Protein AF-A0A382INV7-F1 (afdb_monomer_lite)

Radius of gyration: 23.72 Å; chains: 1; bounding box: 64×45×72 Å

pLDDT: mean 85.89, std 12.65, range [42.34, 98.62]

InterPro domains:
  IPR022028 Protein of unknown function DUF3604 [PF12228] (72-440)

Secondary structure (DSSP, 8-state):
--HHHH-TT---TT-GGGTTTTSGGG-STTHHHHHHHHHHHHHHGGG-B-HHHHHHHHHH--GGGGBTT--HHHHHHHHHHHHHHHHHT-BTTTB----EEEE--EESSTTS--BTTBTT-SS----EE--EEEEE-TT---SS---TTT-S-HHHHHHHHHHHHTTT--EEEEE--GGGSTT-TT-SB-TTSPBP-HHHHHHHHHH--EEEEEETTEE-S--TTT-TT-TTTTTT---EETTEEEEPPSTTT-HHHHHHHHHHHHHTTS--TT-PEEEE-----SSS----GGG---SSSTTTSSTTTTTSSPPPHHHHHHHHHHHTSTT-TTEEEEEETTEEEEEETTTT--S--EEEE--SSSSHHHHHHHHHHT-EEEESSS--EEEEEEESS-TT--TT-TTHHHHHHHHEEETTS-----SSPPEEEEEEE---

Structure (mmCIF, N/CA/C/O backbone):
data_AF-A0A382INV7-F1
#
_entry.id   AF-A0A382INV7-F1
#
loop_
_atom_site.group_PDB
_atom_site.id
_atom_site.type_symbol
_atom_site.label_atom_id
_atom_site.label_alt_id
_atom_site.label_comp_id
_atom_site.label_asym_id
_atom_site.label_entity_id
_atom_site.label_seq_id
_atom_site.pdbx_PDB_ins_code
_atom_site.Cartn_x
_atom_site.Cartn_y
_atom_site.Cartn_z
_atom_site.occupancy
_atom_site.B_iso_or_equiv
_atom_site.auth_seq_id
_atom_site.auth_comp_id
_atom_site.auth_asym_id
_atom_site.auth_atom_id
_atom_site.pdbx_PDB_model_num
ATOM 1 N N . ASN A 1 1 ? -5.237 -15.940 -21.657 1.00 47.25 1 ASN A N 1
ATOM 2 C CA . ASN A 1 1 ? -4.579 -15.601 -22.958 1.00 47.25 1 ASN A CA 1
ATOM 3 C C . ASN A 1 1 ? -3.414 -14.600 -22.867 1.00 47.25 1 ASN A C 1
ATOM 5 O O . ASN A 1 1 ? -3.008 -14.066 -23.893 1.00 47.25 1 ASN A O 1
ATOM 9 N N . LEU A 1 2 ? -2.833 -14.360 -21.683 1.00 42.34 2 LEU A N 1
ATOM 10 C CA . LEU A 1 2 ? -1.559 -13.630 -21.535 1.00 42.34 2 LEU A CA 1
ATOM 11 C C . LEU A 1 2 ? -0.352 -14.463 -21.996 1.00 42.34 2 LEU A C 1
ATOM 13 O O . LEU A 1 2 ? 0.619 -13.905 -22.493 1.00 42.34 2 LEU A O 1
ATOM 17 N N . GLU A 1 3 ? -0.461 -15.794 -21.915 1.00 46.16 3 GLU A N 1
ATOM 18 C CA . GLU A 1 3 ? 0.565 -16.739 -22.376 1.00 46.16 3 GLU A CA 1
ATOM 19 C C . GLU A 1 3 ? 0.953 -16.532 -23.844 1.00 46.16 3 GLU A C 1
ATOM 21 O O . GLU A 1 3 ? 2.100 -16.754 -24.199 1.00 46.16 3 GLU A O 1
ATOM 26 N N . TRP A 1 4 ? 0.043 -16.025 -24.683 1.00 55.50 4 TRP A N 1
ATOM 27 C CA . TRP A 1 4 ? 0.298 -15.834 -26.111 1.00 55.50 4 TRP A CA 1
ATOM 28 C C . TRP A 1 4 ? 1.396 -14.806 -26.396 1.00 55.50 4 TRP A C 1
ATOM 30 O O . TRP A 1 4 ? 2.221 -15.035 -27.264 1.00 55.50 4 TRP A O 1
ATOM 40 N N . TRP A 1 5 ? 1.470 -13.696 -25.657 1.00 50.22 5 TRP A N 1
ATOM 41 C CA . TRP A 1 5 ? 2.481 -12.653 -25.914 1.00 50.22 5 TRP A CA 1
ATOM 42 C C . TRP A 1 5 ? 3.884 -13.060 -25.456 1.00 50.22 5 TRP A C 1
ATOM 44 O O . TRP A 1 5 ? 4.869 -12.512 -25.936 1.00 50.22 5 TRP A O 1
ATOM 54 N N . ALA A 1 6 ? 3.960 -14.014 -24.529 1.00 50.41 6 ALA A N 1
ATOM 55 C CA . ALA A 1 6 ? 5.202 -14.556 -23.995 1.00 50.41 6 ALA A CA 1
ATOM 56 C C . ALA A 1 6 ? 5.575 -15.915 -24.614 1.00 50.41 6 ALA A C 1
ATOM 58 O O . ALA A 1 6 ? 6.626 -16.459 -24.264 1.00 50.41 6 ALA A O 1
ATOM 59 N N . ASP A 1 7 ? 4.730 -16.463 -25.497 1.00 61.25 7 ASP A N 1
ATOM 60 C CA . ASP A 1 7 ? 4.974 -17.729 -26.180 1.00 61.25 7 ASP A CA 1
ATOM 61 C C . ASP A 1 7 ? 6.098 -17.538 -27.214 1.00 61.25 7 ASP A C 1
ATOM 63 O O . ASP A 1 7 ? 5.947 -16.745 -28.151 1.00 61.25 7 ASP A O 1
ATOM 67 N N . PRO A 1 8 ? 7.229 -18.256 -27.076 1.00 59.34 8 PRO A N 1
ATOM 68 C CA . PRO A 1 8 ? 8.333 -18.196 -28.034 1.00 59.34 8 PRO A CA 1
ATOM 69 C C . PRO A 1 8 ? 7.933 -18.608 -29.462 1.00 59.34 8 PRO A C 1
ATOM 71 O O . PRO A 1 8 ? 8.652 -18.299 -30.408 1.00 59.34 8 PRO A O 1
ATOM 74 N N . ASN A 1 9 ? 6.783 -19.268 -29.634 1.00 64.06 9 ASN A N 1
ATOM 75 C CA . ASN A 1 9 ? 6.249 -19.705 -30.924 1.00 64.06 9 ASN A CA 1
ATOM 76 C C . ASN A 1 9 ? 5.061 -18.859 -31.414 1.00 64.06 9 ASN A C 1
ATOM 78 O O . ASN A 1 9 ? 4.376 -19.256 -32.363 1.00 64.06 9 ASN A O 1
ATOM 82 N N . ASN A 1 10 ? 4.781 -17.714 -30.785 1.00 67.31 10 ASN A N 1
ATOM 83 C CA . ASN A 1 10 ? 3.667 -16.869 -31.193 1.00 67.31 10 ASN A CA 1
ATOM 84 C C . ASN A 1 10 ? 3.894 -16.282 -32.597 1.00 67.31 10 ASN A C 1
ATOM 86 O O . ASN A 1 10 ? 4.877 -15.597 -32.860 1.00 67.31 10 ASN A O 1
ATOM 90 N N . THR A 1 11 ? 2.942 -16.531 -33.496 1.00 67.88 11 THR A N 1
ATOM 91 C CA . THR A 1 11 ? 2.944 -16.050 -34.890 1.00 67.88 11 THR A CA 1
ATOM 92 C C . THR A 1 11 ? 1.858 -15.001 -35.155 1.00 67.88 11 THR A C 1
ATOM 94 O O . THR A 1 11 ? 1.553 -14.685 -36.305 1.00 67.88 11 THR A O 1
ATOM 97 N N . THR A 1 12 ? 1.241 -14.461 -34.099 1.00 66.75 12 THR A N 1
ATOM 98 C CA . THR A 1 12 ? 0.157 -13.480 -34.214 1.00 66.75 12 THR A CA 1
ATOM 99 C C . THR A 1 12 ? 0.694 -12.138 -34.731 1.00 66.75 12 THR A C 1
ATOM 101 O O . THR A 1 12 ? 1.618 -11.586 -34.125 1.00 66.75 12 THR A O 1
ATOM 104 N N . PRO A 1 13 ? 0.095 -11.559 -35.791 1.00 65.19 13 PRO A N 1
ATOM 105 C CA . PRO A 1 13 ? 0.503 -10.255 -36.301 1.00 65.19 13 PRO A CA 1
ATOM 106 C C . PRO A 1 13 ? 0.469 -9.156 -35.229 1.00 65.19 13 PRO A C 1
ATOM 108 O O . PRO A 1 13 ? -0.526 -9.017 -34.514 1.00 65.19 13 PRO A O 1
ATOM 111 N N . GLY A 1 14 ? 1.538 -8.365 -35.128 1.00 65.94 14 GLY A N 1
ATOM 112 C CA . GLY A 1 14 ? 1.707 -7.285 -34.146 1.00 65.94 14 GLY A CA 1
ATOM 113 C C . GLY A 1 14 ? 2.344 -7.708 -32.816 1.00 65.94 14 GLY A C 1
ATOM 114 O O . GLY A 1 14 ? 2.572 -6.856 -31.957 1.00 65.94 14 GLY A O 1
ATOM 115 N N . THR A 1 15 ? 2.636 -8.998 -32.633 1.00 68.62 15 THR A N 1
ATOM 116 C CA . THR A 1 15 ? 3.324 -9.528 -31.438 1.00 68.62 15 THR A CA 1
ATOM 117 C C . THR A 1 15 ? 4.765 -9.961 -31.702 1.00 68.62 15 THR A C 1
ATOM 119 O O . THR A 1 15 ? 5.477 -10.314 -30.764 1.00 68.62 15 THR A O 1
ATOM 122 N N . GLU A 1 16 ? 5.222 -9.866 -32.954 1.00 72.88 16 GLU A N 1
ATOM 123 C CA . GLU A 1 16 ? 6.564 -10.252 -33.401 1.00 72.88 16 GLU A CA 1
ATOM 124 C C . GLU A 1 16 ? 7.676 -9.663 -32.522 1.00 72.88 16 GLU A C 1
ATOM 126 O O . GLU A 1 16 ? 8.589 -10.411 -32.166 1.00 72.88 16 GLU A O 1
ATOM 131 N N . PRO A 1 17 ? 7.601 -8.386 -32.092 1.00 72.00 17 PRO A N 1
ATOM 132 C CA . PRO A 1 17 ? 8.642 -7.799 -31.256 1.00 72.00 17 PRO A CA 1
ATOM 133 C C . PRO A 1 17 ? 8.803 -8.447 -29.867 1.00 72.00 17 PRO A C 1
ATOM 135 O O . PRO A 1 17 ? 9.859 -8.309 -29.259 1.00 72.00 17 PRO A O 1
ATOM 138 N N . PHE A 1 18 ? 7.785 -9.157 -29.363 1.00 72.94 18 PHE A N 1
ATOM 139 C CA . PHE A 1 18 ? 7.798 -9.826 -28.051 1.00 72.94 18 PHE A CA 1
ATOM 140 C C . PHE A 1 18 ? 8.227 -11.303 -28.125 1.00 72.94 18 PHE A C 1
ATOM 142 O O . PHE A 1 18 ? 8.387 -11.960 -27.093 1.00 72.94 18 PHE A O 1
ATOM 149 N N . THR A 1 19 ? 8.444 -11.832 -29.331 1.00 73.69 19 THR A N 1
ATOM 150 C CA . THR A 1 19 ? 8.846 -13.229 -29.551 1.00 73.69 19 THR A CA 1
ATOM 151 C C . THR A 1 19 ? 10.177 -13.526 -28.862 1.00 73.69 19 THR A C 1
ATOM 153 O O . THR A 1 19 ? 11.118 -12.739 -28.944 1.00 73.69 19 THR A O 1
ATOM 156 N N . ASN A 1 20 ? 10.278 -14.678 -28.192 1.00 74.19 20 ASN A N 1
ATOM 157 C CA . ASN A 1 20 ? 11.487 -15.132 -27.488 1.00 74.19 20 ASN A CA 1
ATOM 158 C C . ASN A 1 20 ? 12.012 -14.178 -26.407 1.00 74.19 20 ASN A C 1
ATOM 160 O O . ASN A 1 20 ? 13.134 -14.370 -25.933 1.00 74.19 20 ASN A O 1
ATOM 164 N N . LEU A 1 21 ? 11.222 -13.199 -25.949 1.00 75.31 21 LEU A N 1
ATOM 165 C CA . LEU A 1 21 ? 11.670 -12.260 -24.920 1.00 75.31 21 LEU A CA 1
ATOM 166 C C . LEU A 1 21 ? 12.176 -13.003 -23.678 1.00 75.31 21 LEU A C 1
ATOM 168 O O . LEU A 1 21 ? 13.158 -12.586 -23.085 1.00 75.31 21 LEU A O 1
ATOM 172 N N . ASN A 1 22 ? 11.568 -14.141 -23.333 1.00 76.19 22 ASN A N 1
ATOM 173 C CA . ASN A 1 22 ? 11.935 -14.968 -22.183 1.00 76.19 22 ASN A CA 1
ATOM 174 C C . ASN A 1 22 ? 12.918 -16.115 -22.488 1.00 76.19 22 ASN A C 1
ATOM 176 O O . ASN A 1 22 ? 13.146 -16.933 -21.593 1.00 76.19 22 ASN A O 1
ATOM 180 N N . ALA A 1 23 ? 13.496 -16.213 -23.687 1.00 79.50 23 ALA A N 1
ATOM 181 C CA . ALA A 1 23 ? 14.497 -17.239 -23.997 1.00 79.50 23 ALA A CA 1
ATOM 182 C C . ALA A 1 23 ? 15.780 -17.040 -23.152 1.00 79.50 23 ALA A C 1
ATOM 184 O O . ALA A 1 23 ? 16.090 -15.893 -22.819 1.00 79.50 23 ALA A O 1
ATOM 185 N N . PRO A 1 24 ? 16.506 -18.104 -22.743 1.00 80.50 24 PRO A N 1
ATOM 186 C CA . PRO A 1 24 ? 17.684 -17.991 -21.872 1.00 80.50 24 PRO A CA 1
ATOM 187 C C . PRO A 1 24 ? 18.748 -16.999 -22.363 1.00 80.50 24 PRO A C 1
ATOM 189 O O . PRO A 1 24 ? 19.274 -16.224 -21.569 1.00 80.50 24 PRO A O 1
ATOM 192 N N . GLU A 1 25 ? 19.000 -16.962 -23.668 1.00 82.25 25 GLU A N 1
ATOM 193 C CA . GLU A 1 25 ? 19.920 -16.040 -24.340 1.00 82.25 25 GLU A CA 1
ATOM 194 C C . GLU A 1 25 ? 19.502 -14.565 -24.235 1.00 82.25 25 GLU A C 1
ATOM 196 O O . GLU A 1 25 ? 20.344 -13.680 -24.341 1.00 82.25 25 GLU A O 1
ATOM 201 N N . ASN A 1 26 ? 18.219 -14.300 -23.969 1.00 78.19 26 ASN A N 1
ATOM 202 C CA . ASN A 1 26 ? 17.658 -12.961 -23.805 1.00 78.19 26 ASN A CA 1
ATOM 203 C C . ASN A 1 26 ? 17.492 -12.561 -22.331 1.00 78.19 26 ASN A C 1
ATOM 205 O O . ASN A 1 26 ? 16.848 -11.558 -22.040 1.00 78.19 26 ASN A O 1
ATOM 209 N N . ARG A 1 27 ? 18.021 -13.338 -21.374 1.00 78.69 27 ARG A N 1
ATOM 210 C CA . ARG A 1 27 ? 17.967 -13.035 -19.930 1.00 78.69 27 ARG A CA 1
ATOM 211 C C . ARG A 1 27 ? 19.310 -12.523 -19.405 1.00 78.69 27 ARG A C 1
ATOM 213 O O . ARG A 1 27 ? 19.785 -12.983 -18.371 1.00 78.69 27 ARG A O 1
ATOM 220 N N . THR A 1 28 ? 19.900 -11.560 -20.107 1.00 79.00 28 THR A N 1
ATOM 221 C CA . THR A 1 28 ? 21.201 -10.970 -19.757 1.00 79.00 28 THR A CA 1
ATOM 222 C C . THR A 1 28 ? 21.113 -9.454 -19.577 1.00 79.00 28 THR A C 1
ATOM 224 O O . THR A 1 28 ? 20.119 -8.829 -19.963 1.00 79.00 28 THR A O 1
ATOM 227 N N . VAL A 1 29 ? 22.151 -8.853 -18.990 1.00 75.25 29 VAL A N 1
ATOM 228 C CA . VAL A 1 29 ? 22.216 -7.408 -18.720 1.00 75.25 29 VAL A CA 1
ATOM 229 C C . VAL A 1 29 ? 22.181 -6.596 -20.026 1.00 75.25 29 VAL A C 1
ATOM 231 O O . VAL A 1 29 ? 21.481 -5.590 -20.115 1.00 75.25 29 VAL A O 1
ATOM 234 N N . GLU A 1 30 ? 22.819 -7.085 -21.088 1.00 77.00 30 GLU A N 1
ATOM 235 C CA . GLU A 1 30 ? 22.872 -6.448 -22.412 1.00 77.00 30 GLU A CA 1
ATOM 236 C C . GLU A 1 30 ? 21.490 -6.310 -23.060 1.00 77.00 30 GLU A C 1
ATOM 238 O O . GLU A 1 30 ? 21.217 -5.353 -23.782 1.00 77.00 30 GLU A O 1
ATOM 243 N N . THR A 1 31 ? 20.586 -7.253 -22.789 1.00 78.75 31 THR A N 1
ATOM 244 C CA . THR A 1 31 ? 19.241 -7.254 -23.387 1.00 78.75 31 THR A CA 1
ATOM 245 C C . THR A 1 31 ? 18.269 -6.281 -22.719 1.00 78.75 31 THR A C 1
ATOM 247 O O . THR A 1 31 ? 17.186 -6.034 -23.258 1.00 78.75 31 THR A O 1
ATOM 250 N N . ILE A 1 32 ? 18.631 -5.708 -21.563 1.00 77.19 32 ILE A N 1
ATOM 251 C CA . ILE A 1 32 ? 17.759 -4.808 -20.793 1.00 77.19 32 ILE A CA 1
ATOM 252 C C . ILE A 1 32 ? 17.365 -3.590 -21.624 1.00 77.19 32 ILE A C 1
ATOM 254 O O . ILE A 1 32 ? 16.180 -3.266 -21.683 1.00 77.19 32 ILE A O 1
ATOM 258 N N . ALA A 1 33 ? 18.324 -2.933 -22.284 1.00 74.00 33 ALA A N 1
ATOM 259 C CA . ALA A 1 33 ? 18.032 -1.729 -23.058 1.00 74.00 33 ALA A CA 1
ATOM 260 C C . ALA A 1 33 ? 17.048 -2.017 -24.198 1.00 74.00 33 ALA A C 1
ATOM 262 O O . ALA A 1 33 ? 16.051 -1.314 -24.340 1.00 74.00 33 ALA A O 1
ATOM 263 N N . THR A 1 34 ? 17.268 -3.096 -24.956 1.00 73.94 34 THR A N 1
ATOM 264 C CA . THR A 1 34 ? 16.373 -3.517 -26.045 1.00 73.94 34 THR A CA 1
ATOM 265 C C . THR A 1 34 ? 14.967 -3.832 -25.533 1.00 73.94 34 THR A C 1
ATOM 267 O O . THR A 1 34 ? 13.980 -3.405 -26.132 1.00 73.94 34 THR A O 1
ATOM 270 N N . ARG A 1 35 ? 14.855 -4.529 -24.394 1.00 78.25 35 ARG A N 1
ATOM 271 C CA . ARG A 1 35 ? 13.568 -4.824 -23.743 1.00 78.25 35 ARG A CA 1
ATOM 272 C C . ARG A 1 35 ? 12.863 -3.550 -23.270 1.00 78.25 35 ARG A C 1
ATOM 274 O O . ARG A 1 35 ? 11.668 -3.390 -23.511 1.00 78.25 35 ARG A O 1
ATOM 281 N N . GLY A 1 36 ? 13.594 -2.634 -22.639 1.00 73.25 36 GLY A N 1
ATOM 282 C CA . GLY A 1 36 ? 13.076 -1.338 -22.200 1.00 73.25 36 GLY A CA 1
ATOM 283 C C . GLY A 1 36 ? 12.580 -0.487 -23.372 1.00 73.25 36 GLY A C 1
ATOM 284 O O . GLY A 1 36 ? 11.466 0.034 -23.327 1.00 73.25 36 GLY A O 1
ATOM 285 N N . ALA A 1 37 ? 13.357 -0.413 -24.456 1.00 71.50 37 ALA A N 1
ATOM 286 C CA . ALA A 1 37 ? 12.995 0.284 -25.692 1.00 71.50 37 ALA A CA 1
ATOM 287 C C . AL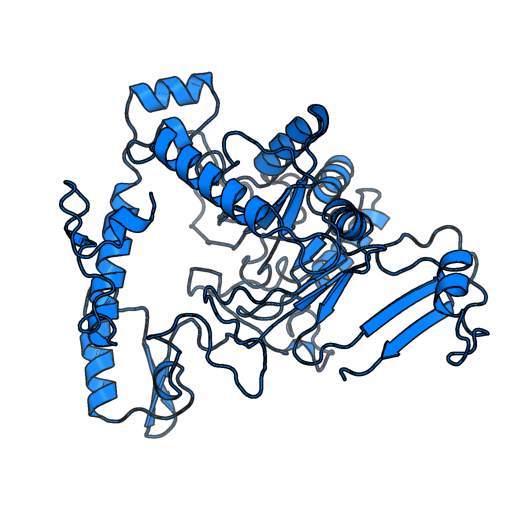A A 1 37 ? 11.718 -0.280 -26.322 1.00 71.50 37 ALA A C 1
ATOM 289 O O . ALA A 1 37 ? 10.836 0.465 -26.763 1.00 71.50 37 ALA A O 1
ATOM 290 N N . LEU A 1 38 ? 11.610 -1.610 -26.346 1.00 73.75 38 LEU A N 1
ATOM 291 C CA . LEU A 1 38 ? 10.455 -2.304 -26.887 1.00 73.75 38 LEU A CA 1
ATOM 292 C C . LEU A 1 38 ? 9.176 -1.932 -26.128 1.00 73.75 38 LEU A C 1
ATOM 294 O O . LEU A 1 38 ? 8.191 -1.515 -26.736 1.00 73.75 38 LEU A O 1
ATOM 298 N N . PHE A 1 39 ? 9.200 -2.027 -24.798 1.00 68.62 39 PHE A N 1
ATOM 299 C CA . PHE A 1 39 ? 8.047 -1.660 -23.978 1.00 68.62 39 PHE A CA 1
ATOM 300 C C . PHE A 1 39 ? 7.709 -0.168 -24.095 1.00 68.62 39 PHE A C 1
ATOM 302 O O . PHE A 1 39 ? 6.542 0.181 -24.269 1.00 68.62 39 PHE A O 1
ATOM 309 N N . ALA A 1 40 ? 8.711 0.715 -24.067 1.00 65.62 40 ALA A N 1
ATOM 310 C CA . ALA A 1 40 ? 8.502 2.158 -24.186 1.00 65.62 40 ALA A CA 1
ATOM 311 C C . ALA A 1 40 ? 7.866 2.560 -25.531 1.00 65.62 40 ALA A C 1
ATOM 313 O O . ALA A 1 40 ? 6.968 3.403 -25.565 1.00 65.62 40 ALA A O 1
ATOM 314 N N . SER A 1 41 ? 8.296 1.939 -26.634 1.00 65.12 41 SER A N 1
ATOM 315 C CA . SER A 1 41 ? 7.746 2.197 -27.974 1.00 65.12 41 SER A CA 1
ATOM 316 C C . SER A 1 41 ? 6.335 1.633 -28.171 1.00 65.12 41 SER A C 1
ATOM 318 O O . SER A 1 41 ? 5.517 2.250 -28.850 1.00 65.12 41 SER A O 1
ATOM 320 N N . PHE A 1 42 ? 6.003 0.508 -27.535 1.00 63.12 42 PHE A N 1
ATOM 321 C CA . PHE A 1 42 ? 4.638 -0.018 -27.545 1.00 63.12 42 PHE A CA 1
ATOM 322 C C . PHE A 1 42 ? 3.676 0.852 -26.716 1.00 63.12 42 PHE A C 1
ATOM 324 O O . PHE A 1 42 ? 2.546 1.105 -27.132 1.00 63.12 42 PHE A O 1
ATOM 331 N N . LEU A 1 43 ? 4.124 1.351 -25.558 1.00 57.03 43 LEU A N 1
ATOM 332 C CA . LEU A 1 43 ? 3.328 2.232 -24.697 1.00 57.03 43 LEU A CA 1
ATOM 333 C C . LEU A 1 43 ? 3.049 3.595 -25.348 1.00 57.03 43 LEU A C 1
ATOM 335 O O . LEU A 1 43 ? 1.948 4.126 -25.209 1.00 57.03 43 LEU A O 1
ATOM 339 N N . SER A 1 44 ? 4.001 4.160 -26.095 1.00 52.66 44 SER A N 1
ATOM 340 C CA . SER A 1 44 ? 3.807 5.449 -26.773 1.00 52.66 44 SER A CA 1
ATOM 341 C C . SER A 1 44 ? 2.774 5.390 -27.909 1.00 52.66 44 SER A C 1
ATOM 343 O O . SER A 1 44 ? 2.116 6.396 -28.183 1.00 52.66 44 SER A O 1
ATOM 345 N N . ALA A 1 45 ? 2.541 4.210 -28.492 1.00 52.62 45 ALA A N 1
ATOM 346 C CA . ALA A 1 45 ? 1.492 3.967 -29.483 1.00 52.62 45 ALA A CA 1
ATOM 347 C C . ALA A 1 45 ? 0.060 3.923 -28.892 1.00 52.62 45 ALA A C 1
ATOM 349 O O . ALA A 1 45 ? -0.909 3.835 -29.645 1.00 52.62 45 ALA A O 1
ATOM 350 N N . GLN A 1 46 ? -0.112 3.994 -27.562 1.00 51.75 46 GLN A N 1
ATOM 351 C CA . GLN A 1 46 ? -1.425 3.880 -26.903 1.00 51.75 46 GLN A CA 1
ATOM 352 C C . GLN A 1 46 ? -2.300 5.144 -26.933 1.00 51.7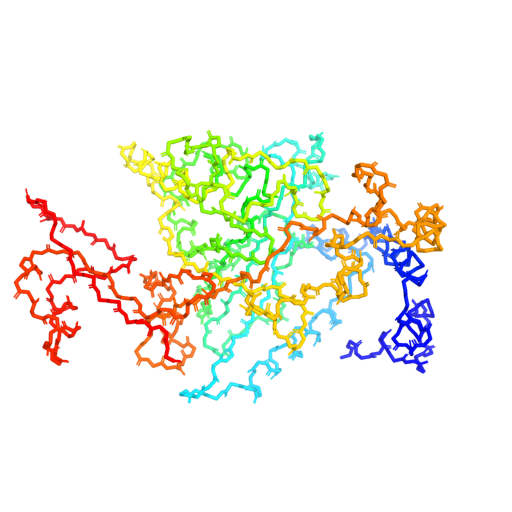5 46 GLN A C 1
ATOM 354 O O . GLN A 1 46 ? -3.468 5.062 -26.566 1.00 51.75 46 GLN A O 1
ATOM 359 N N . ASN A 1 47 ? -1.796 6.291 -27.397 1.00 55.28 47 ASN A N 1
ATOM 360 C CA . ASN A 1 47 ? -2.550 7.558 -27.408 1.00 55.28 47 ASN A CA 1
ATOM 361 C C . ASN A 1 47 ? -3.398 7.782 -28.680 1.00 55.28 47 ASN A C 1
ATOM 363 O O . ASN A 1 47 ? -3.834 8.902 -28.950 1.00 55.28 47 ASN A O 1
ATOM 367 N N . ASP A 1 48 ? -3.633 6.731 -29.467 1.00 62.47 48 ASP A N 1
ATOM 368 C CA . ASP A 1 48 ? -4.411 6.797 -30.704 1.00 62.47 48 ASP A CA 1
ATOM 369 C C . ASP A 1 48 ? -5.920 6.735 -30.401 1.00 62.47 48 ASP A C 1
ATOM 371 O O . ASP A 1 48 ? -6.493 5.671 -30.142 1.00 62.47 48 ASP A O 1
ATOM 375 N N . PHE A 1 49 ? -6.584 7.891 -30.438 1.00 60.53 49 PHE A N 1
ATOM 376 C CA . PHE A 1 49 ? -8.040 7.993 -30.324 1.00 60.53 49 PHE A CA 1
ATOM 377 C C . PHE A 1 49 ? -8.722 7.772 -31.679 1.00 60.53 49 PHE A C 1
ATOM 379 O O . PHE A 1 49 ? -8.221 8.196 -32.720 1.00 60.53 49 PHE A O 1
ATOM 386 N N . TYR A 1 50 ? -9.907 7.152 -31.685 1.00 65.75 50 TYR A N 1
ATOM 387 C CA . TYR A 1 50 ? -10.692 6.955 -32.911 1.00 65.75 50 TYR A CA 1
ATOM 388 C C . TYR A 1 50 ? -12.133 7.454 -32.764 1.00 65.75 50 TYR A C 1
ATOM 390 O O . TYR A 1 50 ? -12.736 7.376 -31.694 1.00 65.75 50 TYR A O 1
ATOM 398 N N . LEU A 1 51 ? -12.711 7.951 -33.864 1.00 67.44 51 LEU A N 1
ATOM 399 C CA . LEU A 1 51 ? -13.997 8.664 -33.879 1.00 67.44 51 LEU A CA 1
ATOM 400 C C . LEU A 1 51 ? -15.145 7.883 -33.217 1.00 67.44 51 LEU A C 1
ATOM 402 O O . LEU A 1 51 ? -15.876 8.425 -32.392 1.00 67.44 51 LEU A O 1
ATOM 406 N N . MET A 1 52 ? -15.287 6.595 -33.540 1.00 67.50 52 MET A N 1
ATOM 407 C CA . MET A 1 52 ? -16.330 5.750 -32.941 1.00 67.50 52 MET A CA 1
ATOM 408 C C . MET A 1 52 ? -16.099 5.488 -31.448 1.00 67.50 52 MET A C 1
ATOM 410 O O . MET A 1 52 ? -17.058 5.275 -30.710 1.00 67.50 52 MET A O 1
ATOM 414 N N . GLY A 1 53 ? -14.849 5.522 -30.991 1.00 67.94 53 GLY A N 1
ATOM 415 C CA . GLY A 1 53 ? -14.509 5.418 -29.580 1.00 67.94 53 GLY A CA 1
ATOM 416 C C . GLY A 1 53 ? -14.867 6.687 -28.805 1.00 67.94 53 GLY A C 1
ATOM 417 O O . GLY A 1 53 ? -15.444 6.601 -27.724 1.00 67.94 53 GLY A O 1
ATOM 418 N N . ILE A 1 54 ? -14.618 7.861 -29.392 1.00 68.62 54 ILE A N 1
ATOM 419 C CA . ILE A 1 54 ? -15.014 9.160 -28.822 1.00 68.62 54 ILE A CA 1
ATOM 420 C C . ILE A 1 54 ? -16.540 9.240 -28.669 1.00 68.62 54 ILE A C 1
ATOM 422 O O . ILE A 1 54 ? -17.034 9.634 -27.616 1.00 68.62 54 ILE A O 1
ATOM 426 N N . LEU A 1 55 ? -17.303 8.805 -29.679 1.00 70.62 55 LEU A N 1
ATOM 427 C CA . LEU A 1 55 ? -18.769 8.760 -29.598 1.00 70.62 55 LEU A CA 1
ATOM 428 C C . LEU A 1 55 ? -19.269 7.828 -28.484 1.00 70.62 55 LEU A C 1
ATOM 430 O O . LEU A 1 55 ? -20.233 8.159 -27.797 1.00 70.62 55 LEU A O 1
ATOM 434 N N . LYS A 1 56 ? -18.611 6.679 -28.275 1.00 69.56 56 LYS A N 1
ATOM 435 C CA . LYS A 1 56 ? -18.928 5.776 -27.158 1.00 69.56 56 LYS A CA 1
ATOM 436 C C . LYS A 1 56 ? -18.636 6.430 -25.813 1.00 69.56 56 LYS A C 1
ATOM 438 O O . LYS A 1 56 ? -19.503 6.389 -24.952 1.00 69.56 56 LYS A O 1
ATOM 443 N N . TYR A 1 57 ? -17.477 7.069 -25.662 1.00 73.00 57 TYR A N 1
ATOM 444 C CA . TYR A 1 57 ? -17.131 7.819 -24.453 1.00 73.00 57 TYR A CA 1
ATOM 445 C C . TYR A 1 57 ? -18.184 8.885 -24.117 1.00 73.00 57 TYR A C 1
ATOM 447 O O . TYR A 1 57 ? -18.643 8.934 -22.981 1.00 73.00 57 TYR A O 1
ATOM 455 N N . LEU A 1 58 ? -18.635 9.680 -25.094 1.00 75.00 58 LEU A N 1
ATOM 456 C CA . LEU A 1 58 ? -19.664 10.706 -24.866 1.00 75.00 58 LEU A CA 1
ATOM 457 C C . LEU A 1 58 ? -20.990 10.133 -24.342 1.00 75.00 58 LEU A C 1
ATOM 459 O O . LEU A 1 58 ? -21.737 10.838 -23.670 1.00 75.00 58 LEU A O 1
ATOM 463 N N . TRP A 1 59 ? -21.285 8.866 -24.639 1.00 71.75 59 TRP A N 1
ATOM 464 C CA . TRP A 1 59 ? -22.482 8.190 -24.145 1.00 71.75 59 TRP A CA 1
ATOM 465 C C . TRP A 1 59 ? -22.243 7.478 -22.804 1.00 71.75 59 TRP A C 1
ATOM 467 O O . TRP A 1 59 ? -23.119 7.468 -21.944 1.00 71.75 59 TRP A O 1
ATOM 477 N N . THR A 1 60 ? -21.075 6.869 -22.598 1.00 75.38 60 THR A N 1
ATOM 478 C CA . THR A 1 60 ? -20.824 6.003 -21.433 1.00 75.38 60 THR A CA 1
ATOM 479 C C . THR A 1 60 ? -20.034 6.665 -20.307 1.00 75.38 60 THR A C 1
ATOM 481 O O . THR A 1 60 ? -19.972 6.099 -19.221 1.00 75.38 60 THR A O 1
ATOM 484 N N . GLY A 1 61 ? -19.376 7.798 -20.563 1.00 73.19 61 GLY A N 1
ATOM 485 C CA . GLY A 1 61 ? -18.376 8.399 -19.670 1.00 73.19 61 GLY A CA 1
ATOM 486 C C . GLY A 1 61 ? -17.073 7.593 -19.548 1.00 73.19 61 GLY A C 1
ATOM 487 O O . GLY A 1 61 ? -16.173 7.991 -18.821 1.00 73.19 61 GLY A O 1
ATOM 488 N N . ASP A 1 62 ? -16.943 6.472 -20.265 1.00 78.69 62 ASP A N 1
ATOM 489 C CA . ASP A 1 62 ? -15.816 5.538 -20.160 1.00 78.69 62 ASP A CA 1
ATOM 490 C C . ASP A 1 62 ? -14.725 5.887 -21.185 1.00 78.69 62 ASP A C 1
ATOM 492 O O . ASP A 1 62 ? -14.839 5.547 -22.369 1.00 78.69 62 ASP A O 1
ATOM 496 N N . GLN A 1 63 ? -13.673 6.579 -20.730 1.00 74.25 63 GLN A N 1
ATOM 497 C CA . GLN A 1 63 ? -12.568 7.045 -21.579 1.00 74.25 63 GLN A CA 1
ATOM 498 C C . GLN A 1 63 ? -11.826 5.898 -22.276 1.00 74.25 63 GLN A C 1
ATOM 500 O O . GLN A 1 63 ? -11.360 6.063 -23.406 1.00 74.25 63 GLN A O 1
ATOM 505 N N . SER A 1 64 ? -11.798 4.706 -21.674 1.00 78.38 64 SER A N 1
ATOM 506 C CA . SER A 1 64 ? -11.082 3.554 -22.231 1.00 78.38 64 SER A CA 1
ATOM 507 C C . SER A 1 64 ? -11.628 3.153 -23.602 1.00 78.38 64 SER A C 1
ATOM 509 O O . SER A 1 64 ? -10.890 2.689 -24.467 1.00 78.38 64 SER A O 1
ATOM 511 N N . ARG A 1 65 ? -12.919 3.404 -23.857 1.00 82.00 65 ARG A N 1
ATOM 512 C CA . ARG A 1 65 ? -13.579 3.084 -25.134 1.00 82.00 65 ARG A CA 1
ATOM 513 C C . ARG A 1 65 ? -13.104 3.956 -26.288 1.00 82.00 65 ARG A C 1
ATOM 515 O O . ARG A 1 65 ? -13.301 3.566 -27.441 1.00 82.00 65 ARG A O 1
ATOM 522 N N . ALA A 1 66 ? -12.501 5.104 -25.985 1.00 74.56 66 ALA A N 1
ATOM 523 C CA . ALA A 1 66 ? -11.969 6.031 -26.971 1.00 74.56 66 ALA A CA 1
ATOM 524 C C . ALA A 1 66 ? -10.588 5.617 -27.503 1.00 74.56 66 ALA A C 1
ATOM 526 O O . ALA A 1 66 ? -10.219 6.033 -28.603 1.00 74.56 66 ALA A O 1
ATOM 527 N N . LEU A 1 67 ? -9.870 4.761 -26.770 1.00 72.94 67 LEU A N 1
ATOM 528 C CA . LEU A 1 67 ? -8.528 4.298 -27.112 1.00 72.94 67 LEU A CA 1
ATOM 529 C C . LEU A 1 67 ? -8.587 3.155 -28.125 1.00 72.94 67 LEU A C 1
ATOM 531 O O . LEU A 1 67 ? -9.272 2.152 -27.920 1.00 72.94 67 LEU A O 1
ATOM 535 N N . ARG A 1 68 ? -7.837 3.279 -29.221 1.00 70.44 68 ARG A N 1
ATOM 536 C CA . ARG A 1 68 ? -7.772 2.251 -30.270 1.00 70.44 68 ARG A CA 1
ATOM 537 C C . ARG A 1 68 ? -7.082 0.969 -29.800 1.00 70.44 68 ARG A C 1
ATOM 539 O O . ARG A 1 68 ? -7.394 -0.108 -30.297 1.00 70.44 68 ARG A O 1
ATOM 546 N N . THR A 1 69 ? -6.160 1.088 -28.852 1.00 71.19 69 THR A N 1
ATOM 547 C CA . THR A 1 69 ? -5.407 -0.027 -28.262 1.00 71.19 69 THR A CA 1
ATOM 548 C C . THR A 1 69 ? -6.186 -0.782 -27.185 1.00 71.19 69 THR A C 1
ATOM 550 O O . THR A 1 69 ? -5.773 -1.871 -26.788 1.00 71.19 69 THR A O 1
ATOM 553 N N . PHE A 1 70 ? -7.315 -0.244 -26.712 1.00 77.50 70 PHE A N 1
ATOM 554 C CA . PHE A 1 70 ? -8.104 -0.878 -25.665 1.00 77.50 70 PHE A CA 1
ATOM 555 C C . PHE A 1 70 ? -9.095 -1.897 -26.241 1.00 77.50 70 PHE A C 1
ATOM 557 O O . PHE A 1 70 ? -10.166 -1.553 -26.748 1.00 77.50 70 PHE A O 1
ATOM 564 N N . ASP A 1 71 ? -8.751 -3.179 -26.117 1.00 80.75 71 ASP A N 1
ATOM 565 C CA . ASP A 1 71 ? -9.646 -4.292 -26.434 1.00 80.75 71 ASP A CA 1
ATOM 566 C C . ASP A 1 71 ? -10.425 -4.734 -25.183 1.00 80.75 71 ASP A C 1
ATOM 568 O O . ASP A 1 71 ? -9.896 -5.350 -24.251 1.00 80.75 71 ASP A O 1
ATOM 572 N N . ALA A 1 72 ? -11.721 -4.423 -25.194 1.00 83.62 72 ALA A N 1
ATOM 573 C CA . ALA A 1 72 ? -12.671 -4.740 -24.136 1.00 83.62 72 ALA A CA 1
ATOM 574 C C . ALA A 1 72 ? -12.737 -6.233 -23.797 1.00 83.62 72 ALA A C 1
ATOM 576 O O . ALA A 1 72 ? -12.826 -6.609 -22.628 1.00 83.62 72 ALA A O 1
ATOM 577 N N . ASP A 1 73 ? -12.745 -7.082 -24.821 1.00 85.56 73 ASP A N 1
ATOM 578 C CA . ASP A 1 73 ? -12.971 -8.511 -24.657 1.00 85.56 73 ASP A CA 1
ATOM 579 C C . ASP A 1 73 ? -11.701 -9.181 -24.141 1.00 85.56 73 ASP A C 1
ATOM 581 O O . ASP A 1 73 ? -11.771 -10.058 -23.276 1.00 85.56 73 ASP A O 1
ATOM 585 N N . LYS A 1 74 ? -10.527 -8.703 -24.571 1.00 84.06 74 LYS A N 1
ATOM 586 C CA . LYS A 1 74 ? -9.243 -9.110 -23.984 1.00 84.06 74 LYS A CA 1
ATOM 587 C C . LYS A 1 74 ? -9.131 -8.686 -22.526 1.00 84.06 74 LYS A C 1
ATOM 589 O O . LYS A 1 74 ? -8.747 -9.512 -21.700 1.00 84.06 74 LYS A O 1
ATOM 594 N N . HIS A 1 75 ? -9.515 -7.455 -22.192 1.00 84.38 75 HIS A N 1
ATOM 595 C CA . HIS A 1 75 ? -9.467 -6.968 -20.814 1.00 84.38 75 HIS A CA 1
ATOM 596 C C . HIS A 1 75 ? -10.411 -7.761 -19.892 1.00 84.38 75 HIS A C 1
ATOM 598 O O . HIS A 1 75 ? -9.995 -8.245 -18.840 1.00 84.38 75 HIS A O 1
ATOM 604 N N . ARG A 1 76 ? -11.652 -8.009 -20.330 1.00 90.56 76 ARG A N 1
ATOM 605 C CA . ARG A 1 76 ? -12.616 -8.864 -19.611 1.00 90.56 76 ARG A CA 1
ATOM 606 C C . ARG A 1 76 ? -12.141 -10.307 -19.486 1.00 90.56 76 ARG A C 1
ATOM 608 O O . ARG A 1 76 ? -12.325 -10.921 -18.439 1.00 90.56 76 ARG A O 1
ATOM 615 N N . SER A 1 77 ? -11.525 -10.857 -20.532 1.00 91.19 77 SER A N 1
ATOM 616 C CA . SER A 1 77 ? -10.953 -12.206 -20.490 1.00 91.19 77 SER A CA 1
ATOM 617 C C . SER A 1 77 ? -9.821 -12.301 -19.470 1.00 91.19 77 SER A C 1
ATOM 619 O O . SER A 1 77 ? -9.787 -13.267 -18.715 1.00 91.19 77 SER A O 1
ATOM 621 N N . ALA A 1 78 ? -8.919 -11.316 -19.426 1.00 89.88 78 ALA A N 1
ATOM 622 C CA . ALA A 1 78 ? -7.837 -11.275 -18.447 1.00 89.88 78 ALA A CA 1
ATOM 623 C C . ALA A 1 78 ? -8.385 -11.151 -17.018 1.00 89.88 78 ALA A C 1
ATOM 625 O O . ALA A 1 78 ? -7.966 -11.888 -16.130 1.00 89.88 78 ALA A O 1
ATOM 626 N N . TRP A 1 79 ? -9.387 -10.295 -16.805 1.00 94.94 79 TRP A N 1
ATOM 627 C CA . TRP A 1 79 ? -10.042 -10.168 -15.504 1.00 94.94 79 TRP A CA 1
ATOM 628 C C . TRP A 1 79 ? -10.733 -11.462 -15.057 1.00 94.94 79 TRP A C 1
ATOM 630 O O . TRP A 1 79 ? -10.603 -11.882 -13.909 1.00 94.94 79 TRP A O 1
ATOM 640 N N . LYS A 1 80 ? -11.410 -12.154 -15.979 1.00 95.94 80 LYS A N 1
ATOM 641 C CA . LYS A 1 80 ? -12.000 -13.470 -15.710 1.00 95.94 80 LYS A CA 1
ATOM 642 C C . LYS A 1 80 ? -10.941 -14.513 -15.339 1.00 95.94 80 LYS A C 1
ATOM 644 O O . LYS A 1 80 ? -11.206 -15.339 -14.471 1.00 95.94 80 LYS A O 1
ATOM 649 N N . ASP A 1 81 ? -9.769 -14.478 -15.976 1.00 95.19 81 ASP A N 1
ATOM 650 C CA . ASP A 1 81 ? -8.643 -15.355 -15.636 1.00 95.19 81 ASP A CA 1
ATOM 651 C C . ASP A 1 81 ? -8.113 -15.059 -14.215 1.00 95.19 81 ASP A C 1
ATOM 653 O O . ASP A 1 81 ? -7.882 -16.001 -13.458 1.00 95.19 81 ASP A O 1
ATOM 657 N N . VAL A 1 82 ? -8.008 -13.783 -13.811 1.00 95.06 82 VAL A N 1
ATOM 658 C CA . VAL A 1 82 ? -7.643 -13.380 -12.434 1.00 95.06 82 VAL A CA 1
ATOM 659 C C . VAL A 1 82 ? -8.667 -13.884 -11.417 1.00 95.06 82 VAL A C 1
ATOM 661 O O . VAL A 1 82 ? -8.289 -14.518 -10.433 1.00 95.06 82 VAL A O 1
ATOM 664 N N . ILE A 1 83 ? -9.963 -13.666 -11.678 1.00 97.19 83 ILE A N 1
ATOM 665 C CA . ILE A 1 83 ? -11.042 -14.175 -10.820 1.00 97.19 83 ILE A CA 1
ATOM 666 C C . ILE A 1 83 ? -10.930 -15.692 -10.684 1.00 97.19 83 ILE A C 1
ATOM 668 O O . ILE A 1 83 ? -10.935 -16.203 -9.569 1.00 97.19 83 ILE A O 1
ATOM 672 N N . ARG A 1 84 ? -10.817 -16.414 -11.806 1.00 97.00 84 ARG A N 1
ATOM 673 C CA . ARG A 1 84 ? -10.715 -17.877 -11.802 1.00 97.00 84 ARG A CA 1
ATOM 674 C C . ARG A 1 84 ? -9.528 -18.341 -10.958 1.00 97.00 84 ARG A C 1
ATOM 676 O O . ARG A 1 84 ? -9.728 -19.171 -10.083 1.00 97.00 84 ARG A O 1
ATOM 683 N N . SER A 1 85 ? -8.345 -17.763 -11.172 1.00 95.81 85 SER A N 1
ATOM 684 C CA . SER A 1 85 ? -7.131 -18.119 -10.430 1.00 95.81 85 SER A CA 1
ATOM 685 C C . SER A 1 85 ? -7.300 -17.918 -8.921 1.00 95.81 85 SER A C 1
ATOM 687 O O . SER A 1 85 ? -7.026 -18.831 -8.143 1.00 95.81 85 SER A O 1
ATOM 689 N N . ALA A 1 86 ? -7.833 -16.767 -8.498 1.00 96.44 86 ALA A N 1
ATOM 690 C CA . ALA A 1 86 ? -8.109 -16.520 -7.087 1.00 96.44 86 ALA A CA 1
ATOM 691 C C . ALA A 1 86 ? -9.137 -17.519 -6.530 1.00 96.44 86 ALA A C 1
ATOM 693 O O . ALA A 1 86 ? -8.938 -18.042 -5.439 1.00 96.44 86 ALA A O 1
ATOM 694 N N . GLN A 1 87 ? -10.213 -17.822 -7.263 1.00 96.44 87 GLN A N 1
ATOM 695 C CA . GLN A 1 87 ? -11.220 -18.798 -6.827 1.00 96.44 87 GLN A CA 1
ATOM 696 C C . GLN A 1 87 ? -10.654 -20.214 -6.683 1.00 96.44 87 GLN A C 1
ATOM 698 O O . GLN A 1 87 ? -10.945 -20.873 -5.691 1.00 96.44 87 GLN A O 1
ATOM 703 N N . GLU A 1 88 ? -9.866 -20.677 -7.653 1.00 97.19 88 GLU A N 1
ATOM 704 C CA . GLU A 1 88 ? -9.295 -22.031 -7.678 1.00 97.19 88 GLU A CA 1
ATOM 705 C C . GLU A 1 88 ? -8.332 -22.287 -6.515 1.00 97.19 88 GLU A C 1
ATOM 707 O O . GLU A 1 88 ? -8.252 -23.411 -6.029 1.00 97.19 88 GLU A O 1
ATOM 712 N N . HIS A 1 89 ? -7.640 -21.246 -6.048 1.00 96.06 89 HIS A N 1
ATOM 713 C CA . HIS A 1 89 ? -6.642 -21.343 -4.983 1.00 96.06 89 HIS A CA 1
ATOM 714 C C . HIS A 1 89 ? -7.144 -20.827 -3.629 1.00 96.06 89 HIS A C 1
ATOM 716 O O . HIS A 1 89 ? -6.350 -20.684 -2.707 1.00 96.06 89 HIS A O 1
ATOM 722 N N . ASN A 1 90 ? -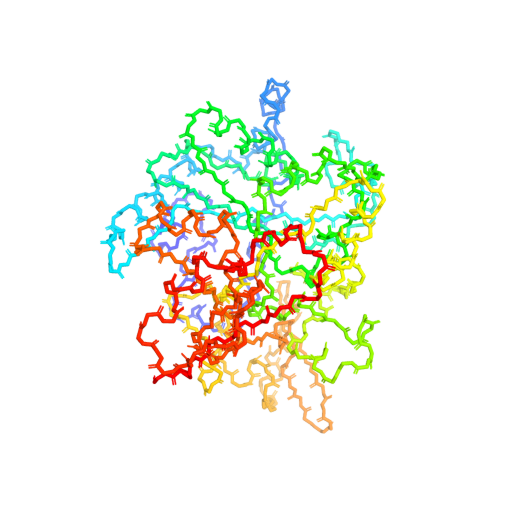8.435 -20.517 -3.488 1.00 97.12 90 ASN A N 1
ATOM 723 C CA . ASN A 1 90 ? -8.999 -20.120 -2.202 1.00 97.12 90 ASN A CA 1
ATOM 724 C C . ASN A 1 90 ? -9.346 -21.361 -1.368 1.00 97.12 90 ASN A C 1
ATOM 726 O O . ASN A 1 90 ? -10.311 -22.056 -1.685 1.00 97.12 90 ASN A O 1
ATOM 730 N N . ASP A 1 91 ? -8.612 -21.587 -0.281 1.00 97.19 91 ASP A N 1
ATOM 731 C CA . ASP A 1 91 ? -8.822 -22.667 0.689 1.00 97.19 91 ASP A CA 1
ATOM 732 C C . ASP A 1 91 ? -9.112 -22.081 2.090 1.00 97.19 91 ASP A C 1
ATOM 734 O O . ASP A 1 91 ? -8.198 -21.933 2.913 1.00 97.19 91 ASP A O 1
ATOM 738 N N . PRO A 1 92 ? -10.372 -21.676 2.365 1.00 96.00 92 PRO A N 1
ATOM 739 C CA . PRO A 1 92 ? -10.755 -21.054 3.630 1.00 96.00 92 PRO A CA 1
ATOM 740 C C . PRO A 1 92 ? -10.341 -21.893 4.846 1.00 96.00 92 PRO A C 1
ATOM 742 O O . PRO A 1 92 ? -10.631 -23.083 4.927 1.00 96.00 92 PRO A O 1
ATOM 745 N N . GLY A 1 93 ? -9.688 -21.252 5.813 1.00 96.00 93 GLY A N 1
ATOM 746 C CA . GLY A 1 93 ? -9.104 -21.883 6.997 1.00 96.00 93 GLY A CA 1
ATOM 747 C C . GLY A 1 93 ? -7.592 -22.094 6.887 1.00 96.00 93 GLY A C 1
ATOM 748 O O . GLY A 1 93 ? -6.894 -21.900 7.881 1.00 96.00 93 GLY A O 1
ATOM 749 N N . ASN A 1 94 ? -7.069 -22.385 5.689 1.00 96.19 94 ASN A N 1
ATOM 750 C CA . ASN A 1 94 ? -5.643 -22.664 5.472 1.00 96.19 94 ASN A CA 1
ATOM 751 C C . ASN A 1 94 ? -4.946 -21.568 4.654 1.00 96.19 94 ASN A C 1
ATOM 753 O O . ASN A 1 94 ? -3.904 -21.059 5.063 1.00 96.19 94 ASN A O 1
ATOM 757 N N . PHE A 1 95 ? -5.529 -21.168 3.522 1.00 96.31 95 PHE A N 1
ATOM 758 C CA . PHE A 1 95 ? -4.976 -20.163 2.618 1.00 96.31 95 PHE A CA 1
ATOM 759 C C . PHE A 1 95 ? -6.095 -19.390 1.912 1.00 96.31 95 PHE A C 1
ATOM 761 O O . PHE A 1 95 ? -6.802 -19.919 1.058 1.00 96.31 95 PHE A O 1
ATOM 768 N N . THR A 1 96 ? -6.240 -18.111 2.253 1.00 97.19 96 THR A N 1
ATOM 769 C CA . THR A 1 96 ? -7.252 -17.240 1.651 1.00 97.19 96 THR A CA 1
ATOM 770 C C . THR A 1 96 ? -6.636 -16.390 0.551 1.00 97.19 96 THR A C 1
ATOM 772 O O . THR A 1 96 ? -5.689 -15.642 0.785 1.00 97.19 96 THR A O 1
ATOM 775 N N . THR A 1 97 ? -7.223 -16.440 -0.640 1.00 96.75 97 THR A N 1
ATOM 776 C CA . THR A 1 97 ? -6.911 -15.499 -1.723 1.00 96.75 97 THR A CA 1
ATOM 777 C C . THR A 1 97 ? -7.931 -14.373 -1.736 1.00 96.75 97 THR A C 1
ATOM 779 O O . THR A 1 97 ? -9.046 -14.542 -1.256 1.00 96.75 97 THR A O 1
ATOM 782 N N . PHE A 1 98 ? -7.608 -13.244 -2.357 1.00 97.62 98 PHE A N 1
ATOM 783 C CA . PHE A 1 98 ? -8.596 -12.226 -2.704 1.00 97.62 98 PHE A CA 1
ATOM 784 C C . PHE A 1 98 ? -8.625 -12.023 -4.214 1.00 97.62 98 PHE A C 1
ATOM 786 O O . PHE A 1 98 ? -7.592 -12.075 -4.879 1.00 97.62 98 PHE A O 1
ATOM 793 N N . VAL A 1 99 ? -9.814 -11.755 -4.754 1.00 98.12 99 VAL A N 1
ATOM 794 C CA . VAL A 1 99 ? -9.921 -11.134 -6.076 1.00 98.12 99 VAL A CA 1
ATOM 795 C C . VAL A 1 99 ? -9.599 -9.657 -5.889 1.00 98.12 99 VAL A C 1
ATOM 797 O O . VAL A 1 99 ? -10.308 -8.955 -5.167 1.00 98.12 99 VAL A O 1
ATOM 800 N N . ALA A 1 100 ? -8.516 -9.199 -6.505 1.00 96.94 100 ALA A N 1
ATOM 801 C CA . ALA A 1 100 ? -8.018 -7.842 -6.350 1.00 96.94 100 ALA A CA 1
ATOM 802 C C . ALA A 1 100 ? -7.279 -7.373 -7.608 1.00 96.94 100 ALA A C 1
ATOM 804 O O . ALA A 1 100 ? -6.905 -8.185 -8.457 1.00 96.94 100 ALA A O 1
ATOM 805 N N . TYR A 1 101 ? -7.087 -6.062 -7.731 1.00 96.50 101 TYR A N 1
ATOM 806 C CA . TYR A 1 101 ? -6.265 -5.458 -8.778 1.00 96.50 101 TYR A CA 1
ATOM 807 C C . TYR A 1 101 ? -5.649 -4.136 -8.307 1.00 96.50 101 TYR A C 1
ATOM 809 O O . TYR A 1 101 ? -6.192 -3.480 -7.418 1.00 96.50 101 TYR A O 1
ATOM 817 N N . GLU A 1 102 ? -4.545 -3.729 -8.932 1.00 94.81 102 GLU A N 1
ATOM 818 C CA . GLU A 1 102 ? -3.954 -2.407 -8.713 1.00 94.81 102 GLU A CA 1
ATOM 819 C C . GLU A 1 102 ? -4.601 -1.369 -9.645 1.00 94.81 102 GLU A C 1
ATOM 821 O O . GLU A 1 102 ? -4.718 -1.561 -10.859 1.00 94.81 102 GLU A O 1
ATOM 826 N N . TYR A 1 103 ? -5.025 -0.251 -9.067 1.00 94.50 103 TYR A N 1
ATOM 827 C CA . TYR A 1 103 ? -5.405 0.968 -9.762 1.00 94.50 103 TYR A CA 1
ATOM 828 C C . TYR A 1 103 ? -4.194 1.916 -9.804 1.00 94.50 103 TYR A C 1
ATOM 830 O O . TYR A 1 103 ? -3.911 2.642 -8.852 1.00 94.50 103 TYR A O 1
ATOM 838 N N . THR A 1 104 ? -3.458 1.863 -10.915 1.00 86.50 104 THR A N 1
ATOM 839 C CA . THR A 1 104 ? -2.119 2.452 -11.110 1.00 86.50 104 THR A CA 1
ATOM 840 C C . THR A 1 104 ? -2.183 3.878 -11.682 1.00 86.50 104 THR A C 1
ATOM 842 O O . THR A 1 104 ? -1.971 4.083 -12.882 1.00 86.50 104 THR A O 1
ATOM 845 N N . THR A 1 105 ? -2.562 4.875 -10.872 1.00 84.06 105 THR A N 1
ATOM 846 C CA . THR A 1 105 ? -2.672 6.283 -11.322 1.00 84.06 105 THR A CA 1
ATOM 847 C C . THR A 1 105 ? -1.522 7.150 -10.807 1.00 84.06 105 THR A C 1
ATOM 849 O O . THR A 1 105 ? -0.995 6.934 -9.717 1.00 84.06 105 THR A O 1
ATOM 852 N N . SER A 1 106 ? -1.129 8.148 -11.595 1.00 78.75 106 SER A N 1
ATOM 853 C CA . SER A 1 106 ? -0.179 9.186 -11.195 1.00 78.75 106 SER A CA 1
ATOM 854 C C . SER A 1 106 ? -0.536 10.507 -11.869 1.00 78.75 106 SER A C 1
ATOM 856 O O . SER A 1 106 ? -1.045 10.519 -12.992 1.00 78.75 106 SER A O 1
ATOM 858 N N . MET A 1 107 ? -0.326 11.619 -11.165 1.00 68.56 107 MET A N 1
ATOM 859 C CA . MET A 1 107 ? -0.848 12.921 -11.583 1.00 68.56 107 MET A CA 1
ATOM 860 C C . MET A 1 107 ? 0.108 14.064 -11.223 1.00 68.56 107 MET A C 1
ATOM 862 O O . MET A 1 107 ? 1.130 13.910 -10.546 1.00 68.56 107 MET A O 1
ATOM 866 N N . ASN A 1 108 ? -0.232 15.234 -11.736 1.00 62.53 108 ASN A N 1
ATOM 867 C CA . ASN A 1 108 ? 0.131 16.540 -11.207 1.00 62.53 108 ASN A CA 1
ATOM 868 C C . ASN A 1 108 ? -0.637 16.778 -9.899 1.00 62.53 108 ASN A C 1
ATOM 870 O O . ASN A 1 108 ? -1.642 16.117 -9.643 1.00 62.53 108 ASN A O 1
ATOM 874 N N . ARG A 1 109 ? -0.202 17.756 -9.108 1.00 62.19 109 ARG A N 1
ATOM 875 C CA . ARG A 1 109 ? -0.971 18.260 -7.966 1.00 62.19 109 ARG A CA 1
ATOM 876 C C . ARG A 1 109 ? -2.424 18.584 -8.366 1.00 62.19 109 ARG A C 1
ATOM 878 O O . ARG A 1 109 ? -2.654 18.998 -9.508 1.00 62.19 109 ARG A O 1
ATOM 885 N N . SER A 1 110 ? -3.382 18.349 -7.467 1.00 58.72 110 SER A N 1
ATOM 886 C CA . SER A 1 110 ? -4.824 18.487 -7.730 1.00 58.72 110 SER A CA 1
ATOM 887 C C . SER A 1 110 ? -5.196 19.820 -8.408 1.00 58.72 110 SER A C 1
ATOM 889 O O . SER A 1 110 ? -4.610 20.875 -8.171 1.00 58.72 110 SER A O 1
ATOM 891 N N . GLY A 1 111 ? -6.164 19.759 -9.329 1.00 55.81 111 GLY A N 1
ATOM 892 C CA . GLY A 1 111 ? -6.842 20.937 -9.878 1.00 55.81 111 GLY A CA 1
ATOM 893 C C . GLY A 1 111 ? -6.206 21.714 -11.045 1.00 55.81 111 GLY A C 1
ATOM 894 O O . GLY A 1 111 ? -6.911 22.531 -11.640 1.00 55.81 111 GLY A O 1
ATOM 895 N N . GLU A 1 112 ? -4.954 21.500 -11.472 1.00 55.47 112 GLU A N 1
ATOM 896 C CA . GLU A 1 112 ? -4.415 22.324 -12.575 1.00 55.47 112 GLU A CA 1
ATOM 897 C C . GLU A 1 112 ? -4.991 21.937 -13.953 1.00 55.47 112 GLU A C 1
ATOM 899 O O . GLU A 1 112 ? -4.415 21.135 -14.677 1.00 55.47 112 GLU A O 1
ATOM 904 N N . ASN A 1 113 ? -6.101 22.566 -14.367 1.00 54.41 113 ASN A N 1
ATOM 905 C CA . ASN A 1 113 ? -6.665 22.562 -15.730 1.00 54.41 113 ASN A CA 1
ATOM 906 C C . ASN A 1 113 ? -6.956 21.169 -16.329 1.00 54.41 113 ASN A C 1
ATOM 908 O O . ASN A 1 113 ? -6.714 20.916 -17.518 1.00 54.41 113 ASN A O 1
ATOM 912 N N . VAL A 1 114 ? -7.494 20.258 -15.515 1.00 58.47 114 VAL A N 1
ATOM 913 C CA . VAL A 1 114 ? -8.037 18.985 -16.006 1.00 58.47 114 VAL A CA 1
ATOM 914 C C . VAL A 1 114 ? -9.269 19.280 -16.863 1.00 58.47 114 VAL A C 1
ATOM 916 O O . VAL A 1 114 ? -10.237 19.881 -16.403 1.00 58.47 114 VAL A O 1
ATOM 919 N N . THR A 1 115 ? -9.245 18.873 -18.130 1.00 56.47 115 THR A N 1
ATOM 920 C CA . THR A 1 115 ? -10.383 19.029 -19.050 1.00 56.47 115 THR A CA 1
ATOM 921 C C . THR A 1 115 ? -10.653 17.729 -19.794 1.00 56.47 115 THR A C 1
ATOM 923 O O . THR A 1 115 ? -9.812 16.832 -19.823 1.00 56.47 115 THR A O 1
ATOM 926 N N . THR A 1 116 ? -11.792 17.649 -20.487 1.00 53.12 116 THR A N 1
ATOM 927 C CA . THR A 1 116 ? -12.120 16.533 -21.392 1.00 53.12 116 THR A CA 1
ATOM 928 C C . THR A 1 116 ? -11.012 16.238 -22.412 1.00 53.12 116 THR A C 1
ATOM 930 O O . THR A 1 116 ? -10.832 15.090 -22.801 1.00 53.12 116 THR A O 1
ATOM 933 N N . PHE A 1 117 ? -10.254 17.257 -22.828 1.00 55.78 117 PHE A N 1
ATOM 934 C CA . PHE A 1 117 ? -9.171 17.133 -23.810 1.00 55.78 117 PHE A CA 1
ATOM 935 C C . PHE A 1 117 ? -7.773 17.146 -23.179 1.00 55.78 117 PHE A C 1
ATOM 937 O O . PHE A 1 117 ? -6.783 16.958 -23.882 1.00 55.78 117 PHE A O 1
ATOM 944 N N . ASN A 1 118 ? -7.687 17.354 -21.864 1.00 57.59 118 ASN A N 1
ATOM 945 C CA . ASN A 1 118 ? -6.453 17.272 -21.102 1.00 57.59 118 ASN A CA 1
ATOM 946 C C . ASN A 1 118 ? -6.718 16.631 -19.729 1.00 57.59 118 ASN A C 1
ATOM 948 O O . ASN A 1 118 ? -6.780 17.336 -18.718 1.00 57.59 118 ASN A O 1
ATOM 952 N N . PRO A 1 119 ? -6.893 15.300 -19.674 1.00 55.34 119 PRO A N 1
ATOM 953 C CA . PRO A 1 119 ? -7.236 14.609 -18.436 1.00 55.34 119 PRO A CA 1
ATOM 954 C C . PRO A 1 119 ? -6.085 14.599 -17.418 1.00 55.34 119 PRO A C 1
ATOM 956 O O . PRO A 1 119 ? -6.310 14.257 -16.267 1.00 55.34 119 PRO A O 1
ATOM 959 N N . ARG A 1 120 ? -4.865 14.978 -17.828 1.00 54.03 120 ARG A N 1
ATOM 960 C CA . ARG A 1 120 ? -3.661 15.049 -16.982 1.00 54.03 120 ARG A CA 1
ATOM 961 C C . ARG A 1 120 ? -3.466 16.403 -16.298 1.00 54.03 120 ARG A C 1
ATOM 963 O O . ARG A 1 120 ? -2.550 16.541 -15.498 1.00 54.03 120 ARG A O 1
ATOM 970 N N . GLY A 1 121 ? -4.306 17.387 -16.616 1.00 59.31 121 GLY A N 1
ATOM 971 C CA . GLY A 1 121 ? -4.096 18.769 -16.202 1.00 59.31 121 GLY A CA 1
ATOM 972 C C . GLY A 1 121 ? -3.070 19.506 -17.072 1.00 59.31 121 GLY A C 1
ATOM 973 O O . GLY A 1 121 ? -2.302 18.891 -17.811 1.00 59.31 121 GLY A O 1
ATOM 974 N N . THR A 1 122 ? -3.072 20.842 -17.070 1.00 54.47 122 THR A N 1
ATOM 975 C CA . THR A 1 122 ? -2.087 21.647 -17.829 1.00 54.47 122 THR A CA 1
ATOM 976 C C . THR A 1 122 ? -0.861 22.034 -17.008 1.00 54.47 122 THR A C 1
ATOM 978 O O . THR A 1 122 ? -0.005 22.747 -17.531 1.00 54.47 122 THR A O 1
ATOM 981 N N . GLY A 1 123 ? -0.791 21.634 -15.738 1.00 57.06 123 GLY A N 1
ATOM 982 C CA . GLY A 1 123 ? 0.422 21.790 -14.943 1.00 57.06 123 GLY A CA 1
ATOM 983 C C . GLY A 1 123 ? 1.590 20.976 -15.501 1.00 57.06 123 GLY A C 1
ATOM 984 O O . GLY A 1 123 ? 1.377 20.064 -16.312 1.00 57.06 123 GLY A O 1
ATOM 985 N N . PRO A 1 124 ? 2.839 21.265 -15.098 1.00 56.50 124 PRO A N 1
ATOM 986 C CA . PRO A 1 124 ? 3.939 20.354 -15.380 1.00 56.50 124 PRO A CA 1
ATOM 987 C C . PRO A 1 124 ? 3.614 18.981 -14.784 1.00 56.50 124 PRO A C 1
ATOM 989 O O . PRO A 1 124 ? 3.172 18.888 -13.640 1.00 56.50 124 PRO A O 1
ATOM 992 N N . TYR A 1 125 ? 3.831 17.911 -15.555 1.00 63.81 125 TYR A N 1
ATOM 993 C CA . TYR A 1 125 ? 3.575 16.570 -15.048 1.00 63.81 125 TYR A CA 1
ATOM 994 C C . TYR A 1 125 ? 4.496 16.229 -13.885 1.00 63.81 125 TYR A C 1
ATOM 996 O O . TYR A 1 125 ? 5.699 16.048 -14.075 1.00 63.81 125 TYR A O 1
ATOM 1004 N N . GLU A 1 126 ? 3.934 16.156 -12.679 1.00 72.00 126 GLU A N 1
ATOM 1005 C CA . GLU A 1 126 ? 4.712 15.847 -11.483 1.00 72.00 126 GLU A CA 1
ATOM 1006 C C . GLU A 1 126 ? 4.868 14.333 -11.301 1.00 72.00 126 GLU A C 1
ATOM 1008 O O . GLU A 1 126 ? 5.913 13.873 -10.849 1.00 72.00 126 GLU A O 1
ATOM 1013 N N . GLY A 1 127 ? 3.894 13.525 -11.720 1.00 75.56 127 GLY A N 1
ATOM 1014 C CA . GLY A 1 127 ? 3.975 12.070 -11.590 1.00 75.56 127 GLY A CA 1
ATOM 1015 C C . GLY A 1 127 ? 4.040 11.618 -10.133 1.00 75.56 127 GLY A C 1
ATOM 1016 O O . GLY A 1 127 ? 4.861 10.771 -9.787 1.00 75.56 127 GLY A O 1
ATOM 1017 N N . GLY A 1 128 ? 3.206 12.220 -9.284 1.00 84.56 128 GLY A N 1
ATOM 1018 C CA . GLY A 1 128 ? 2.986 11.754 -7.925 1.00 84.56 128 GLY A CA 1
ATOM 1019 C C . GLY A 1 128 ? 2.249 10.419 -7.936 1.00 84.56 128 GLY A C 1
ATOM 1020 O O . GLY A 1 128 ? 1.212 10.283 -8.584 1.00 84.56 128 GLY A O 1
ATOM 1021 N N . ASN A 1 129 ? 2.805 9.418 -7.256 1.00 90.69 129 ASN A N 1
ATOM 1022 C CA . ASN A 1 129 ? 2.171 8.122 -7.057 1.00 90.69 129 ASN A CA 1
ATOM 1023 C C . ASN A 1 129 ? 0.817 8.236 -6.340 1.00 90.69 129 ASN A C 1
ATOM 1025 O O . ASN A 1 129 ? 0.725 8.762 -5.232 1.00 90.69 129 ASN A O 1
ATOM 1029 N N . LEU A 1 130 ? -0.211 7.654 -6.947 1.00 92.56 130 LEU A N 1
ATOM 1030 C CA . LEU A 1 130 ? -1.566 7.570 -6.417 1.00 92.56 130 LEU A CA 1
ATOM 1031 C C . LEU A 1 130 ? -2.095 6.130 -6.596 1.00 92.56 130 LEU A C 1
ATOM 1033 O O . LEU A 1 130 ? -3.259 5.899 -6.923 1.00 92.56 130 LEU A O 1
ATOM 1037 N N . HIS A 1 131 ? -1.243 5.123 -6.417 1.00 94.62 131 HIS A N 1
ATOM 1038 C CA . HIS A 1 131 ? -1.660 3.734 -6.600 1.00 94.62 131 HIS A CA 1
ATOM 1039 C C . HIS A 1 131 ? -2.530 3.242 -5.442 1.00 94.62 131 HIS A C 1
ATOM 1041 O O . HIS A 1 131 ? -2.336 3.641 -4.290 1.00 94.62 131 HIS A O 1
ATOM 1047 N N . ARG A 1 132 ? -3.485 2.360 -5.760 1.00 96.56 132 ARG A N 1
ATOM 1048 C CA . ARG A 1 132 ? -4.347 1.679 -4.787 1.00 96.56 132 ARG A CA 1
ATOM 1049 C C . ARG A 1 132 ? -4.534 0.215 -5.149 1.00 96.56 132 ARG A C 1
ATOM 1051 O O . ARG A 1 132 ? -4.861 -0.090 -6.292 1.00 96.56 132 ARG A O 1
ATOM 1058 N N . ASN A 1 133 ? -4.485 -0.665 -4.157 1.00 97.62 133 ASN A N 1
ATOM 1059 C CA . ASN A 1 133 ? -4.960 -2.038 -4.311 1.00 97.62 133 ASN A CA 1
ATOM 1060 C C . ASN A 1 133 ? -6.457 -2.107 -4.014 1.00 97.62 133 ASN A C 1
ATOM 1062 O O . ASN A 1 133 ? -6.875 -1.835 -2.890 1.00 97.62 133 ASN A O 1
ATOM 1066 N N . VAL A 1 134 ? -7.266 -2.467 -5.010 1.00 98.50 134 VAL A N 1
ATOM 1067 C CA . VAL A 1 134 ? -8.714 -2.651 -4.869 1.00 98.50 134 VAL A CA 1
ATOM 1068 C C . VAL A 1 134 ? -9.001 -4.118 -4.580 1.00 98.50 134 VAL A C 1
ATOM 1070 O O . VAL A 1 134 ? -8.727 -4.981 -5.411 1.00 98.50 134 VAL A O 1
ATOM 1073 N N . ILE A 1 135 ? -9.572 -4.398 -3.411 1.00 98.44 135 ILE A N 1
ATOM 1074 C CA . ILE A 1 135 ? -9.838 -5.745 -2.897 1.00 98.44 135 ILE A CA 1
ATOM 1075 C C . ILE A 1 135 ? -11.349 -5.973 -2.834 1.00 98.44 135 ILE A C 1
ATOM 1077 O O . ILE A 1 135 ? -12.077 -5.158 -2.265 1.00 98.44 135 ILE A O 1
ATOM 1081 N N . PHE A 1 136 ? -11.821 -7.088 -3.396 1.00 98.25 136 PHE A N 1
ATOM 1082 C CA . PHE A 1 136 ? -13.230 -7.490 -3.358 1.00 98.25 136 PHE A CA 1
ATOM 1083 C C . PHE A 1 136 ? -13.538 -8.399 -2.173 1.00 98.25 136 PHE A C 1
ATOM 1085 O O . PHE A 1 136 ? -12.786 -9.328 -1.880 1.00 98.25 136 PHE A O 1
ATOM 1092 N N . ASN A 1 137 ? -14.695 -8.185 -1.551 1.00 96.62 137 ASN A N 1
ATOM 1093 C CA . ASN A 1 137 ? -15.233 -9.081 -0.538 1.00 96.62 137 ASN A CA 1
ATOM 1094 C C . ASN A 1 137 ? -16.010 -10.258 -1.159 1.00 96.62 137 ASN A C 1
ATOM 1096 O O . ASN A 1 137 ? -16.710 -10.108 -2.167 1.00 96.62 137 ASN A O 1
ATOM 1100 N N . GLY A 1 138 ? -15.951 -11.422 -0.512 1.00 91.88 138 GLY A N 1
ATOM 1101 C CA . GLY A 1 138 ? -16.756 -12.590 -0.857 1.00 91.88 138 GLY A CA 1
ATOM 1102 C C . GLY A 1 138 ? -16.488 -13.171 -2.253 1.00 91.88 138 GLY A C 1
ATOM 1103 O O . GLY A 1 138 ? -15.347 -13.435 -2.639 1.00 91.88 138 GLY A O 1
ATOM 1104 N N . ASN A 1 139 ? -17.575 -13.450 -2.986 1.00 92.88 139 ASN A N 1
ATOM 1105 C CA . ASN A 1 139 ? -17.577 -14.218 -4.243 1.00 92.88 139 ASN A CA 1
ATOM 1106 C C . ASN A 1 139 ? -18.365 -13.553 -5.390 1.00 92.88 139 ASN A C 1
ATOM 1108 O O . ASN A 1 139 ? -18.701 -14.206 -6.381 1.00 92.88 139 ASN A O 1
ATOM 1112 N N . ARG A 1 140 ? -18.715 -12.268 -5.256 1.00 94.44 140 ARG A N 1
ATOM 1113 C CA . ARG A 1 140 ? -19.409 -11.503 -6.302 1.00 94.44 140 ARG A CA 1
ATOM 1114 C C . ARG A 1 140 ? -18.453 -10.464 -6.869 1.00 94.44 140 ARG A C 1
ATOM 1116 O O . ARG A 1 140 ? -17.928 -9.644 -6.130 1.00 94.44 140 ARG A O 1
ATOM 1123 N N . PHE A 1 141 ? -18.265 -10.482 -8.183 1.00 94.62 141 PHE A N 1
ATOM 1124 C CA . PHE A 1 141 ? -17.264 -9.660 -8.860 1.00 94.62 141 PHE A CA 1
ATOM 1125 C C . PHE A 1 141 ? -17.873 -8.922 -10.049 1.00 94.62 141 PHE A C 1
ATOM 1127 O O . PHE A 1 141 ? -18.964 -9.254 -10.524 1.00 94.62 141 PHE A O 1
ATOM 1134 N N . THR A 1 142 ? -17.166 -7.913 -10.542 1.00 94.75 142 THR A N 1
ATOM 1135 C CA . THR A 1 142 ? -17.580 -7.160 -11.726 1.00 94.75 142 THR A CA 1
ATOM 1136 C C . THR A 1 142 ? -17.181 -7.868 -13.014 1.00 94.75 142 THR A C 1
ATOM 1138 O O . THR A 1 142 ? -16.250 -8.669 -13.043 1.00 94.75 142 THR A O 1
ATOM 1141 N N . LEU A 1 143 ? -17.867 -7.536 -14.112 1.00 92.94 143 LEU A N 1
ATOM 1142 C CA . LEU A 1 143 ? -17.477 -7.987 -15.453 1.00 92.94 143 LEU A CA 1
ATOM 1143 C C . LEU A 1 143 ? -16.123 -7.401 -15.886 1.00 92.94 143 LEU A C 1
ATOM 1145 O O . LEU A 1 143 ? -15.413 -7.999 -16.689 1.00 92.94 143 LEU A O 1
ATOM 1149 N N . GLU A 1 144 ? -15.791 -6.218 -15.380 1.00 91.94 144 GLU A N 1
ATOM 1150 C CA . GLU A 1 144 ? -14.594 -5.460 -15.721 1.00 91.94 144 GLU A CA 1
ATOM 1151 C C . GLU A 1 144 ? -14.173 -4.619 -14.505 1.00 91.94 144 GLU A C 1
ATOM 1153 O O . GLU A 1 144 ? -15.057 -4.090 -13.813 1.00 91.94 144 GLU A O 1
ATOM 1158 N N . PRO A 1 145 ? -12.868 -4.475 -14.224 1.00 93.38 145 PRO A N 1
ATOM 1159 C CA . PRO A 1 145 ? -12.397 -3.578 -13.178 1.00 93.38 145 PRO A CA 1
ATOM 1160 C C . PRO A 1 145 ? -12.571 -2.101 -13.580 1.00 93.38 145 PRO A C 1
ATOM 1162 O O . PRO A 1 145 ? -12.813 -1.754 -14.747 1.00 93.38 145 PRO A O 1
ATOM 1165 N N . PHE A 1 146 ? -12.463 -1.208 -12.597 1.00 93.50 146 PHE A N 1
ATOM 1166 C CA . PHE A 1 146 ? -12.326 0.224 -12.842 1.00 93.50 146 PHE A CA 1
ATOM 1167 C C . PHE A 1 146 ? -10.839 0.558 -12.968 1.00 93.50 146 PHE A C 1
ATOM 1169 O O . PHE A 1 146 ? -10.121 0.555 -11.972 1.00 93.50 146 PHE A O 1
ATOM 1176 N N . SER A 1 147 ? -10.369 0.776 -14.196 1.00 88.88 147 SER A N 1
ATOM 1177 C CA . SER A 1 147 ? -8.962 1.062 -14.488 1.00 88.88 147 SER A CA 1
ATOM 1178 C C . SER A 1 147 ? -8.714 2.556 -14.674 1.00 88.88 147 SER A C 1
ATOM 1180 O O . SER A 1 147 ? -9.638 3.327 -14.933 1.00 88.88 147 SER A O 1
ATOM 1182 N N . THR A 1 148 ? -7.443 2.951 -14.633 1.00 82.44 148 THR A N 1
ATOM 1183 C CA . THR A 1 148 ? -7.016 4.337 -14.877 1.00 82.44 148 THR A CA 1
ATOM 1184 C C . THR A 1 148 ? -7.303 4.838 -16.286 1.00 82.44 148 THR A C 1
ATOM 1186 O O . THR A 1 148 ? -7.381 6.040 -16.518 1.00 82.44 148 THR A O 1
ATOM 1189 N N . LEU A 1 149 ? -7.534 3.916 -17.226 1.00 79.94 149 LEU A N 1
ATOM 1190 C CA . LEU A 1 149 ? -8.004 4.240 -18.570 1.00 79.94 149 LEU A CA 1
ATOM 1191 C C . LEU A 1 149 ? -9.445 4.765 -18.576 1.00 79.94 149 LEU A C 1
ATOM 1193 O O . LEU A 1 149 ? -9.862 5.327 -19.582 1.00 79.94 149 LEU A O 1
ATOM 1197 N N . LYS A 1 150 ? -10.223 4.542 -17.506 1.00 84.69 150 LYS A N 1
ATOM 1198 C CA . LYS A 1 150 ? -11.581 5.088 -17.350 1.00 84.69 150 LYS A CA 1
ATOM 1199 C C . LYS A 1 150 ? -11.553 6.473 -16.718 1.00 84.69 150 LYS A C 1
ATOM 1201 O O . LYS A 1 150 ? -12.201 7.381 -17.227 1.00 84.69 150 LYS A O 1
ATOM 1206 N N . SER A 1 151 ? -10.815 6.600 -15.620 1.00 83.69 151 SER A N 1
ATOM 1207 C CA . SER A 1 151 ? -10.505 7.859 -14.951 1.00 83.69 151 SER A CA 1
ATOM 1208 C C . SER A 1 151 ? -9.228 7.687 -14.143 1.00 83.69 151 SER A C 1
ATOM 1210 O O . SER A 1 151 ? -8.998 6.607 -13.609 1.00 83.69 151 SER A O 1
ATOM 1212 N N . MET A 1 152 ? -8.422 8.744 -14.048 1.00 81.81 152 MET A N 1
ATOM 1213 C CA . MET A 1 152 ? -7.262 8.821 -13.152 1.00 81.81 152 MET A CA 1
ATOM 1214 C C . MET A 1 152 ? -7.636 9.336 -11.755 1.00 81.81 152 MET A C 1
ATOM 1216 O O . MET A 1 152 ? -6.826 9.198 -10.835 1.00 81.81 152 MET A O 1
ATOM 1220 N N . ASN A 1 153 ? -8.856 9.857 -11.581 1.00 87.00 153 ASN A N 1
ATOM 1221 C CA . ASN A 1 153 ? -9.370 10.394 -10.327 1.00 87.00 153 ASN A CA 1
ATOM 1222 C C . ASN A 1 153 ? -9.747 9.270 -9.338 1.00 87.00 153 ASN A C 1
ATOM 1224 O O . ASN A 1 153 ? -10.660 8.488 -9.623 1.00 87.00 153 ASN A O 1
ATOM 1228 N N . PRO A 1 154 ? -9.107 9.187 -8.159 1.00 92.38 154 PRO A N 1
ATOM 1229 C CA . PRO A 1 154 ? -9.496 8.247 -7.109 1.00 92.38 154 PRO A CA 1
ATOM 1230 C C . PRO A 1 154 ? -10.945 8.399 -6.636 1.00 92.38 154 PRO A C 1
ATOM 1232 O O . PRO A 1 154 ? -11.574 7.410 -6.272 1.00 92.38 154 PRO A O 1
ATOM 1235 N N . GLU A 1 155 ? -11.509 9.603 -6.684 1.00 93.69 155 GLU A N 1
ATOM 1236 C CA . GLU A 1 155 ? -12.900 9.848 -6.290 1.00 93.69 155 GLU A CA 1
ATOM 1237 C C . GLU A 1 155 ? -13.896 9.208 -7.266 1.00 93.69 155 GLU A C 1
ATOM 1239 O O . GLU A 1 155 ? -14.954 8.730 -6.852 1.00 93.69 155 GLU A O 1
ATOM 1244 N N . ASP A 1 156 ? -13.553 9.098 -8.553 1.00 93.62 156 ASP A N 1
ATOM 1245 C CA . ASP A 1 156 ? -14.377 8.362 -9.519 1.00 93.62 156 ASP A CA 1
ATOM 1246 C C . ASP A 1 156 ? -14.321 6.851 -9.245 1.00 93.62 156 ASP A C 1
ATOM 1248 O O . ASP A 1 156 ? -15.343 6.161 -9.333 1.00 93.62 156 ASP A O 1
ATOM 1252 N N . LEU A 1 157 ? -13.147 6.337 -8.849 1.00 96.25 157 LEU A N 1
ATOM 1253 C CA . LEU A 1 157 ? -12.998 4.957 -8.382 1.00 96.25 157 LEU A CA 1
ATOM 1254 C C . LEU A 1 157 ? -13.878 4.713 -7.146 1.00 96.25 157 LEU A C 1
ATOM 1256 O O . LEU A 1 157 ? -14.642 3.749 -7.121 1.00 96.25 157 LEU A O 1
ATOM 1260 N N . TRP A 1 158 ? -13.819 5.590 -6.145 1.00 98.19 158 TRP A N 1
ATOM 1261 C CA . TRP A 1 158 ? -14.622 5.485 -4.924 1.00 98.19 158 TRP A CA 1
ATOM 1262 C C . TRP A 1 158 ? -16.130 5.588 -5.204 1.00 98.19 158 TRP A C 1
ATOM 1264 O O . TRP A 1 158 ? -16.921 4.841 -4.624 1.00 98.19 158 TRP A O 1
ATOM 1274 N N . THR A 1 159 ? -16.539 6.446 -6.142 1.00 98.06 159 THR A N 1
ATOM 1275 C CA . THR A 1 159 ? -17.936 6.552 -6.601 1.00 98.06 159 THR A CA 1
ATOM 1276 C C . THR A 1 159 ? -18.398 5.246 -7.249 1.00 98.06 159 THR A C 1
ATOM 1278 O O . THR A 1 159 ? -19.493 4.747 -6.976 1.00 98.06 159 THR A O 1
ATOM 1281 N N . TRP A 1 160 ? -17.552 4.636 -8.082 1.00 97.62 160 TRP A N 1
ATOM 1282 C CA . TRP A 1 160 ? -17.837 3.326 -8.663 1.00 97.62 160 TRP A CA 1
ATOM 1283 C C . TRP A 1 160 ? -17.947 2.232 -7.591 1.00 97.62 160 TRP A C 1
ATOM 1285 O O . TRP A 1 160 ? -18.867 1.413 -7.656 1.00 97.62 160 TRP A O 1
ATOM 1295 N N . MET A 1 161 ? -17.072 2.244 -6.580 1.00 98.44 161 MET A N 1
ATOM 1296 C CA . MET A 1 161 ? -17.126 1.324 -5.436 1.00 98.44 161 MET A CA 1
ATOM 1297 C C . MET A 1 161 ? -18.416 1.492 -4.614 1.00 98.44 161 MET A C 1
ATOM 1299 O O . MET A 1 161 ? -19.024 0.493 -4.226 1.00 98.44 161 MET A O 1
ATOM 1303 N N . ASP A 1 162 ? -18.892 2.725 -4.401 1.00 98.06 162 ASP A N 1
ATOM 1304 C CA . ASP A 1 162 ? -20.202 2.988 -3.785 1.00 98.06 162 ASP A CA 1
ATOM 1305 C C . ASP A 1 162 ? -21.340 2.327 -4.583 1.00 98.06 162 ASP A C 1
ATOM 1307 O O . ASP A 1 162 ? -22.142 1.578 -4.017 1.00 98.06 162 ASP A O 1
ATOM 1311 N N . GLY A 1 163 ? -21.348 2.496 -5.908 1.00 97.81 163 GLY A N 1
ATOM 1312 C CA . GLY A 1 163 ? -22.343 1.871 -6.786 1.00 97.81 163 GLY A CA 1
ATOM 1313 C C . GLY A 1 163 ? -22.265 0.337 -6.850 1.00 97.81 163 GLY A C 1
ATOM 1314 O O . GLY A 1 163 ? -23.255 -0.324 -7.183 1.00 97.81 163 GLY A O 1
ATOM 1315 N N . LEU A 1 164 ? -21.110 -0.264 -6.542 1.00 97.75 164 LEU A N 1
ATOM 1316 C CA . LEU A 1 164 ? -20.989 -1.714 -6.355 1.00 97.75 164 LEU A CA 1
ATOM 1317 C C . LEU A 1 164 ? -21.635 -2.167 -5.047 1.00 97.75 164 LEU A C 1
ATOM 1319 O O . LEU A 1 164 ? -22.387 -3.150 -5.051 1.00 97.75 164 LEU A O 1
ATOM 1323 N N . ARG A 1 165 ? -21.407 -1.429 -3.956 1.00 97.06 165 ARG A N 1
ATOM 1324 C CA . ARG A 1 165 ? -21.999 -1.731 -2.646 1.00 97.06 165 ARG A CA 1
ATOM 1325 C C . ARG A 1 165 ? -23.519 -1.687 -2.682 1.00 97.06 165 ARG A C 1
ATOM 1327 O O . ARG A 1 165 ? -24.152 -2.594 -2.149 1.00 97.06 165 ARG A O 1
ATOM 1334 N N . GLU A 1 166 ? -24.107 -0.734 -3.403 1.00 96.81 166 GLU A N 1
ATOM 1335 C CA . GLU A 1 166 ? -25.560 -0.675 -3.646 1.00 96.81 166 GLU A CA 1
ATOM 1336 C C . GLU A 1 166 ? -26.111 -1.935 -4.338 1.00 96.81 166 GLU A C 1
ATOM 1338 O O . GLU A 1 166 ? -27.268 -2.309 -4.153 1.00 96.81 166 GLU A O 1
ATOM 1343 N N . LYS A 1 167 ? -25.274 -2.636 -5.111 1.00 96.00 167 LYS A N 1
ATOM 1344 C CA . LYS A 1 167 ? -25.613 -3.892 -5.802 1.00 96.00 167 LYS A CA 1
ATOM 1345 C C . LYS A 1 167 ? -25.230 -5.136 -4.990 1.00 96.00 167 LYS A C 1
ATOM 1347 O O . LYS A 1 167 ? -25.365 -6.264 -5.483 1.00 96.00 167 LYS A O 1
ATOM 1352 N N . GLY A 1 168 ? -24.765 -4.950 -3.754 1.00 95.25 168 GLY A N 1
ATOM 1353 C CA . GLY A 1 168 ? -24.328 -6.001 -2.838 1.00 95.25 168 GLY A CA 1
ATOM 1354 C C . GLY A 1 168 ? -22.966 -6.605 -3.187 1.00 95.25 168 GLY A C 1
ATOM 1355 O O . GLY A 1 168 ? -22.773 -7.803 -2.981 1.00 95.25 168 GLY A O 1
ATOM 1356 N N . VAL A 1 169 ? -22.063 -5.814 -3.773 1.00 96.94 169 VAL A N 1
ATOM 1357 C CA . VAL A 1 169 ? -20.649 -6.161 -3.978 1.00 96.94 169 VAL A CA 1
ATOM 1358 C C . VAL A 1 169 ? -19.811 -5.189 -3.162 1.00 96.94 169 VAL A C 1
ATOM 1360 O O . VAL A 1 169 ? -19.808 -4.000 -3.459 1.00 96.94 169 VAL A O 1
ATOM 1363 N N . ASP A 1 170 ? -19.127 -5.684 -2.134 1.00 97.25 170 ASP A N 1
ATOM 1364 C CA . ASP A 1 170 ? -18.313 -4.831 -1.272 1.00 97.25 170 ASP A CA 1
ATOM 1365 C C . ASP A 1 170 ? -16.835 -4.837 -1.681 1.00 97.25 170 ASP A C 1
ATOM 1367 O O . ASP A 1 170 ? -16.296 -5.870 -2.084 1.00 97.25 170 ASP A O 1
ATOM 1371 N N . THR A 1 171 ? -16.192 -3.674 -1.590 1.00 98.31 171 THR A N 1
ATOM 1372 C CA . THR A 1 171 ? -14.785 -3.458 -1.933 1.00 98.31 171 THR A CA 1
ATOM 1373 C C . THR A 1 171 ? -14.127 -2.447 -0.994 1.00 98.31 171 THR A C 1
ATOM 1375 O O . THR A 1 171 ? -14.781 -1.557 -0.438 1.00 98.31 171 THR A O 1
ATOM 1378 N N . ILE A 1 172 ? -12.811 -2.578 -0.837 1.00 98.62 172 ILE A N 1
ATOM 1379 C CA . ILE A 1 172 ? -11.937 -1.548 -0.260 1.00 98.62 172 ILE A CA 1
ATOM 1380 C C . ILE A 1 172 ? -10.811 -1.229 -1.237 1.00 98.62 172 ILE A C 1
ATOM 1382 O O . ILE A 1 172 ? -10.443 -2.068 -2.057 1.00 98.62 172 ILE A O 1
ATOM 1386 N N . ALA A 1 173 ? -10.260 -0.030 -1.128 1.00 98.62 173 ALA A N 1
ATOM 1387 C CA . ALA A 1 173 ? -9.030 0.388 -1.769 1.00 98.62 173 ALA A CA 1
ATOM 1388 C C . ALA A 1 173 ? -7.974 0.633 -0.682 1.00 98.62 173 ALA A C 1
ATOM 1390 O O . ALA A 1 173 ? -8.286 1.166 0.379 1.00 98.62 173 ALA A O 1
ATOM 1391 N N . ILE A 1 174 ? -6.734 0.223 -0.924 1.00 98.62 174 ILE A N 1
ATOM 1392 C CA . ILE A 1 174 ? -5.608 0.478 -0.021 1.00 98.62 174 ILE A CA 1
ATOM 1393 C C . ILE A 1 174 ? -4.604 1.348 -0.781 1.00 98.62 174 ILE A C 1
ATOM 1395 O O . ILE A 1 174 ? -3.908 0.806 -1.647 1.00 98.62 174 ILE A O 1
ATOM 1399 N N . PRO A 1 175 ? -4.551 2.674 -0.540 1.00 97.69 175 PRO A N 1
ATOM 1400 C CA . PRO A 1 175 ? -3.490 3.522 -1.069 1.00 97.69 175 PRO A CA 1
ATOM 1401 C C . PRO A 1 175 ? -2.123 3.049 -0.579 1.00 97.69 175 PRO A C 1
ATOM 1403 O O . PRO A 1 175 ? -1.979 2.648 0.579 1.00 97.69 175 PRO A O 1
ATOM 1406 N N . HIS A 1 176 ? -1.126 3.101 -1.459 1.00 96.00 176 HIS A N 1
ATOM 1407 C CA . HIS A 1 176 ? 0.203 2.581 -1.157 1.00 96.00 176 HIS A CA 1
ATOM 1408 C C . HIS A 1 176 ? 1.339 3.381 -1.786 1.00 96.00 176 HIS A C 1
ATOM 1410 O O . HIS A 1 176 ? 1.100 4.182 -2.688 1.00 96.00 176 HIS A O 1
ATOM 1416 N N . ASN A 1 177 ? 2.570 3.183 -1.291 1.00 94.06 177 ASN A N 1
ATOM 1417 C CA . ASN A 1 177 ? 3.749 3.993 -1.632 1.00 94.06 177 ASN A CA 1
ATOM 1418 C C . ASN A 1 177 ? 3.485 5.508 -1.614 1.00 94.06 177 ASN A C 1
ATOM 1420 O O . ASN A 1 177 ? 3.794 6.227 -2.575 1.00 94.06 177 ASN A O 1
ATOM 1424 N N . SER A 1 178 ? 2.871 6.009 -0.542 1.00 95.81 178 SER A N 1
ATOM 1425 C CA . SER A 1 178 ? 2.574 7.437 -0.430 1.00 95.81 178 SER A CA 1
ATOM 1426 C C . SER A 1 178 ? 3.847 8.284 -0.337 1.00 95.81 178 SER A C 1
ATOM 1428 O O . SER A 1 178 ? 3.841 9.419 -0.808 1.00 95.81 178 SER A O 1
ATOM 1430 N N . ASN A 1 179 ? 4.964 7.720 0.141 1.00 95.00 179 ASN A N 1
ATOM 1431 C CA . ASN A 1 179 ? 6.291 8.343 0.111 1.00 95.00 179 ASN A CA 1
ATOM 1432 C C . ASN A 1 179 ? 6.701 8.814 -1.296 1.00 95.00 179 ASN A C 1
ATOM 1434 O O . ASN A 1 179 ? 7.307 9.872 -1.438 1.00 95.00 179 ASN A O 1
ATOM 1438 N N . GLY A 1 180 ? 6.313 8.083 -2.346 1.00 93.19 180 GLY A N 1
ATOM 1439 C CA . GLY A 1 180 ? 6.555 8.448 -3.745 1.00 93.19 180 GLY A CA 1
ATOM 1440 C C . GLY A 1 180 ? 5.449 9.299 -4.384 1.00 93.19 180 GLY A C 1
ATOM 1441 O O . GLY A 1 180 ? 5.416 9.414 -5.612 1.00 93.19 180 GLY A O 1
ATOM 1442 N N . SER A 1 181 ? 4.517 9.850 -3.594 1.00 92.75 181 SER A N 1
ATOM 1443 C CA . SER A 1 181 ? 3.342 10.591 -4.087 1.00 92.75 181 SER A CA 1
ATOM 1444 C C . SER A 1 181 ? 3.599 12.053 -4.437 1.00 92.75 181 SER A C 1
ATOM 1446 O O . SER A 1 181 ? 2.720 12.709 -4.986 1.00 92.75 181 SER A O 1
ATOM 1448 N N . ASN A 1 182 ? 4.781 12.586 -4.124 1.00 92.00 182 ASN A N 1
ATOM 1449 C CA . ASN A 1 182 ? 5.085 14.012 -4.235 1.00 92.00 182 ASN A CA 1
ATOM 1450 C C . ASN A 1 182 ? 4.102 14.921 -3.466 1.00 92.00 182 ASN A C 1
ATOM 1452 O O . ASN A 1 182 ? 3.872 16.066 -3.851 1.00 92.00 182 ASN A O 1
ATOM 1456 N N . GLY A 1 183 ? 3.524 14.408 -2.382 1.00 91.12 183 GLY A N 1
ATOM 1457 C CA . GLY A 1 183 ? 2.595 15.124 -1.519 1.00 91.12 183 GLY A CA 1
ATOM 1458 C C . GLY A 1 183 ? 1.123 14.974 -1.885 1.00 91.12 183 GLY A C 1
ATOM 1459 O O . GLY A 1 183 ? 0.293 15.616 -1.254 1.00 91.12 183 GLY A O 1
ATOM 1460 N N . GLN A 1 184 ? 0.804 14.167 -2.901 1.00 88.75 184 GLN A N 1
ATOM 1461 C CA . GLN A 1 184 ? -0.544 14.082 -3.468 1.00 88.75 184 GLN A CA 1
ATOM 1462 C C . GLN A 1 184 ? -1.448 13.065 -2.754 1.00 88.75 184 GLN A C 1
ATOM 1464 O O . GLN A 1 184 ? -2.669 13.125 -2.877 1.00 88.75 184 GLN A O 1
ATOM 1469 N N . MET A 1 185 ? -0.888 12.092 -2.023 1.00 93.88 185 MET A N 1
ATOM 1470 C CA . MET A 1 185 ? -1.707 11.026 -1.427 1.00 93.88 185 MET A CA 1
ATOM 1471 C C . MET A 1 185 ? -2.596 11.536 -0.280 1.00 93.88 185 MET A C 1
ATOM 1473 O O . MET A 1 185 ? -3.708 11.025 -0.078 1.00 93.88 185 MET A O 1
ATOM 1477 N N . PHE A 1 186 ? -2.109 12.524 0.474 1.00 95.69 186 PHE A N 1
ATOM 1478 C CA . PHE A 1 186 ? -2.756 13.043 1.679 1.00 95.69 186 PHE A CA 1
ATOM 1479 C C . PHE A 1 186 ? -3.025 14.556 1.607 1.00 95.69 186 PHE A C 1
ATOM 1481 O O . PHE A 1 186 ? -2.880 15.268 2.595 1.00 95.69 186 PHE A O 1
ATOM 1488 N N . GLU A 1 187 ? -3.436 15.063 0.442 1.00 90.94 187 GLU A N 1
ATOM 1489 C CA . GLU A 1 187 ? -3.773 16.484 0.263 1.00 90.94 187 GLU A CA 1
ATOM 1490 C C . GLU A 1 187 ? -4.976 16.945 1.100 1.00 90.94 187 GLU A C 1
ATOM 1492 O O . GLU A 1 187 ? -5.907 16.196 1.377 1.00 90.94 187 GLU A O 1
ATOM 1497 N N . LEU A 1 188 ? -5.005 18.222 1.481 1.00 92.62 188 LEU A N 1
ATOM 1498 C CA . LEU A 1 188 ? -6.135 18.816 2.217 1.00 92.62 188 LEU A CA 1
ATOM 1499 C C . LEU A 1 188 ? -7.229 19.373 1.292 1.00 92.62 188 LEU A C 1
ATOM 1501 O O . LEU A 1 188 ? -8.113 20.119 1.729 1.00 92.62 188 LEU A O 1
ATOM 1505 N N . GLU A 1 189 ? -7.162 19.002 0.021 1.00 90.06 189 GLU A N 1
ATOM 1506 C CA . GLU A 1 189 ? -8.060 19.391 -1.055 1.00 90.06 189 GLU A CA 1
ATOM 1507 C C . GLU A 1 189 ? -8.531 18.154 -1.831 1.00 90.06 189 GLU A C 1
ATOM 1509 O O . GLU A 1 189 ? -7.879 17.108 -1.828 1.00 90.06 189 GLU A O 1
ATOM 1514 N N . ASP A 1 190 ? -9.725 18.249 -2.407 1.00 88.50 190 ASP A N 1
ATOM 1515 C CA . ASP A 1 190 ? -10.287 17.225 -3.277 1.00 88.50 190 ASP A CA 1
ATOM 1516 C C . ASP A 1 190 ? -9.653 17.287 -4.676 1.00 88.50 190 ASP A C 1
ATOM 1518 O O . ASP A 1 190 ? -8.834 18.154 -4.990 1.00 88.50 190 ASP A O 1
ATOM 1522 N N . TRP A 1 191 ? -10.045 16.370 -5.555 1.00 84.38 191 TRP A N 1
ATOM 1523 C CA . TRP A 1 191 ? -9.539 16.299 -6.924 1.00 84.38 191 TRP A CA 1
ATOM 1524 C C . TRP A 1 191 ? -9.729 17.602 -7.717 1.00 84.38 191 TRP A C 1
ATOM 1526 O O . TRP A 1 191 ? -8.942 17.907 -8.620 1.00 84.38 191 TRP A O 1
ATOM 1536 N N . ALA A 1 192 ? -10.767 18.378 -7.393 1.00 82.75 192 ALA A N 1
ATOM 1537 C CA . ALA A 1 192 ? -11.072 19.656 -8.023 1.00 82.75 192 ALA A CA 1
ATOM 1538 C C . ALA A 1 192 ? -10.334 20.848 -7.377 1.00 82.75 192 ALA A C 1
ATOM 1540 O O . ALA A 1 192 ? -10.477 21.974 -7.862 1.00 82.75 192 ALA A O 1
ATOM 1541 N N . GLY A 1 193 ? -9.521 20.612 -6.342 1.00 83.94 193 GLY A N 1
ATOM 1542 C CA . GLY A 1 193 ? -8.760 21.632 -5.618 1.00 83.94 193 GLY A CA 1
ATOM 1543 C C . GLY A 1 193 ? -9.586 22.380 -4.566 1.00 83.94 193 GLY A C 1
ATOM 1544 O O . GLY A 1 193 ? -9.213 23.477 -4.145 1.00 83.94 193 GLY A O 1
ATOM 1545 N N . TYR A 1 194 ? -10.741 21.845 -4.156 1.00 85.56 194 TYR A N 1
ATOM 1546 C CA . TYR A 1 194 ? -11.528 22.437 -3.076 1.00 85.56 194 TYR A CA 1
ATOM 1547 C C . TYR A 1 194 ? -11.119 21.860 -1.720 1.00 85.56 194 TYR A C 1
ATOM 1549 O O . TYR A 1 194 ? -10.895 20.658 -1.610 1.00 85.56 194 TYR A O 1
ATOM 1557 N N . PRO A 1 195 ? -11.082 22.670 -0.645 1.00 91.62 195 PRO A N 1
ATOM 1558 C CA . PRO A 1 195 ? -10.756 22.172 0.686 1.00 91.62 195 PRO A CA 1
ATOM 1559 C C . PRO A 1 195 ? -11.677 21.026 1.121 1.00 91.62 195 PRO A C 1
ATOM 1561 O O . PRO A 1 195 ? -12.904 21.155 1.079 1.00 91.62 195 PRO A O 1
ATOM 1564 N N . ILE A 1 196 ? -11.099 19.932 1.619 1.00 93.81 196 ILE A N 1
ATOM 1565 C CA . ILE A 1 196 ? -11.882 18.758 2.021 1.00 93.81 196 ILE A CA 1
ATOM 1566 C C . ILE A 1 196 ? -12.732 19.025 3.265 1.00 93.81 196 ILE A C 1
ATOM 1568 O O . ILE A 1 196 ? -12.377 19.811 4.148 1.00 93.81 196 ILE A O 1
ATOM 1572 N N . GLY A 1 197 ? -13.877 18.357 3.346 1.00 96.31 197 GLY A N 1
ATOM 1573 C CA . GLY A 1 197 ? -14.813 18.483 4.459 1.00 96.31 197 GLY A CA 1
ATOM 1574 C C . GLY A 1 197 ? -15.424 17.147 4.860 1.00 96.31 197 GLY A C 1
ATOM 1575 O O . GLY A 1 197 ? -15.019 16.086 4.384 1.00 96.31 197 GLY A O 1
ATOM 1576 N N . LYS A 1 198 ? -16.450 17.200 5.714 1.00 97.69 198 LYS A N 1
ATOM 1577 C CA . LYS A 1 198 ? -17.003 16.005 6.367 1.00 97.69 198 LYS A CA 1
ATOM 1578 C C . LYS A 1 198 ? -17.481 14.947 5.371 1.00 97.69 198 LYS A C 1
ATOM 1580 O O . LYS A 1 198 ? -17.199 13.768 5.551 1.00 97.69 198 LYS A O 1
ATOM 1585 N N . ALA A 1 199 ? -18.142 15.381 4.297 1.00 97.50 199 ALA A N 1
ATOM 1586 C CA . ALA A 1 199 ? -18.605 14.490 3.236 1.00 97.50 199 ALA A CA 1
ATOM 1587 C C . ALA A 1 199 ? -17.439 13.769 2.537 1.00 97.50 199 ALA A C 1
ATOM 1589 O O . ALA A 1 199 ? -17.524 12.567 2.307 1.00 97.50 199 ALA A O 1
ATOM 1590 N N . TYR A 1 200 ? -16.335 14.475 2.264 1.00 97.44 200 TYR A N 1
ATOM 1591 C CA . TYR A 1 200 ? -15.126 13.877 1.696 1.00 97.44 200 TYR A CA 1
ATOM 1592 C C . TYR A 1 200 ? -14.489 12.883 2.673 1.00 97.44 200 TYR A C 1
ATOM 1594 O O . TYR A 1 200 ? -14.149 11.771 2.281 1.00 97.44 200 TYR A O 1
ATOM 1602 N N . ALA A 1 201 ? -14.376 13.240 3.956 1.00 98.00 201 ALA A N 1
ATOM 1603 C CA . ALA A 1 201 ? -13.820 12.350 4.972 1.00 98.00 201 ALA A CA 1
ATOM 1604 C C . ALA A 1 201 ? -14.606 11.035 5.087 1.00 98.00 201 ALA A C 1
ATOM 1606 O O . ALA A 1 201 ? -14.015 9.959 5.061 1.00 98.00 201 ALA A O 1
ATOM 1607 N N . GLU A 1 202 ? -15.938 11.100 5.140 1.00 97.56 202 GLU A N 1
ATOM 1608 C CA . GLU A 1 202 ? -16.802 9.912 5.158 1.00 97.56 202 GLU A CA 1
ATOM 1609 C C . GLU A 1 202 ? -16.718 9.109 3.851 1.00 97.56 202 GLU A C 1
ATOM 1611 O O . GLU A 1 202 ? -16.748 7.874 3.869 1.00 97.56 202 GLU A O 1
ATOM 1616 N N . PHE A 1 203 ? -16.610 9.800 2.714 1.00 98.06 203 PHE A N 1
ATOM 1617 C CA . PHE A 1 203 ? -16.481 9.192 1.394 1.00 98.06 203 PHE A CA 1
ATOM 1618 C C . PHE A 1 203 ? -15.170 8.422 1.241 1.00 98.06 203 PHE A C 1
ATOM 1620 O O . PHE A 1 203 ? -15.196 7.238 0.889 1.00 98.06 203 PHE A O 1
ATOM 1627 N N . ARG A 1 204 ? -14.041 9.050 1.582 1.00 97.94 204 ARG A N 1
ATOM 1628 C CA . ARG A 1 204 ? -12.731 8.404 1.578 1.00 97.94 204 ARG A CA 1
ATOM 1629 C C . ARG A 1 204 ? -12.699 7.263 2.576 1.00 97.94 204 ARG A C 1
ATOM 1631 O O . ARG A 1 204 ? -12.380 6.151 2.188 1.00 97.94 204 ARG A O 1
ATOM 1638 N N . MET A 1 205 ? -13.115 7.476 3.823 1.00 97.19 205 MET A N 1
ATOM 1639 C CA . MET A 1 205 ? -12.951 6.461 4.870 1.00 97.19 205 MET A CA 1
ATOM 1640 C C . MET A 1 205 ? -13.789 5.202 4.667 1.00 97.19 205 MET A C 1
ATOM 1642 O O . MET A 1 205 ? -13.406 4.112 5.098 1.00 97.19 205 MET A O 1
ATOM 1646 N N . ARG A 1 206 ? -14.919 5.320 3.969 1.00 97.12 206 ARG A N 1
ATOM 1647 C CA . ARG A 1 206 ? -15.711 4.160 3.557 1.00 97.12 206 ARG A CA 1
ATOM 1648 C C . ARG A 1 206 ? -15.068 3.385 2.403 1.00 97.12 206 ARG A C 1
ATOM 1650 O O . ARG A 1 206 ? -15.364 2.203 2.257 1.00 97.12 206 ARG A O 1
ATOM 1657 N N . ASN A 1 207 ? -14.217 3.996 1.585 1.00 98.56 207 ASN A N 1
ATOM 1658 C CA . ASN A 1 207 ? -13.574 3.326 0.451 1.00 98.56 207 ASN A CA 1
ATOM 1659 C C . ASN A 1 207 ? -12.135 2.899 0.755 1.00 98.56 207 ASN A C 1
ATOM 1661 O O . ASN A 1 207 ? -11.732 1.810 0.362 1.00 98.56 207 ASN A O 1
ATOM 1665 N N . GLU A 1 208 ? -11.406 3.696 1.523 1.00 98.44 208 GLU A N 1
ATOM 1666 C CA . GLU A 1 208 ? -10.017 3.499 1.916 1.00 98.44 208 GLU A CA 1
ATOM 1667 C C . GLU A 1 208 ? -9.910 3.448 3.440 1.00 98.44 208 GLU A C 1
ATOM 1669 O O . GLU A 1 208 ? -9.531 4.434 4.049 1.00 98.44 208 GLU A O 1
ATOM 1674 N N . PRO A 1 209 ? -10.282 2.348 4.113 1.00 98.25 209 PRO A N 1
ATOM 1675 C CA . PRO A 1 209 ? -10.132 2.247 5.565 1.00 98.25 209 PRO A CA 1
ATOM 1676 C C . PRO A 1 209 ? -8.685 1.977 6.005 1.00 98.25 209 PRO A C 1
ATOM 1678 O O . PRO A 1 209 ? -8.383 2.107 7.188 1.00 98.25 209 PRO A O 1
ATOM 1681 N N . LEU A 1 210 ? -7.802 1.583 5.086 1.00 98.62 210 LEU A N 1
ATOM 1682 C CA . LEU A 1 210 ? -6.422 1.182 5.359 1.00 98.62 210 LEU A CA 1
ATOM 1683 C C . LEU A 1 210 ? -5.443 1.957 4.481 1.00 98.62 210 LEU A C 1
ATOM 1685 O O . LEU A 1 210 ? -5.820 2.420 3.411 1.00 98.62 210 LEU A O 1
ATOM 1689 N N . VAL A 1 211 ? -4.182 2.017 4.897 1.00 98.38 211 VAL A N 1
ATOM 1690 C CA . VAL A 1 211 ? -3.071 2.574 4.120 1.00 98.38 211 VAL A CA 1
ATOM 1691 C C . VAL A 1 211 ? -1.841 1.679 4.242 1.00 98.38 211 VAL A C 1
ATOM 1693 O O . VAL A 1 211 ? -1.544 1.155 5.320 1.00 98.38 211 VAL A O 1
ATOM 1696 N N . GLU A 1 212 ? -1.128 1.482 3.134 1.00 97.19 212 GLU A N 1
ATOM 1697 C CA . GLU A 1 212 ? 0.173 0.820 3.171 1.00 97.19 212 GLU A CA 1
ATOM 1698 C C . GLU A 1 212 ? 1.223 1.789 3.715 1.00 97.19 212 GLU A C 1
ATOM 1700 O O . GLU A 1 212 ? 1.494 2.839 3.134 1.00 97.19 212 GLU A O 1
ATOM 1705 N N . MET A 1 213 ? 1.812 1.416 4.845 1.00 94.25 213 MET A N 1
ATOM 1706 C CA . MET A 1 213 ? 2.819 2.207 5.537 1.00 94.25 213 MET A CA 1
ATOM 1707 C C . MET A 1 213 ? 4.238 1.806 5.134 1.00 94.25 213 MET A C 1
ATOM 1709 O O . MET A 1 213 ? 5.131 2.638 5.209 1.00 94.25 213 MET A O 1
ATOM 1713 N N . THR A 1 214 ? 4.477 0.559 4.725 1.00 93.06 214 THR A N 1
ATOM 1714 C CA . THR A 1 214 ? 5.817 0.099 4.333 1.00 93.06 214 THR A CA 1
ATOM 1715 C C . THR A 1 214 ? 5.772 -0.955 3.236 1.00 93.06 214 THR A C 1
ATOM 1717 O O . THR A 1 214 ? 4.880 -1.811 3.223 1.00 93.06 214 THR A O 1
ATOM 1720 N N . GLN A 1 215 ? 6.747 -0.881 2.330 1.00 91.94 215 GLN A N 1
ATOM 1721 C CA . GLN A 1 215 ? 6.911 -1.781 1.197 1.00 91.94 215 GLN A CA 1
ATOM 1722 C C . GLN A 1 215 ? 8.342 -1.734 0.656 1.00 91.94 215 GLN A C 1
ATOM 1724 O O . GLN A 1 215 ? 9.127 -0.881 1.057 1.00 91.94 215 GLN A O 1
ATOM 1729 N N . VAL A 1 216 ? 8.680 -2.608 -0.296 1.00 90.00 216 VAL A N 1
ATOM 1730 C CA . VAL A 1 216 ? 9.975 -2.632 -0.993 1.00 90.00 216 VAL A CA 1
ATOM 1731 C C . VAL A 1 216 ? 10.422 -1.262 -1.493 1.00 90.00 216 VAL A C 1
ATOM 1733 O O . VAL A 1 216 ? 11.614 -0.986 -1.482 1.00 90.00 216 VAL A O 1
ATOM 1736 N N . LYS A 1 217 ? 9.508 -0.362 -1.883 1.00 91.06 217 LYS A N 1
ATOM 1737 C CA . LYS A 1 217 ? 9.845 1.024 -2.263 1.00 91.06 217 LYS A CA 1
ATOM 1738 C C . LYS A 1 217 ? 9.874 1.994 -1.070 1.00 91.06 217 LYS A C 1
ATOM 1740 O O . LYS A 1 217 ? 9.472 3.152 -1.207 1.00 91.06 217 LYS A O 1
ATOM 1745 N N . GLY A 1 218 ? 10.373 1.523 0.068 1.00 91.62 218 GLY A N 1
ATOM 1746 C CA . GLY A 1 218 ? 10.607 2.289 1.287 1.00 91.62 218 GLY A CA 1
ATOM 1747 C C . GLY A 1 218 ? 9.388 2.452 2.195 1.00 91.62 218 GLY A C 1
ATOM 1748 O O . GLY A 1 218 ? 8.256 2.097 1.849 1.00 91.62 218 GLY A O 1
ATOM 1749 N N . THR A 1 219 ? 9.630 3.026 3.373 1.00 93.62 219 THR A N 1
ATOM 1750 C CA . THR A 1 219 ? 8.579 3.355 4.340 1.00 93.62 219 THR A CA 1
ATOM 1751 C C . THR A 1 219 ? 7.912 4.692 4.021 1.00 93.62 219 THR A C 1
ATOM 1753 O O . THR A 1 219 ? 8.531 5.660 3.575 1.00 93.62 219 THR A O 1
ATOM 1756 N N . SER A 1 220 ? 6.615 4.736 4.282 1.00 95.94 220 SER A N 1
ATOM 1757 C CA . SER A 1 220 ? 5.739 5.900 4.203 1.00 95.94 220 SER A CA 1
ATOM 1758 C C . SER A 1 220 ? 5.295 6.383 5.588 1.00 95.94 220 SER A C 1
ATOM 1760 O O . SER A 1 220 ? 4.386 7.202 5.687 1.00 95.94 220 SER A O 1
ATOM 1762 N N . GLU A 1 221 ? 5.911 5.898 6.670 1.00 95.62 221 GLU A N 1
ATOM 1763 C CA . GLU A 1 221 ? 5.524 6.250 8.042 1.00 95.62 221 GLU A CA 1
ATOM 1764 C C . GLU A 1 221 ? 5.828 7.723 8.381 1.00 95.62 221 GLU A C 1
ATOM 1766 O O . GLU A 1 221 ? 4.897 8.501 8.601 1.00 95.62 221 GLU A O 1
ATOM 1771 N N . THR A 1 222 ? 7.102 8.128 8.340 1.00 96.62 222 THR A N 1
ATOM 1772 C CA . THR A 1 222 ? 7.558 9.513 8.551 1.00 96.62 222 THR A CA 1
ATOM 1773 C C . THR A 1 222 ? 8.828 9.828 7.747 1.00 96.62 222 THR A C 1
ATOM 1775 O O . THR A 1 222 ? 9.375 8.962 7.072 1.00 96.62 222 THR A O 1
ATOM 1778 N N . HIS A 1 223 ? 9.293 11.077 7.819 1.00 97.44 223 HIS A N 1
ATOM 1779 C CA . HIS A 1 223 ? 10.514 11.558 7.171 1.00 97.44 223 HIS A CA 1
ATOM 1780 C C . HIS A 1 223 ? 11.305 12.487 8.112 1.00 97.44 223 HIS A C 1
ATOM 1782 O O . HIS A 1 223 ? 10.671 13.230 8.872 1.00 97.44 223 HIS A O 1
ATOM 1788 N N . PRO A 1 224 ? 12.650 12.584 8.033 1.00 96.88 224 PRO A N 1
ATOM 1789 C CA . PRO A 1 224 ? 13.437 13.427 8.946 1.00 96.88 224 PRO A CA 1
ATOM 1790 C C . PRO A 1 224 ? 13.085 14.918 8.873 1.00 96.88 224 PRO A C 1
ATOM 1792 O O . PRO A 1 224 ? 13.152 15.634 9.866 1.00 96.88 224 PRO A O 1
ATOM 1795 N N . LEU A 1 225 ? 12.644 15.396 7.703 1.00 96.50 225 LEU A N 1
ATOM 1796 C CA . LEU A 1 225 ? 12.143 16.773 7.544 1.00 96.50 225 LEU A CA 1
ATOM 1797 C C . LEU A 1 225 ? 10.809 17.032 8.269 1.00 96.50 225 LEU A C 1
ATOM 1799 O O . LEU A 1 225 ? 10.508 18.183 8.566 1.00 96.50 225 LEU A O 1
ATOM 1803 N N . LEU A 1 226 ? 10.019 15.989 8.540 1.00 96.75 226 LEU A N 1
ATOM 1804 C CA . LEU A 1 226 ? 8.729 16.074 9.238 1.00 96.75 226 LEU A CA 1
ATOM 1805 C C . LEU A 1 226 ? 8.859 15.722 10.728 1.00 96.75 226 LEU A C 1
ATOM 1807 O O . LEU A 1 226 ? 8.070 16.183 11.547 1.00 96.75 226 LEU A O 1
ATOM 1811 N N . SER A 1 227 ? 9.841 14.897 11.094 1.00 96.75 227 SER A N 1
ATOM 1812 C CA . SER A 1 227 ? 10.104 14.443 12.466 1.00 96.75 227 SER A CA 1
ATOM 1813 C C . SER A 1 227 ? 11.598 14.568 12.816 1.00 96.75 227 SER A C 1
ATOM 1815 O O . SER A 1 227 ? 12.259 13.559 13.034 1.00 96.75 227 SER A O 1
ATOM 1817 N N . PRO A 1 228 ? 12.160 15.790 12.905 1.00 96.06 228 PRO A N 1
ATOM 1818 C CA . PRO A 1 228 ? 13.610 15.999 13.042 1.00 96.06 228 PRO A CA 1
ATOM 1819 C C . PRO A 1 228 ? 14.208 15.538 14.379 1.00 96.06 228 PRO A C 1
ATOM 1821 O O . PRO A 1 228 ? 15.426 15.452 14.504 1.00 96.06 228 PRO A O 1
ATOM 1824 N N . ASN A 1 229 ? 13.366 15.272 15.381 1.00 96.56 229 ASN A N 1
ATOM 1825 C CA . ASN A 1 229 ? 13.784 14.789 16.700 1.00 96.56 229 ASN A CA 1
ATOM 1826 C C . ASN A 1 229 ? 13.587 13.273 16.871 1.00 96.56 229 ASN A C 1
ATOM 1828 O O . ASN A 1 229 ? 13.833 12.758 17.959 1.00 96.56 229 ASN A O 1
ATOM 1832 N N . ASP A 1 230 ? 13.090 12.581 15.845 1.00 96.75 230 ASP A N 1
ATOM 1833 C CA . ASP A 1 230 ? 12.906 11.133 15.853 1.00 96.75 230 ASP A CA 1
ATOM 1834 C C . ASP A 1 230 ? 14.107 10.475 15.167 1.00 96.75 230 ASP A C 1
ATOM 1836 O O . ASP A 1 230 ? 14.341 10.670 13.975 1.00 96.75 230 ASP A O 1
ATOM 1840 N N . GLU A 1 231 ? 14.879 9.712 15.939 1.00 95.62 231 GLU A N 1
ATOM 1841 C CA . GLU A 1 231 ? 16.080 9.017 15.467 1.00 95.62 231 GLU A CA 1
ATOM 1842 C C . GLU A 1 231 ? 15.780 7.903 14.452 1.00 95.62 231 GLU A C 1
ATOM 1844 O O . GLU A 1 231 ? 16.694 7.463 13.765 1.00 95.62 231 GLU A O 1
ATOM 1849 N N . TRP A 1 232 ? 14.518 7.467 14.342 1.00 93.88 232 TRP A N 1
ATOM 1850 C CA . TRP A 1 232 ? 14.069 6.430 13.407 1.00 93.88 232 TRP A CA 1
ATOM 1851 C C . TRP A 1 232 ? 13.378 7.004 12.167 1.00 93.88 232 TRP A C 1
ATOM 1853 O O . TRP A 1 232 ? 12.908 6.252 11.313 1.00 93.88 232 TRP A O 1
ATOM 1863 N N . ALA A 1 233 ? 13.307 8.333 12.042 1.00 95.81 233 ALA A N 1
ATOM 1864 C CA . ALA A 1 233 ? 12.608 8.981 10.938 1.00 95.81 233 ALA A CA 1
ATOM 1865 C C . ALA A 1 233 ? 13.273 8.783 9.567 1.00 95.81 233 ALA A C 1
ATOM 1867 O O . ALA A 1 233 ? 12.649 9.090 8.555 1.00 95.81 233 ALA A O 1
ATOM 1868 N N . ASP A 1 234 ? 14.522 8.310 9.522 1.00 93.94 234 ASP A N 1
ATOM 1869 C CA . ASP A 1 234 ? 15.281 8.012 8.303 1.00 93.94 234 ASP A CA 1
ATOM 1870 C C . ASP A 1 234 ? 15.305 6.514 7.938 1.00 93.94 234 ASP A C 1
ATOM 1872 O O . ASP A 1 234 ? 15.988 6.119 6.988 1.00 93.94 234 ASP A O 1
ATOM 1876 N N . PHE A 1 235 ? 14.543 5.678 8.651 1.00 92.62 235 PHE A N 1
ATOM 1877 C CA . PHE A 1 235 ? 14.470 4.243 8.390 1.00 92.62 235 PHE A CA 1
ATOM 1878 C C . PHE A 1 235 ? 13.919 3.963 6.983 1.00 92.62 235 PHE A C 1
ATOM 1880 O O . PHE A 1 235 ? 12.813 4.373 6.667 1.00 92.62 235 PHE A O 1
ATOM 1887 N N . GLU A 1 236 ? 14.672 3.250 6.139 1.00 91.12 236 GLU A N 1
ATOM 1888 C CA . GLU A 1 236 ? 14.254 2.775 4.803 1.00 91.12 236 GLU A CA 1
ATOM 1889 C C . GLU A 1 236 ? 13.517 3.806 3.923 1.00 91.12 236 GLU A C 1
ATOM 1891 O O . GLU A 1 236 ? 12.483 3.521 3.313 1.00 91.12 236 GLU A O 1
ATOM 1896 N N . ILE A 1 237 ? 14.051 5.025 3.831 1.00 92.25 237 ILE A N 1
ATOM 1897 C CA . ILE A 1 237 ? 13.484 6.072 2.975 1.00 92.25 237 ILE A CA 1
ATOM 1898 C C . ILE A 1 237 ? 13.866 5.854 1.503 1.00 92.25 237 ILE A C 1
ATOM 1900 O O . ILE A 1 237 ? 15.036 5.686 1.150 1.00 92.25 237 ILE A O 1
ATOM 1904 N N . MET A 1 238 ? 12.860 5.926 0.627 1.00 91.69 238 MET A N 1
ATOM 1905 C CA . MET A 1 238 ? 13.047 6.136 -0.809 1.00 91.69 238 MET A CA 1
ATOM 1906 C C . MET A 1 238 ? 12.697 7.582 -1.145 1.00 91.69 238 MET A C 1
ATOM 1908 O O . MET A 1 238 ? 11.575 8.022 -0.894 1.00 91.69 238 MET A O 1
ATOM 1912 N N . ASP A 1 239 ? 13.633 8.291 -1.772 1.00 89.06 239 ASP A N 1
ATOM 1913 C CA . ASP A 1 239 ? 13.502 9.735 -1.983 1.00 89.06 239 ASP A CA 1
ATOM 1914 C C . ASP A 1 239 ? 12.825 10.114 -3.312 1.00 89.06 239 ASP A C 1
ATOM 1916 O O . ASP A 1 239 ? 12.535 11.284 -3.579 1.00 89.06 239 ASP A O 1
ATOM 1920 N N . PHE A 1 240 ? 12.625 9.135 -4.192 1.00 88.88 240 PHE A N 1
ATOM 1921 C CA . PHE A 1 240 ? 12.122 9.337 -5.548 1.00 88.88 240 PHE A CA 1
ATOM 1922 C C . PHE A 1 240 ? 10.618 9.077 -5.650 1.00 88.88 240 PHE A C 1
ATOM 1924 O O . PHE A 1 240 ? 10.002 8.456 -4.786 1.00 88.88 240 PHE A O 1
ATOM 1931 N N . ARG A 1 241 ? 10.009 9.537 -6.741 1.00 88.62 241 ARG A N 1
ATOM 1932 C CA . ARG A 1 241 ? 8.621 9.211 -7.082 1.00 88.62 241 ARG A CA 1
ATOM 1933 C C . ARG A 1 241 ? 8.539 7.788 -7.646 1.00 88.62 241 ARG A C 1
ATOM 1935 O O . ARG A 1 241 ? 9.486 7.270 -8.242 1.00 88.62 241 ARG A O 1
ATOM 1942 N N . VAL A 1 242 ? 7.390 7.130 -7.496 1.00 83.88 242 VAL A N 1
ATOM 1943 C CA . VAL A 1 242 ? 7.196 5.806 -8.113 1.00 83.88 242 VAL A CA 1
ATOM 1944 C C . VAL A 1 242 ? 7.085 5.974 -9.629 1.00 83.88 242 VAL A C 1
ATOM 1946 O O . VAL A 1 242 ? 6.284 6.761 -10.119 1.00 83.88 242 VAL A O 1
ATOM 1949 N N . GLY A 1 243 ? 7.917 5.253 -10.384 1.00 73.75 243 GLY A N 1
ATOM 1950 C CA . GLY A 1 243 ? 7.930 5.326 -11.851 1.00 73.75 243 GLY A CA 1
ATOM 1951 C C . GLY A 1 243 ? 8.553 6.603 -12.434 1.00 73.75 243 GLY A C 1
ATOM 1952 O O . GLY A 1 243 ? 8.584 6.748 -13.655 1.00 73.75 243 GLY A O 1
ATOM 1953 N N . ASN A 1 244 ? 9.079 7.509 -11.599 1.00 72.00 244 ASN A N 1
ATOM 1954 C CA . ASN A 1 244 ? 9.728 8.751 -12.021 1.00 72.00 244 ASN A CA 1
ATOM 1955 C C . ASN A 1 244 ? 10.924 9.072 -11.093 1.00 72.00 244 ASN A C 1
ATOM 1957 O O . ASN A 1 244 ? 10.729 9.220 -9.892 1.00 72.00 244 ASN A O 1
ATOM 1961 N N . PRO A 1 245 ? 12.157 9.241 -11.609 1.00 72.81 245 PRO A N 1
ATOM 1962 C CA . PRO A 1 245 ? 13.339 9.506 -10.781 1.00 72.81 245 PRO A CA 1
ATOM 1963 C C . PRO A 1 245 ? 13.394 10.926 -10.179 1.00 72.81 245 PRO A C 1
ATOM 1965 O O . PRO A 1 245 ? 14.413 11.312 -9.611 1.00 72.81 245 PRO A O 1
ATOM 1968 N N . GLY A 1 246 ? 12.344 11.738 -10.320 1.00 83.50 246 GLY A N 1
ATOM 1969 C CA . GLY A 1 246 ? 12.226 13.020 -9.631 1.00 83.50 246 GLY A CA 1
ATOM 1970 C C . GLY A 1 246 ? 12.090 12.848 -8.116 1.00 83.50 246 GLY A C 1
ATOM 1971 O O . GLY A 1 246 ? 11.484 11.888 -7.647 1.00 83.50 246 GLY A O 1
ATOM 1972 N N . TRP A 1 247 ? 12.627 13.803 -7.355 1.00 88.94 247 TRP A N 1
ATOM 1973 C CA . TRP A 1 247 ? 12.477 13.844 -5.899 1.00 88.94 247 TRP A CA 1
ATOM 1974 C C . TRP A 1 247 ? 11.003 13.943 -5.498 1.00 88.94 247 TRP A C 1
ATOM 1976 O O . TRP A 1 247 ? 10.236 14.720 -6.082 1.00 88.94 247 TRP A O 1
ATOM 1986 N N . SER A 1 248 ? 10.611 13.165 -4.497 1.00 91.62 248 SER A N 1
ATOM 1987 C CA . SER A 1 248 ? 9.282 13.225 -3.902 1.00 91.62 248 SER A CA 1
ATOM 1988 C C . SER A 1 248 ? 9.270 14.212 -2.739 1.00 91.62 248 SER A C 1
ATOM 1990 O O . SER A 1 248 ? 10.128 14.170 -1.859 1.00 91.62 248 SER A O 1
ATOM 1992 N N . ARG A 1 249 ? 8.299 15.128 -2.727 1.00 92.62 249 ARG A N 1
ATOM 1993 C CA . ARG A 1 249 ? 8.069 16.030 -1.594 1.00 92.62 249 ARG A CA 1
ATOM 1994 C C . ARG A 1 249 ? 7.559 15.240 -0.376 1.00 92.62 249 ARG A C 1
ATOM 1996 O O . ARG A 1 249 ? 6.537 14.568 -0.512 1.00 92.62 249 ARG A O 1
ATOM 2003 N N . PRO A 1 250 ? 8.177 15.366 0.816 1.00 94.94 250 PRO A N 1
ATOM 2004 C CA . PRO A 1 250 ? 7.668 14.696 2.017 1.00 94.94 250 PRO A CA 1
ATOM 2005 C C . PRO A 1 250 ? 6.314 15.223 2.502 1.00 94.94 250 PRO A C 1
ATOM 2007 O O . PRO A 1 250 ? 5.464 14.444 2.915 1.00 94.94 250 PRO A O 1
ATOM 2010 N N . ASP A 1 251 ? 6.094 16.533 2.416 1.00 94.31 251 ASP A N 1
ATOM 2011 C CA . ASP A 1 251 ? 4.834 17.166 2.812 1.00 94.31 251 ASP A CA 1
ATOM 2012 C C . ASP A 1 251 ? 3.644 16.634 1.989 1.00 94.31 251 ASP A C 1
ATOM 2014 O O . ASP A 1 251 ? 3.622 16.803 0.763 1.00 94.31 251 ASP A O 1
ATOM 2018 N N . GLY A 1 252 ? 2.691 15.980 2.662 1.00 93.69 252 GLY A N 1
ATOM 2019 C CA . GLY A 1 252 ? 1.526 15.294 2.081 1.00 93.69 252 GLY A CA 1
ATOM 2020 C C . GLY A 1 252 ? 1.773 13.841 1.634 1.00 93.69 252 GLY A C 1
ATOM 2021 O O . GLY A 1 252 ? 0.894 13.224 1.030 1.00 93.69 252 GLY A O 1
ATOM 2022 N N . SER A 1 253 ? 2.966 13.289 1.892 1.00 95.88 253 SER A N 1
ATOM 2023 C CA . SER A 1 253 ? 3.379 11.945 1.441 1.00 95.88 253 SER A CA 1
ATOM 2024 C C . SER A 1 253 ? 3.462 10.901 2.558 1.00 95.88 253 SER A C 1
ATOM 2026 O O . SER A 1 253 ? 3.516 9.706 2.267 1.00 95.88 253 SER A O 1
ATOM 2028 N N . TYR A 1 254 ? 3.483 11.311 3.826 1.00 97.81 254 TYR A N 1
ATOM 2029 C CA . TYR A 1 254 ? 3.766 10.418 4.954 1.00 97.81 254 TYR A CA 1
ATOM 2030 C C . TYR A 1 254 ? 2.572 10.271 5.895 1.00 97.81 254 TYR A C 1
ATOM 2032 O O . TYR A 1 254 ? 1.880 11.241 6.209 1.00 97.81 254 TYR A O 1
ATOM 2040 N N . VAL A 1 255 ? 2.336 9.044 6.363 1.00 97.75 255 VAL A N 1
ATOM 2041 C CA . VAL A 1 255 ? 1.124 8.689 7.109 1.00 97.75 255 VAL A CA 1
ATOM 2042 C C . VAL A 1 255 ? 1.075 9.376 8.474 1.00 97.75 255 VAL A C 1
ATOM 2044 O O . VAL A 1 255 ? 0.006 9.816 8.893 1.00 97.75 255 VAL A O 1
ATOM 2047 N N . ARG A 1 256 ? 2.213 9.548 9.161 1.00 97.25 256 ARG A N 1
ATOM 2048 C CA . ARG A 1 256 ? 2.248 10.256 10.452 1.00 97.25 256 ARG A CA 1
ATOM 2049 C C . ARG A 1 256 ? 1.781 11.706 10.323 1.00 97.25 256 ARG A C 1
ATOM 2051 O O . ARG A 1 256 ? 1.045 12.191 11.181 1.00 97.25 256 ARG A O 1
ATOM 2058 N N . GLN A 1 257 ? 2.169 12.382 9.242 1.00 97.62 257 GLN A N 1
ATOM 2059 C CA . GLN A 1 257 ? 1.666 13.720 8.939 1.00 97.62 257 GLN A CA 1
ATOM 2060 C C . GLN A 1 257 ? 0.171 13.681 8.609 1.00 97.62 257 GLN A C 1
ATOM 2062 O O . GLN A 1 257 ? -0.583 14.467 9.169 1.00 97.62 257 GLN A O 1
ATOM 2067 N N . ALA A 1 258 ? -0.276 12.715 7.801 1.00 98.12 258 ALA A N 1
ATOM 2068 C CA . ALA A 1 258 ? -1.694 12.550 7.485 1.00 98.12 258 ALA A CA 1
ATOM 2069 C C . ALA A 1 258 ? -2.558 12.350 8.746 1.00 98.12 258 ALA A C 1
ATOM 2071 O O . ALA A 1 258 ? -3.654 12.897 8.840 1.00 98.12 258 ALA A O 1
ATOM 2072 N N . TYR A 1 259 ? -2.065 11.620 9.752 1.00 97.62 259 TYR A N 1
ATOM 2073 C CA . TYR A 1 259 ? -2.735 11.507 11.051 1.00 97.62 259 TYR A CA 1
ATOM 2074 C C . TYR A 1 259 ? -2.831 12.841 11.787 1.00 97.62 259 TYR A C 1
ATOM 2076 O O . TYR A 1 259 ? -3.900 13.152 12.312 1.00 97.62 259 TYR A O 1
ATOM 2084 N N . LEU A 1 260 ? -1.757 13.635 11.810 1.00 97.44 260 LEU A N 1
ATOM 2085 C CA . LEU A 1 260 ? -1.788 14.976 12.395 1.00 97.44 260 LEU A CA 1
ATOM 2086 C C . LEU A 1 260 ? -2.823 15.858 11.682 1.00 97.44 260 LEU A C 1
ATOM 2088 O O . LEU A 1 260 ? -3.691 16.428 12.340 1.00 97.44 260 LEU A O 1
ATOM 2092 N N . ASP A 1 261 ? -2.789 15.890 10.352 1.00 97.81 261 ASP A N 1
ATOM 2093 C CA . ASP A 1 261 ? -3.722 16.668 9.537 1.00 97.81 261 ASP A CA 1
ATOM 2094 C C . ASP A 1 261 ? -5.173 16.211 9.743 1.00 97.81 261 ASP A C 1
ATOM 2096 O O . ASP A 1 261 ? -6.083 17.024 9.905 1.00 97.81 261 ASP A O 1
ATOM 2100 N N . GLY A 1 262 ? -5.403 14.897 9.802 1.00 97.88 262 GLY A N 1
ATOM 2101 C CA . GLY A 1 262 ? -6.712 14.310 10.067 1.00 97.88 262 GLY A CA 1
ATOM 2102 C C . GLY A 1 262 ? -7.265 14.677 11.445 1.00 97.88 262 GLY A C 1
ATOM 2103 O O . GLY A 1 262 ? -8.459 14.957 11.570 1.00 97.88 262 GLY A O 1
ATOM 2104 N N . LEU A 1 263 ? -6.411 14.717 12.474 1.00 97.25 263 LEU A N 1
ATOM 2105 C CA . LEU A 1 263 ? -6.780 15.185 13.814 1.00 97.25 263 LEU A CA 1
ATOM 2106 C C . LEU A 1 263 ? -7.106 16.685 13.817 1.00 97.25 263 LEU A C 1
ATOM 2108 O O . LEU A 1 263 ? -8.103 17.082 14.418 1.00 97.25 263 LEU A O 1
ATOM 2112 N N . SER A 1 264 ? -6.329 17.507 13.108 1.00 97.62 264 SER A N 1
ATOM 2113 C CA . SER A 1 264 ? -6.613 18.940 12.957 1.00 97.62 264 SER A CA 1
ATOM 2114 C C . SER A 1 264 ? -7.949 19.191 12.251 1.00 97.62 264 SER A C 1
ATOM 2116 O O . SER A 1 264 ? -8.775 19.951 12.751 1.00 97.62 264 SER A O 1
ATOM 2118 N N . LEU A 1 265 ? -8.226 18.493 11.145 1.00 97.88 265 LEU A N 1
ATOM 2119 C CA . LEU A 1 265 ? -9.513 18.584 10.446 1.00 97.88 265 LEU A CA 1
ATOM 2120 C C . LEU A 1 265 ? -10.686 18.114 11.319 1.00 97.88 265 LEU A C 1
ATOM 2122 O O . LEU A 1 265 ? -11.789 18.664 11.240 1.00 97.88 265 LEU A O 1
ATOM 2126 N N . GLN A 1 266 ? -10.462 17.111 12.170 1.00 95.88 266 GLN A N 1
ATOM 2127 C CA . GLN A 1 266 ? -11.466 16.642 13.118 1.00 95.88 266 GLN A CA 1
ATOM 2128 C C . GLN A 1 266 ? -11.800 17.708 14.171 1.00 95.88 266 GLN A C 1
ATOM 2130 O O . GLN A 1 266 ? -12.984 17.916 14.442 1.00 95.88 266 GLN A O 1
ATOM 2135 N N . GLU A 1 267 ? -10.793 18.402 14.707 1.00 96.12 267 GLU A N 1
ATOM 2136 C CA . GLU A 1 267 ? -10.968 19.530 15.636 1.00 96.12 267 GLU A CA 1
ATOM 2137 C C . GLU A 1 267 ? -11.718 20.698 14.971 1.00 96.12 267 GLU A C 1
ATOM 2139 O O . GLU A 1 267 ? -12.614 21.299 15.563 1.00 96.12 267 GLU A O 1
ATOM 2144 N N . GLU A 1 268 ? -11.451 20.949 13.685 1.00 96.75 268 GLU A N 1
ATOM 2145 C CA . GLU A 1 268 ? -12.184 21.914 12.851 1.00 96.75 268 GLU A CA 1
ATOM 2146 C C . GLU A 1 268 ? -13.614 21.463 12.480 1.00 96.75 268 GLU A C 1
ATOM 2148 O O . GLU A 1 268 ? -14.318 22.166 11.754 1.00 96.75 268 GLU A O 1
ATOM 2153 N N . GLN A 1 269 ? -14.068 20.292 12.943 1.00 96.88 269 GLN A N 1
ATOM 2154 C CA . GLN A 1 269 ? -15.365 19.686 12.598 1.00 96.88 269 GLN A CA 1
ATOM 2155 C C . GLN A 1 269 ? -15.541 19.391 11.096 1.00 96.88 269 GLN A C 1
ATOM 2157 O O . GLN A 1 269 ? -16.659 19.230 10.599 1.00 96.88 269 GLN A O 1
ATOM 2162 N N . ARG A 1 270 ? -14.431 19.250 10.365 1.00 96.31 270 ARG A N 1
ATOM 2163 C CA . ARG A 1 270 ? -14.386 18.903 8.935 1.00 96.31 270 ARG A CA 1
ATOM 2164 C C . ARG A 1 270 ? -14.282 17.397 8.690 1.00 96.31 270 ARG A C 1
ATOM 2166 O O . ARG A 1 270 ? -14.249 16.974 7.541 1.00 96.31 270 ARG A O 1
ATOM 2173 N N . GLY A 1 271 ? -14.301 16.584 9.746 1.00 97.19 271 GLY A N 1
ATOM 2174 C CA . GLY A 1 271 ? -14.129 15.131 9.667 1.00 97.19 271 GLY A CA 1
ATOM 2175 C C . GLY A 1 271 ? -12.660 14.720 9.543 1.00 97.19 271 GLY A C 1
ATOM 2176 O O . GLY A 1 271 ? -11.784 15.567 9.433 1.00 97.19 271 GLY A O 1
ATOM 2177 N N . ASN A 1 272 ? -12.392 13.413 9.581 1.00 97.62 272 ASN A N 1
ATOM 2178 C CA . ASN A 1 272 ? -11.036 12.869 9.514 1.00 97.62 272 ASN A CA 1
ATOM 2179 C C . ASN A 1 272 ? -10.912 11.899 8.323 1.00 97.62 272 ASN A C 1
ATOM 2181 O O . ASN A 1 272 ? -11.355 10.755 8.437 1.00 97.62 272 ASN A O 1
ATOM 2185 N N . PRO A 1 273 ? -10.356 12.340 7.180 1.00 97.50 273 PRO A N 1
ATOM 2186 C CA . PRO A 1 273 ? -10.165 11.503 5.994 1.00 97.50 273 PRO A CA 1
ATOM 2187 C C . PRO A 1 273 ? -8.976 10.541 6.124 1.00 97.50 273 PRO A C 1
ATOM 2189 O O . PRO A 1 273 ? -8.805 9.692 5.254 1.00 97.50 273 PRO A O 1
ATOM 2192 N N . TYR A 1 274 ? -8.161 10.689 7.175 1.00 97.56 274 TYR A N 1
ATOM 2193 C CA . TYR A 1 274 ? -6.874 10.021 7.360 1.00 97.56 274 TYR A CA 1
ATOM 2194 C C . TYR A 1 274 ? -6.857 9.047 8.530 1.00 97.56 274 TYR A C 1
ATOM 2196 O O . TYR A 1 274 ? -5.800 8.611 8.965 1.00 97.56 274 TYR A O 1
ATOM 2204 N N . LYS A 1 275 ? -8.025 8.652 9.036 1.00 95.75 275 LYS A N 1
ATOM 2205 C CA . LYS A 1 275 ? -8.172 7.723 10.161 1.00 95.75 275 LYS A CA 1
ATOM 2206 C C . LYS A 1 275 ? -8.043 6.257 9.724 1.00 95.75 275 LYS A C 1
ATOM 2208 O O . LYS A 1 275 ? -8.938 5.443 9.968 1.00 95.75 275 LYS A O 1
ATOM 2213 N N . PHE A 1 276 ? -6.961 5.930 9.026 1.00 96.62 276 PHE A N 1
ATOM 2214 C CA . PHE A 1 276 ? -6.722 4.601 8.465 1.00 96.62 276 PHE A CA 1
ATOM 2215 C C . PHE A 1 276 ? -6.206 3.592 9.499 1.00 96.62 276 PHE A C 1
ATOM 2217 O O . PHE A 1 276 ? -5.753 3.953 10.580 1.00 96.62 276 PHE A O 1
ATOM 2224 N N . GLY A 1 277 ? -6.286 2.305 9.159 1.00 97.44 277 GLY A N 1
ATOM 2225 C CA . GLY A 1 277 ? -5.448 1.257 9.740 1.00 97.44 277 GLY A CA 1
ATOM 2226 C C . GLY A 1 277 ? -4.191 1.065 8.897 1.00 97.44 277 GLY A C 1
ATOM 2227 O O . GLY A 1 277 ? -4.191 1.364 7.704 1.00 97.44 277 GLY A O 1
ATOM 2228 N N . MET A 1 278 ? -3.125 0.544 9.498 1.00 96.50 278 MET A N 1
ATOM 2229 C CA . MET A 1 278 ? -1.855 0.346 8.794 1.00 96.50 278 MET A CA 1
ATOM 2230 C C . MET A 1 278 ? -1.742 -1.069 8.242 1.00 96.50 278 MET A C 1
ATOM 2232 O O . MET A 1 278 ? -2.116 -2.030 8.920 1.00 96.50 278 MET A O 1
ATOM 2236 N N . VAL A 1 279 ? -1.153 -1.204 7.057 1.00 96.69 279 VAL A N 1
ATOM 2237 C CA . VAL A 1 279 ? -0.685 -2.483 6.504 1.00 96.69 279 VAL A CA 1
ATOM 2238 C C . VAL A 1 279 ? 0.714 -2.331 5.905 1.00 96.69 279 VAL A C 1
ATOM 2240 O O . VAL A 1 279 ? 1.122 -1.230 5.544 1.00 96.69 279 VAL A O 1
ATOM 2243 N N . GLY A 1 280 ? 1.475 -3.421 5.833 1.00 94.38 280 GLY A N 1
ATOM 2244 C CA . GLY A 1 280 ? 2.684 -3.508 5.012 1.00 94.38 280 GLY A CA 1
ATOM 2245 C C . GLY A 1 280 ? 2.423 -4.380 3.787 1.00 94.38 280 GLY A C 1
ATOM 2246 O O . GLY A 1 280 ? 1.475 -5.167 3.786 1.00 94.38 280 GLY A O 1
ATOM 2247 N N . ALA A 1 281 ? 3.250 -4.278 2.754 1.00 91.25 281 ALA A N 1
ATOM 2248 C CA . ALA A 1 281 ? 3.207 -5.218 1.636 1.00 91.25 281 ALA A CA 1
ATOM 2249 C C . ALA A 1 281 ? 4.593 -5.427 1.037 1.00 91.25 281 ALA A C 1
ATOM 2251 O O . ALA A 1 281 ? 5.465 -4.586 1.178 1.00 91.25 281 ALA A O 1
ATOM 2252 N N . SER A 1 282 ? 4.801 -6.539 0.340 1.00 87.50 282 SER A N 1
ATOM 2253 C CA . SER A 1 282 ? 6.110 -6.844 -0.241 1.00 87.50 282 SER A CA 1
ATOM 2254 C C . SER A 1 282 ? 6.315 -6.209 -1.611 1.00 87.50 282 SER A C 1
ATOM 2256 O O . SER A 1 282 ? 7.385 -5.696 -1.907 1.00 87.50 282 SER A O 1
ATOM 2258 N N . ASP A 1 283 ? 5.287 -6.256 -2.464 1.00 87.88 283 ASP A N 1
ATOM 2259 C CA . ASP A 1 283 ? 5.305 -5.759 -3.844 1.00 87.88 283 ASP A CA 1
ATOM 2260 C C . ASP A 1 283 ? 6.533 -6.210 -4.660 1.00 87.88 283 ASP A C 1
ATOM 2262 O O . ASP A 1 283 ? 7.099 -5.482 -5.476 1.00 87.88 283 ASP A O 1
ATOM 2266 N N . THR A 1 284 ? 6.964 -7.450 -4.444 1.00 79.88 284 THR A N 1
ATOM 2267 C CA . THR A 1 284 ? 8.203 -7.994 -5.020 1.00 79.88 284 THR A CA 1
ATOM 2268 C C . THR A 1 284 ? 8.081 -8.382 -6.492 1.00 79.88 284 THR A C 1
ATOM 2270 O O . THR A 1 284 ? 9.096 -8.607 -7.131 1.00 79.88 284 THR A O 1
ATOM 2273 N N . HIS A 1 285 ? 6.873 -8.433 -7.072 1.00 80.12 285 HIS A N 1
ATOM 2274 C CA . HIS A 1 285 ? 6.622 -8.802 -8.482 1.00 80.12 285 HIS A CA 1
ATOM 2275 C C . HIS A 1 285 ? 7.259 -10.140 -8.923 1.00 80.12 285 HIS A C 1
ATOM 2277 O O . HIS A 1 285 ? 7.375 -10.428 -10.117 1.00 80.12 285 HIS A O 1
ATOM 2283 N N . THR A 1 286 ? 7.642 -10.982 -7.970 1.00 76.00 286 THR A N 1
ATOM 2284 C CA . THR A 1 286 ? 8.254 -12.288 -8.186 1.00 76.00 286 THR A CA 1
ATOM 2285 C C . THR A 1 286 ? 7.345 -13.372 -7.620 1.00 76.00 286 THR A C 1
ATOM 2287 O O . THR A 1 286 ? 6.627 -13.171 -6.644 1.00 76.00 286 THR A O 1
ATOM 2290 N N . GLY A 1 287 ? 7.374 -14.562 -8.229 1.00 73.31 287 GLY A N 1
ATOM 2291 C CA . GLY A 1 287 ? 6.641 -15.723 -7.704 1.00 73.31 287 GLY A CA 1
ATOM 2292 C C . GLY A 1 287 ? 7.214 -16.265 -6.386 1.00 73.31 287 GLY A C 1
ATOM 2293 O O . GLY A 1 287 ? 6.547 -17.031 -5.701 1.00 73.31 287 GLY A O 1
ATOM 2294 N N . ALA A 1 288 ? 8.438 -15.863 -6.036 1.00 76.38 288 ALA A N 1
ATOM 2295 C CA . ALA A 1 288 ? 9.076 -16.125 -4.755 1.00 76.38 288 ALA A CA 1
ATOM 2296 C C . ALA A 1 288 ? 9.433 -14.781 -4.114 1.00 76.38 288 ALA A C 1
ATOM 2298 O O . ALA A 1 288 ? 10.292 -14.056 -4.621 1.00 76.38 288 ALA A O 1
ATOM 2299 N N . ILE A 1 289 ? 8.722 -14.446 -3.040 1.00 78.12 289 ILE A N 1
ATOM 2300 C CA . ILE A 1 289 ? 8.942 -13.241 -2.239 1.00 78.12 289 ILE A CA 1
ATOM 2301 C C . ILE A 1 289 ? 10.333 -13.273 -1.591 1.00 78.12 289 ILE A C 1
ATOM 2303 O O . ILE A 1 289 ? 10.833 -14.333 -1.221 1.00 78.12 289 ILE A O 1
ATOM 2307 N N . SER A 1 290 ? 10.950 -12.100 -1.467 1.00 80.19 290 SER A N 1
ATOM 2308 C CA . SER A 1 290 ? 12.233 -11.901 -0.798 1.00 80.19 290 SER A CA 1
ATOM 2309 C C . SER A 1 290 ? 12.063 -10.907 0.357 1.00 80.19 290 SER A C 1
ATOM 2311 O O . SER A 1 290 ? 12.608 -9.814 0.301 1.00 80.19 290 SER A O 1
ATOM 2313 N N . ASP A 1 291 ? 11.273 -11.261 1.367 1.00 80.75 291 ASP A N 1
ATOM 2314 C CA . ASP A 1 291 ? 10.928 -10.412 2.522 1.00 80.75 291 ASP A CA 1
ATOM 2315 C C . ASP A 1 291 ? 11.809 -10.638 3.763 1.00 80.75 291 ASP A C 1
ATOM 2317 O O . ASP A 1 291 ? 11.594 -10.011 4.793 1.00 80.75 291 ASP A O 1
ATOM 2321 N N . ASP A 1 292 ? 12.802 -11.523 3.669 1.00 82.44 292 ASP A N 1
ATOM 2322 C CA . ASP A 1 292 ? 13.819 -11.748 4.700 1.00 82.44 292 ASP A CA 1
ATOM 2323 C C . ASP A 1 292 ? 15.028 -10.838 4.446 1.00 82.44 292 ASP A C 1
ATOM 2325 O O . ASP A 1 292 ? 15.717 -10.988 3.430 1.00 82.44 292 ASP A O 1
ATOM 2329 N N . GLU A 1 293 ? 15.315 -9.913 5.368 1.00 80.75 293 GLU A N 1
ATOM 2330 C CA . GLU A 1 293 ? 16.442 -8.984 5.244 1.00 80.75 293 GLU A CA 1
ATOM 2331 C C . GLU A 1 293 ? 17.787 -9.704 5.103 1.00 80.75 293 GLU A C 1
ATOM 2333 O O . GLU A 1 293 ? 18.659 -9.250 4.358 1.00 80.75 293 GLU A O 1
ATOM 2338 N N . SER A 1 294 ? 17.967 -10.840 5.787 1.00 84.06 294 SER A N 1
ATOM 2339 C CA . SER A 1 294 ? 19.221 -11.603 5.755 1.00 84.06 294 SER A CA 1
ATOM 2340 C C . SER A 1 294 ? 19.467 -12.283 4.407 1.00 84.06 294 SER A C 1
ATOM 2342 O O . SER A 1 294 ? 20.606 -12.619 4.071 1.00 84.06 294 SER A O 1
ATOM 2344 N N . ASN A 1 295 ? 18.404 -12.447 3.618 1.00 82.25 295 ASN A N 1
ATOM 2345 C CA . ASN A 1 295 ? 18.402 -13.132 2.335 1.00 82.25 295 ASN A CA 1
ATOM 2346 C C . ASN A 1 295 ? 17.715 -12.288 1.246 1.00 82.25 295 ASN A C 1
ATOM 2348 O O . ASN A 1 295 ? 17.043 -12.824 0.365 1.00 82.25 295 ASN A O 1
ATOM 2352 N N . PHE A 1 296 ? 17.863 -10.961 1.309 1.00 84.19 296 PHE A N 1
ATOM 2353 C CA . PHE A 1 296 ? 17.183 -10.048 0.398 1.00 84.19 296 PHE A CA 1
ATOM 2354 C C . PHE A 1 296 ? 17.824 -10.001 -1.000 1.00 84.19 296 PHE A C 1
ATOM 2356 O O . PHE A 1 296 ? 18.940 -9.504 -1.185 1.00 84.19 296 PHE A O 1
ATOM 2363 N N . HIS A 1 297 ? 17.077 -10.406 -2.030 1.00 81.12 297 HIS A N 1
ATOM 2364 C CA . HIS A 1 297 ? 17.523 -10.454 -3.432 1.00 81.12 297 HIS A CA 1
ATOM 2365 C C . HIS A 1 297 ? 16.939 -9.355 -4.333 1.00 81.12 297 HIS A C 1
ATOM 2367 O O . HIS A 1 297 ? 17.194 -9.364 -5.534 1.00 81.12 297 HIS A O 1
ATOM 2373 N N . SER A 1 298 ? 16.245 -8.367 -3.757 1.00 83.00 298 SER A N 1
ATOM 2374 C CA . SER A 1 298 ? 15.560 -7.287 -4.485 1.00 83.00 298 SER A CA 1
ATOM 2375 C C . SER A 1 298 ? 14.406 -7.765 -5.377 1.00 83.00 298 SER A C 1
ATOM 2377 O O . SER A 1 298 ? 13.882 -8.859 -5.168 1.00 83.00 298 SER A O 1
ATOM 2379 N N . LYS A 1 299 ? 13.914 -6.902 -6.278 1.00 83.56 299 LYS A N 1
ATOM 2380 C CA . LYS A 1 299 ? 12.579 -7.018 -6.899 1.00 83.56 299 LYS A CA 1
ATOM 2381 C C . LYS A 1 299 ? 12.610 -7.301 -8.404 1.00 83.56 299 LYS A C 1
ATOM 2383 O O . LYS A 1 299 ? 11.748 -8.011 -8.912 1.00 83.56 299 LYS A O 1
ATOM 2388 N N . VAL A 1 300 ? 13.529 -6.705 -9.159 1.00 80.75 300 VAL A N 1
ATOM 2389 C CA . VAL A 1 300 ? 13.414 -6.603 -10.630 1.00 80.75 300 VAL A CA 1
ATOM 2390 C C . VAL A 1 300 ? 14.120 -7.742 -11.370 1.00 80.75 300 VAL A C 1
ATOM 2392 O O . VAL A 1 300 ? 13.828 -8.008 -12.539 1.00 80.75 300 VAL A O 1
ATOM 2395 N N . GLY A 1 301 ? 15.027 -8.458 -10.711 1.00 81.94 301 GLY A N 1
ATOM 2396 C CA . GLY A 1 301 ? 15.729 -9.605 -11.272 1.00 81.94 301 GLY A CA 1
ATOM 2397 C C . GLY A 1 301 ? 17.052 -9.195 -11.904 1.00 81.94 301 GLY A C 1
ATOM 2398 O O . GLY A 1 301 ? 18.011 -8.935 -11.199 1.00 81.94 301 GLY A O 1
ATOM 2399 N N . ILE A 1 302 ? 17.161 -9.150 -13.234 1.00 80.25 302 ILE A N 1
ATOM 2400 C CA . ILE A 1 302 ? 18.469 -8.957 -13.907 1.00 80.25 302 ILE A CA 1
ATOM 2401 C C . ILE A 1 302 ? 19.145 -7.635 -13.490 1.00 80.25 302 ILE A C 1
ATOM 2403 O O . ILE A 1 302 ? 20.369 -7.551 -13.458 1.00 80.25 302 ILE A O 1
ATOM 2407 N N . MET A 1 303 ? 18.363 -6.608 -13.144 1.00 79.62 303 MET A N 1
ATOM 2408 C CA . MET A 1 303 ? 18.903 -5.281 -12.845 1.00 79.62 303 MET A CA 1
ATOM 2409 C C . MET A 1 303 ? 19.348 -5.081 -11.387 1.00 79.62 303 MET A C 1
ATOM 2411 O O . MET A 1 303 ? 20.100 -4.151 -11.116 1.00 79.62 303 MET A O 1
ATOM 2415 N N . ASP A 1 304 ? 18.912 -5.926 -10.453 1.00 83.88 304 ASP A N 1
ATOM 2416 C CA . ASP A 1 304 ? 19.194 -5.806 -9.011 1.00 83.88 304 ASP A CA 1
ATOM 2417 C C . ASP A 1 304 ? 19.513 -7.144 -8.320 1.00 83.88 304 ASP A C 1
ATOM 2419 O O . ASP A 1 304 ? 19.873 -7.167 -7.146 1.00 83.88 304 ASP A O 1
ATOM 2423 N N . GLY A 1 305 ? 19.450 -8.268 -9.024 1.00 83.94 305 GLY A N 1
ATOM 2424 C CA . GLY A 1 305 ? 19.556 -9.612 -8.453 1.00 83.94 305 GLY A CA 1
ATOM 2425 C C . GLY A 1 305 ? 20.969 -10.027 -8.042 1.00 83.94 305 GLY A C 1
ATOM 2426 O O . GLY A 1 305 ? 21.125 -11.029 -7.354 1.00 83.94 305 GLY A O 1
ATOM 2427 N N . THR A 1 306 ? 22.001 -9.266 -8.422 1.00 87.50 306 THR A N 1
ATOM 2428 C CA . THR A 1 306 ? 23.392 -9.491 -7.992 1.00 87.50 306 THR A CA 1
ATOM 2429 C C . THR A 1 306 ? 23.914 -8.320 -7.150 1.00 87.50 306 THR A C 1
ATOM 2431 O O . THR A 1 306 ? 23.424 -7.194 -7.310 1.00 87.50 306 THR A O 1
ATOM 2434 N N . PRO A 1 307 ? 24.927 -8.537 -6.285 1.00 88.88 307 PRO A N 1
ATOM 2435 C CA . PRO A 1 307 ? 25.561 -7.450 -5.537 1.00 88.88 307 PRO A CA 1
ATOM 2436 C C . PRO A 1 307 ? 26.089 -6.323 -6.439 1.00 88.88 307 PRO A C 1
ATOM 2438 O O . PRO A 1 307 ? 25.976 -5.149 -6.087 1.00 88.88 307 PRO A O 1
ATOM 2441 N N . GLN A 1 308 ? 26.635 -6.668 -7.609 1.00 89.69 308 GLN A N 1
ATOM 2442 C CA . GLN A 1 308 ? 27.146 -5.728 -8.607 1.00 89.69 308 GLN A CA 1
ATOM 2443 C C . GLN A 1 308 ? 26.012 -4.887 -9.198 1.00 89.69 308 GLN A C 1
ATOM 2445 O O . GLN A 1 308 ? 26.062 -3.659 -9.144 1.00 89.69 308 GLN A O 1
ATOM 2450 N N . SER A 1 309 ? 24.960 -5.534 -9.716 1.00 86.75 309 SER A N 1
ATOM 2451 C CA . SER A 1 309 ? 23.850 -4.856 -10.402 1.00 86.75 309 SER A CA 1
ATOM 2452 C C . SER A 1 309 ? 23.088 -3.906 -9.472 1.00 86.75 309 SER A C 1
ATOM 2454 O O . SER A 1 309 ? 22.717 -2.808 -9.889 1.00 86.75 309 SER A O 1
ATOM 2456 N N . ARG A 1 310 ? 22.943 -4.271 -8.189 1.00 87.12 310 ARG A N 1
ATOM 2457 C CA . ARG A 1 310 ? 22.299 -3.432 -7.160 1.00 87.12 310 ARG A CA 1
ATOM 2458 C C . ARG A 1 310 ? 23.191 -2.306 -6.624 1.00 87.12 310 ARG A C 1
ATOM 2460 O O . ARG A 1 310 ? 22.692 -1.418 -5.938 1.00 87.12 310 ARG A O 1
ATOM 2467 N N . GLY A 1 311 ? 24.489 -2.324 -6.937 1.00 89.75 311 GLY A N 1
ATOM 2468 C CA . GLY A 1 311 ? 25.450 -1.307 -6.503 1.00 89.75 311 GLY A CA 1
ATOM 2469 C C . GLY A 1 311 ? 26.013 -1.515 -5.093 1.00 89.75 311 GLY A C 1
ATOM 2470 O O . GLY A 1 311 ? 26.502 -0.561 -4.493 1.00 89.75 311 GLY A O 1
ATOM 2471 N N . SER A 1 312 ? 25.951 -2.736 -4.552 1.00 89.06 312 SER A N 1
ATOM 2472 C CA . SER A 1 312 ? 26.476 -3.074 -3.218 1.00 89.06 312 SER A CA 1
ATOM 2473 C C . SER A 1 312 ? 27.988 -3.329 -3.206 1.00 89.06 312 SER A C 1
ATOM 2475 O O . SER A 1 312 ? 28.626 -3.186 -2.166 1.00 89.06 312 SER A O 1
ATOM 2477 N N . VAL A 1 313 ? 28.569 -3.707 -4.348 1.00 93.25 313 VAL A N 1
ATOM 2478 C CA . VAL A 1 313 ? 30.013 -3.946 -4.529 1.00 93.25 313 VAL A CA 1
ATOM 2479 C C . VAL A 1 313 ? 30.506 -3.220 -5.787 1.00 93.25 313 VAL A C 1
ATOM 2481 O O . VAL A 1 313 ? 29.691 -2.930 -6.669 1.00 93.25 313 VAL A O 1
ATOM 2484 N N . PRO A 1 314 ? 31.808 -2.890 -5.884 1.00 95.75 314 PRO A N 1
ATOM 2485 C CA . PRO A 1 314 ? 32.343 -2.215 -7.059 1.00 95.75 314 PRO A CA 1
ATOM 2486 C C . PRO A 1 314 ? 32.273 -3.096 -8.311 1.00 95.75 314 PRO A C 1
ATOM 2488 O O . PRO A 1 314 ? 32.344 -4.323 -8.229 1.00 95.75 314 PRO A O 1
ATOM 2491 N N . LEU A 1 315 ? 32.168 -2.439 -9.463 1.00 94.94 315 LEU A N 1
ATOM 2492 C CA . LEU A 1 315 ? 32.224 -3.045 -10.788 1.00 94.94 315 LEU A CA 1
ATOM 2493 C C . LEU A 1 315 ? 33.676 -3.187 -11.262 1.00 94.94 315 LEU A C 1
ATOM 2495 O O . LEU A 1 315 ? 34.536 -2.363 -10.941 1.00 94.94 315 LEU A O 1
ATOM 2499 N N . THR A 1 316 ? 33.925 -4.218 -12.063 1.00 95.12 316 THR A N 1
ATOM 2500 C CA . THR A 1 316 ? 35.137 -4.366 -12.878 1.00 95.12 316 THR A CA 1
ATOM 2501 C C . THR A 1 316 ? 35.127 -3.401 -14.068 1.00 95.12 316 THR A C 1
ATOM 2503 O O . THR A 1 316 ? 34.076 -2.891 -14.452 1.00 95.12 316 THR A O 1
ATOM 2506 N N . ASP A 1 317 ? 36.288 -3.167 -14.686 1.00 93.75 317 ASP A N 1
ATOM 2507 C CA . ASP A 1 317 ? 36.395 -2.277 -15.854 1.00 93.75 317 ASP A CA 1
ATOM 2508 C C . ASP A 1 317 ? 35.505 -2.738 -17.027 1.00 93.75 317 ASP A C 1
ATOM 2510 O O . ASP A 1 317 ? 34.876 -1.910 -17.688 1.00 93.75 317 ASP A O 1
ATOM 2514 N N . ASP A 1 318 ? 35.382 -4.053 -17.235 1.00 91.81 318 ASP A N 1
ATOM 2515 C CA . ASP A 1 318 ? 34.521 -4.631 -18.274 1.00 91.81 318 ASP A CA 1
ATOM 2516 C C . ASP A 1 318 ? 33.030 -4.371 -17.984 1.00 91.81 318 ASP A C 1
ATOM 2518 O O . ASP A 1 318 ? 32.278 -3.967 -18.873 1.00 91.81 318 ASP A O 1
ATOM 2522 N N . GLU A 1 319 ? 32.597 -4.532 -16.729 1.00 90.56 319 GLU A N 1
ATOM 2523 C CA . GLU A 1 319 ? 31.219 -4.239 -16.302 1.00 90.56 319 GLU A CA 1
ATOM 2524 C C . GLU A 1 319 ? 30.903 -2.738 -16.384 1.00 90.56 319 GLU A C 1
ATOM 2526 O O . GLU A 1 319 ? 29.798 -2.347 -16.763 1.00 90.56 319 GLU A O 1
ATOM 2531 N N . VAL A 1 320 ? 31.873 -1.872 -16.073 1.00 91.56 320 VAL A N 1
ATOM 2532 C CA . VAL A 1 320 ? 31.739 -0.420 -16.258 1.00 91.56 320 VAL A CA 1
ATOM 2533 C C . VAL A 1 320 ? 31.497 -0.094 -17.728 1.00 91.56 320 VAL A C 1
ATOM 2535 O O . VAL A 1 320 ? 30.569 0.658 -18.041 1.00 91.56 320 VAL A O 1
ATOM 2538 N N . GLN A 1 321 ? 32.295 -0.670 -18.630 1.00 90.38 321 GLN A N 1
ATOM 2539 C CA . GLN A 1 321 ? 32.137 -0.444 -20.064 1.00 90.38 321 GLN A CA 1
ATOM 2540 C C . GLN A 1 321 ? 30.776 -0.946 -20.562 1.00 90.38 321 GLN A C 1
ATOM 2542 O O . GLN A 1 321 ? 30.098 -0.240 -21.306 1.00 90.38 321 GLN A O 1
ATOM 2547 N N . GLN A 1 322 ? 30.321 -2.102 -20.078 1.00 85.81 322 GLN A N 1
ATOM 2548 C CA . GLN A 1 322 ? 29.007 -2.655 -20.407 1.00 85.81 322 GLN A CA 1
ATOM 2549 C C . GLN A 1 322 ? 27.859 -1.709 -20.014 1.00 85.81 322 GLN A C 1
ATOM 2551 O O . GLN A 1 322 ? 26.945 -1.479 -20.808 1.00 85.81 322 GLN A O 1
ATOM 2556 N N . VAL A 1 323 ? 27.900 -1.116 -18.813 1.00 85.62 323 VAL A N 1
ATOM 2557 C CA . VAL A 1 323 ? 26.880 -0.143 -18.375 1.00 85.62 323 VAL A CA 1
ATOM 2558 C C . VAL A 1 323 ? 26.914 1.121 -19.238 1.00 85.62 323 VAL A C 1
ATOM 2560 O O . VAL A 1 323 ? 25.856 1.640 -19.599 1.00 85.62 323 VAL A O 1
ATOM 2563 N N . ILE A 1 324 ? 28.105 1.600 -19.615 1.00 86.38 324 ILE A N 1
ATOM 2564 C CA . ILE A 1 324 ? 28.254 2.745 -20.527 1.00 86.38 324 ILE A CA 1
ATOM 2565 C C . ILE A 1 324 ? 27.596 2.433 -21.873 1.00 86.38 324 ILE A C 1
ATOM 2567 O O . ILE A 1 324 ? 26.773 3.218 -22.347 1.00 86.38 324 ILE A O 1
ATOM 2571 N N . ASP A 1 325 ? 27.894 1.274 -22.456 1.00 84.38 325 ASP A N 1
ATOM 2572 C CA . ASP A 1 325 ? 27.356 0.858 -23.751 1.00 84.38 325 ASP A CA 1
ATOM 2573 C C . ASP A 1 325 ? 25.823 0.745 -23.716 1.00 84.38 325 ASP A C 1
ATOM 2575 O O . ASP A 1 325 ? 25.143 1.260 -24.605 1.00 84.38 325 ASP A O 1
ATOM 2579 N N . ILE A 1 326 ? 25.270 0.165 -22.646 1.00 78.25 326 ILE A N 1
ATOM 2580 C CA . ILE A 1 326 ? 23.821 0.053 -22.412 1.00 78.25 326 ILE A CA 1
ATOM 2581 C C . ILE A 1 326 ? 23.172 1.429 -22.272 1.00 78.25 326 ILE A C 1
ATOM 2583 O O . ILE A 1 326 ? 22.134 1.678 -22.884 1.00 78.25 326 ILE A O 1
ATOM 2587 N N . SER A 1 327 ? 23.771 2.334 -21.495 1.00 75.31 327 SER A N 1
ATOM 2588 C CA . SER A 1 327 ? 23.199 3.660 -21.226 1.00 75.31 327 SER A CA 1
ATOM 2589 C C . SER A 1 327 ? 23.061 4.531 -22.483 1.00 75.31 327 SER A C 1
ATOM 2591 O O . SER A 1 327 ? 22.209 5.418 -22.528 1.00 75.31 327 SER A O 1
ATOM 2593 N N . ASN A 1 328 ? 23.845 4.236 -23.526 1.00 75.25 328 ASN A N 1
ATOM 2594 C CA . ASN A 1 328 ? 23.786 4.905 -24.827 1.00 75.25 328 ASN A CA 1
ATOM 2595 C C . ASN A 1 328 ? 22.659 4.385 -25.741 1.00 75.25 328 ASN A C 1
ATOM 2597 O O . ASN A 1 328 ? 22.384 4.987 -26.782 1.00 75.25 328 ASN A O 1
ATOM 2601 N N . ILE A 1 329 ? 21.993 3.285 -25.380 1.00 71.19 329 ILE A N 1
ATOM 2602 C CA . ILE A 1 329 ? 20.863 2.727 -26.129 1.00 71.19 329 ILE A CA 1
ATOM 2603 C C . ILE A 1 329 ? 19.565 3.379 -25.633 1.00 71.19 329 ILE A C 1
ATOM 2605 O O . ILE A 1 329 ? 19.357 3.569 -24.433 1.00 71.19 329 ILE A O 1
ATOM 2609 N N . ALA A 1 330 ? 18.647 3.705 -26.548 1.00 62.47 330 ALA A N 1
ATOM 2610 C CA . ALA A 1 330 ? 17.315 4.187 -26.180 1.00 62.47 330 ALA A CA 1
ATOM 2611 C C . ALA A 1 330 ? 16.631 3.185 -25.229 1.00 62.47 330 ALA A C 1
ATOM 2613 O O . ALA A 1 330 ? 16.551 2.006 -25.544 1.00 62.47 330 ALA A O 1
ATOM 2614 N N . GLY A 1 331 ? 16.160 3.635 -24.062 1.00 60.00 331 GLY A N 1
ATOM 2615 C CA . GLY A 1 331 ? 15.607 2.751 -23.022 1.00 60.00 331 GLY A CA 1
ATOM 2616 C C . GLY A 1 331 ? 16.639 2.123 -22.070 1.00 60.00 331 GLY A C 1
ATOM 2617 O O . GLY A 1 331 ? 16.242 1.471 -21.109 1.00 60.00 331 GLY A O 1
ATOM 2618 N N . GLY A 1 332 ? 17.939 2.354 -22.284 1.00 59.09 332 GLY A N 1
ATOM 2619 C CA . GLY A 1 332 ? 19.039 1.871 -21.439 1.00 59.09 332 GLY A CA 1
ATOM 2620 C C . GLY A 1 332 ? 19.373 2.743 -20.221 1.00 59.09 332 GLY A C 1
ATOM 2621 O O . GLY A 1 332 ? 20.133 2.321 -19.356 1.00 59.09 332 GLY A O 1
ATOM 2622 N N . GLY A 1 333 ? 18.758 3.923 -20.082 1.00 63.66 333 GLY A N 1
ATOM 2623 C CA . GLY A 1 333 ? 18.957 4.847 -18.951 1.00 63.66 333 GLY A CA 1
ATOM 2624 C C . GLY A 1 333 ? 18.405 4.373 -17.595 1.00 63.66 333 GLY A C 1
ATOM 2625 O O . GLY A 1 333 ? 18.209 5.188 -16.698 1.00 63.66 333 GLY A O 1
ATOM 2626 N N . LEU A 1 334 ? 18.113 3.079 -17.446 1.00 67.62 334 LEU A N 1
ATOM 2627 C CA . LEU A 1 334 ? 17.604 2.472 -16.211 1.00 67.62 334 LEU A CA 1
ATOM 2628 C C . LEU A 1 334 ? 18.723 2.169 -15.200 1.00 67.62 334 LEU A C 1
ATOM 2630 O O . LEU A 1 334 ? 18.451 2.039 -14.004 1.00 67.62 334 LEU A O 1
ATOM 2634 N N . ILE A 1 335 ? 19.970 2.072 -15.673 1.00 76.62 335 ILE A N 1
ATOM 2635 C CA . ILE A 1 335 ? 21.154 1.761 -14.868 1.00 76.62 335 ILE A CA 1
ATOM 2636 C C . ILE A 1 335 ? 22.210 2.836 -15.133 1.00 76.62 335 ILE A C 1
ATOM 2638 O O . ILE A 1 335 ? 22.666 3.007 -16.260 1.00 76.62 335 ILE A O 1
ATOM 2642 N N . GLY A 1 336 ? 22.574 3.585 -14.091 1.00 83.00 336 GLY A N 1
ATOM 2643 C CA . GLY A 1 336 ? 23.666 4.558 -14.138 1.00 83.00 336 GLY A CA 1
ATOM 2644 C C . GLY A 1 336 ? 24.946 4.032 -13.491 1.00 83.00 336 GLY A C 1
ATOM 2645 O O . GLY A 1 336 ? 24.974 2.935 -12.939 1.00 83.00 336 GLY A O 1
ATOM 2646 N N . LEU A 1 337 ? 25.988 4.864 -13.485 1.00 90.12 337 LEU A N 1
ATOM 2647 C CA . LEU A 1 337 ? 27.217 4.633 -12.724 1.00 90.12 337 LEU A CA 1
ATOM 2648 C C . LEU A 1 337 ? 27.381 5.688 -11.629 1.00 90.12 337 LEU A C 1
ATOM 2650 O O . LEU A 1 337 ? 27.053 6.861 -11.821 1.00 90.12 337 LEU A O 1
ATOM 2654 N N . LYS A 1 338 ? 27.932 5.280 -10.485 1.00 91.81 338 LYS A N 1
ATOM 2655 C CA . LYS A 1 338 ? 28.354 6.175 -9.403 1.00 91.81 338 LYS A CA 1
ATOM 2656 C C . LYS A 1 338 ? 29.800 5.875 -9.032 1.00 91.81 338 LYS A C 1
ATOM 2658 O O . LYS A 1 338 ? 30.140 4.737 -8.729 1.00 91.81 338 LYS A O 1
ATOM 2663 N N . LYS A 1 339 ? 30.648 6.904 -9.026 1.00 95.06 339 LYS A N 1
ATOM 2664 C CA . LYS A 1 339 ? 32.035 6.792 -8.563 1.00 95.06 339 LYS A CA 1
ATOM 2665 C C . LYS A 1 339 ? 32.114 7.075 -7.063 1.00 95.06 339 LYS A C 1
ATOM 2667 O O . LYS A 1 339 ? 31.600 8.099 -6.610 1.00 95.06 339 LYS A O 1
ATOM 2672 N N . ILE A 1 340 ? 32.754 6.187 -6.305 1.00 94.94 340 ILE A N 1
ATOM 2673 C CA . ILE A 1 340 ? 33.016 6.348 -4.867 1.00 94.94 340 ILE A CA 1
ATOM 2674 C C . ILE A 1 340 ? 34.495 6.037 -4.630 1.00 94.94 340 ILE A C 1
ATOM 2676 O O . ILE A 1 340 ? 34.934 4.901 -4.805 1.00 94.94 340 ILE A O 1
ATOM 2680 N N . GLY A 1 341 ? 35.273 7.061 -4.263 1.00 94.81 341 GLY A N 1
ATOM 2681 C CA . GLY A 1 341 ? 36.733 6.961 -4.251 1.00 94.81 341 GLY A CA 1
ATOM 2682 C C . GLY A 1 341 ? 37.262 6.650 -5.654 1.00 94.81 341 GLY A C 1
ATOM 2683 O O . GLY A 1 341 ? 36.928 7.355 -6.609 1.00 94.81 341 GLY A O 1
ATOM 2684 N N . ASP A 1 342 ? 38.036 5.573 -5.775 1.00 94.56 342 ASP A N 1
ATOM 2685 C CA . ASP A 1 342 ? 38.628 5.128 -7.043 1.00 94.56 342 ASP A CA 1
ATOM 2686 C C . ASP A 1 342 ? 37.809 4.051 -7.773 1.00 94.56 342 ASP A C 1
ATOM 2688 O O . ASP A 1 342 ? 38.173 3.665 -8.880 1.00 94.56 342 ASP A O 1
ATOM 2692 N N . ALA A 1 343 ? 36.689 3.598 -7.201 1.00 96.38 343 ALA A N 1
ATOM 2693 C CA . ALA A 1 343 ? 35.865 2.536 -7.773 1.00 96.38 343 ALA A CA 1
ATOM 2694 C C . ALA A 1 343 ? 34.534 3.053 -8.343 1.00 96.38 343 ALA A C 1
ATOM 2696 O O . ALA A 1 343 ? 33.971 4.048 -7.870 1.00 96.38 343 ALA A O 1
ATOM 2697 N N . TYR A 1 344 ? 34.015 2.343 -9.345 1.00 96.56 344 TYR A N 1
ATOM 2698 C CA . TYR A 1 344 ? 32.684 2.560 -9.907 1.00 96.56 344 TYR A CA 1
ATOM 2699 C C . TYR A 1 344 ? 31.697 1.522 -9.381 1.00 96.56 344 TYR A C 1
ATOM 2701 O O . TYR A 1 344 ? 32.040 0.360 -9.198 1.00 96.56 344 TYR A O 1
ATOM 2709 N N . TYR A 1 345 ? 30.463 1.955 -9.163 1.00 94.44 345 TYR A N 1
ATOM 2710 C CA . TYR A 1 345 ? 29.344 1.138 -8.712 1.00 94.44 345 TYR A CA 1
ATOM 2711 C C . TYR A 1 345 ? 28.180 1.321 -9.681 1.00 94.44 345 TYR A C 1
ATOM 2713 O O . TYR A 1 345 ? 27.978 2.421 -10.212 1.00 94.44 345 TYR A O 1
ATOM 2721 N N . SER A 1 346 ? 27.384 0.268 -9.863 1.00 90.38 346 SER A N 1
ATOM 2722 C CA . SER A 1 346 ? 26.066 0.395 -10.483 1.00 90.38 346 SER A CA 1
ATOM 2723 C C . SER A 1 346 ? 25.202 1.355 -9.659 1.00 90.38 346 SER A C 1
ATOM 2725 O O . SER A 1 346 ? 25.250 1.361 -8.428 1.00 90.38 346 SER A O 1
ATOM 2727 N N . ASN A 1 347 ? 24.422 2.195 -10.329 1.00 87.75 347 ASN A N 1
ATOM 2728 C CA . ASN A 1 347 ? 23.578 3.205 -9.700 1.00 87.75 347 ASN A CA 1
ATOM 2729 C C . ASN A 1 347 ? 22.163 3.184 -10.294 1.00 87.75 347 ASN A C 1
ATOM 2731 O O . ASN A 1 347 ? 21.763 4.138 -10.971 1.00 87.75 347 ASN A O 1
ATOM 2735 N N . PRO A 1 348 ? 21.397 2.103 -10.079 1.00 80.69 348 PRO A N 1
ATOM 2736 C CA . PRO A 1 348 ? 20.025 2.039 -10.547 1.00 80.69 348 PRO A CA 1
ATOM 2737 C C . PRO A 1 348 ? 19.100 2.938 -9.715 1.00 80.69 348 PRO A C 1
ATOM 2739 O O . PRO A 1 348 ? 19.413 3.322 -8.580 1.00 80.69 348 PRO A O 1
ATOM 2742 N N . ALA A 1 349 ? 17.922 3.245 -10.265 1.00 72.88 349 ALA A N 1
ATOM 2743 C CA . ALA A 1 349 ? 16.882 4.010 -9.567 1.00 72.88 349 ALA A CA 1
ATOM 2744 C C . ALA A 1 349 ? 16.330 3.279 -8.324 1.00 72.88 349 ALA A C 1
ATOM 2746 O O . ALA A 1 349 ? 15.948 3.916 -7.350 1.00 72.88 349 ALA A O 1
ATOM 2747 N N . PHE A 1 350 ? 16.347 1.945 -8.330 1.00 79.62 350 PHE A N 1
ATOM 2748 C CA . PHE A 1 350 ? 15.798 1.069 -7.286 1.00 79.62 350 PHE A CA 1
ATOM 2749 C C . PHE A 1 350 ? 16.808 0.640 -6.207 1.00 79.62 350 PHE A C 1
ATOM 2751 O O . PHE A 1 350 ? 16.535 -0.244 -5.404 1.00 79.62 350 PHE A O 1
ATOM 2758 N N . ARG A 1 351 ? 17.979 1.283 -6.132 1.00 82.31 351 ARG A N 1
ATOM 2759 C CA . ARG A 1 351 ? 18.989 1.008 -5.087 1.00 82.31 351 ARG A CA 1
ATOM 2760 C C . ARG A 1 351 ? 18.520 1.306 -3.653 1.00 82.31 351 ARG A C 1
ATOM 2762 O O . ARG A 1 351 ? 19.180 0.897 -2.710 1.00 82.31 351 ARG A O 1
ATOM 2769 N N . GLN A 1 352 ? 17.440 2.075 -3.504 1.00 86.38 352 GLN A N 1
ATOM 2770 C CA . GLN A 1 352 ? 16.841 2.459 -2.217 1.00 86.38 352 GLN A CA 1
ATOM 2771 C C . GLN A 1 352 ? 15.740 1.490 -1.765 1.00 86.38 352 GLN A C 1
ATOM 2773 O O . GLN A 1 352 ? 15.002 1.794 -0.836 1.00 86.38 352 GLN A O 1
ATOM 2778 N N . TRP A 1 353 ? 15.577 0.359 -2.453 1.00 87.81 353 TRP A N 1
ATOM 2779 C CA . TRP A 1 353 ? 14.553 -0.619 -2.120 1.00 87.81 353 TRP A CA 1
ATOM 2780 C C . TRP A 1 353 ? 15.019 -1.623 -1.065 1.00 87.81 353 TRP A C 1
ATOM 2782 O O . TRP A 1 353 ? 16.201 -1.970 -1.016 1.00 87.81 353 TRP A O 1
ATOM 2792 N N . SER A 1 354 ? 14.079 -2.125 -0.265 1.00 86.50 354 SER A N 1
ATOM 2793 C CA . SER A 1 354 ? 14.325 -2.993 0.895 1.00 86.50 354 SER A CA 1
ATOM 2794 C C . SER A 1 354 ? 13.437 -4.246 0.911 1.00 86.50 354 SER A C 1
ATOM 2796 O O . SER A 1 354 ? 12.590 -4.430 0.042 1.00 86.50 354 SER A O 1
ATOM 2798 N N . ALA A 1 355 ? 13.635 -5.144 1.881 1.00 84.19 355 ALA A N 1
ATOM 2799 C CA . ALA A 1 355 ? 12.853 -6.382 2.007 1.00 84.19 355 ALA A CA 1
ATOM 2800 C C . ALA A 1 355 ? 11.392 -6.154 2.467 1.00 84.19 355 ALA A C 1
ATOM 2802 O O . ALA A 1 355 ? 10.567 -7.058 2.352 1.00 84.19 355 ALA A O 1
ATOM 2803 N N . SER A 1 356 ? 11.074 -4.946 2.955 1.00 76.94 356 SER A N 1
ATOM 2804 C CA . SER A 1 356 ? 9.779 -4.507 3.502 1.00 76.94 356 SER A CA 1
ATOM 2805 C C . SER A 1 356 ? 8.551 -4.958 2.697 1.00 76.94 356 SER A C 1
ATOM 2807 O O . SER A 1 356 ? 8.579 -4.986 1.472 1.00 76.94 356 SER A O 1
ATOM 2809 N N . GLY A 1 357 ? 7.379 -5.226 3.274 1.00 86.00 357 GLY A N 1
ATOM 2810 C CA . GLY A 1 357 ? 6.987 -5.522 4.652 1.00 86.00 357 GLY A CA 1
ATOM 2811 C C . GLY A 1 357 ? 5.703 -6.370 4.635 1.00 86.00 357 GLY A C 1
ATOM 2812 O O . GLY A 1 357 ? 5.216 -6.762 3.572 1.00 86.00 357 GLY A O 1
ATOM 2813 N N . LEU A 1 358 ? 5.134 -6.684 5.798 1.00 89.44 358 LEU A N 1
ATOM 2814 C CA . LEU A 1 358 ? 3.985 -7.588 5.919 1.00 89.44 358 LEU A CA 1
ATOM 2815 C C . LEU A 1 358 ? 2.761 -6.889 6.511 1.00 89.44 358 LEU A C 1
ATOM 2817 O O . LEU A 1 358 ? 2.859 -6.093 7.449 1.00 89.44 358 LEU A O 1
ATOM 2821 N N . ALA A 1 359 ? 1.590 -7.228 5.975 1.00 94.12 359 ALA A N 1
ATOM 2822 C CA . ALA A 1 359 ? 0.306 -6.907 6.577 1.00 94.12 359 ALA A CA 1
ATOM 2823 C C . ALA A 1 359 ? -0.021 -7.955 7.635 1.00 94.12 359 ALA A C 1
ATOM 2825 O O . ALA A 1 359 ? -0.090 -9.149 7.334 1.00 94.12 359 ALA A O 1
ATOM 2826 N N . VAL A 1 360 ? -0.298 -7.506 8.855 1.00 94.62 360 VAL A N 1
ATOM 2827 C CA . VAL A 1 360 ? -0.901 -8.359 9.873 1.00 94.62 360 VAL A CA 1
ATOM 2828 C C . VAL A 1 360 ? -2.341 -7.936 10.084 1.00 94.62 360 VAL A C 1
ATOM 2830 O O . VAL A 1 360 ? -2.649 -6.753 10.233 1.00 94.62 360 VAL A O 1
ATOM 2833 N N . VAL A 1 361 ? -3.226 -8.927 10.072 1.00 96.81 361 VAL A N 1
ATOM 2834 C CA . VAL A 1 361 ? -4.671 -8.738 10.082 1.00 96.81 361 VAL A CA 1
ATOM 2835 C C . VAL A 1 361 ? -5.266 -9.641 11.135 1.00 96.81 361 VAL A C 1
ATOM 2837 O O . VAL A 1 361 ? -5.122 -10.864 11.076 1.00 96.81 361 VAL A O 1
ATOM 2840 N N . TRP A 1 362 ? -5.961 -9.050 12.094 1.00 96.19 362 TRP A N 1
ATOM 2841 C CA . TRP A 1 362 ? -6.589 -9.827 13.141 1.00 96.19 362 TRP A CA 1
ATOM 2842 C C . TRP A 1 362 ? -8.024 -10.165 12.798 1.00 96.19 362 TRP A C 1
ATOM 2844 O O . TRP A 1 362 ? -8.940 -9.378 13.020 1.00 96.19 362 TRP A O 1
ATOM 2854 N N . ALA A 1 363 ? -8.201 -11.363 12.260 1.00 96.56 363 ALA A N 1
ATOM 2855 C CA . ALA A 1 363 ? -9.476 -11.925 11.848 1.00 96.56 363 ALA A CA 1
ATOM 2856 C C . ALA A 1 363 ? -9.909 -13.057 12.801 1.00 96.56 363 ALA A C 1
ATOM 2858 O O . ALA A 1 363 ? -9.059 -13.701 13.415 1.00 96.56 363 ALA A O 1
ATOM 2859 N N . GLU A 1 364 ? -11.217 -13.293 12.932 1.00 95.06 364 GLU A N 1
ATOM 2860 C CA . GLU A 1 364 ? -11.760 -14.394 13.753 1.00 95.06 364 GLU A CA 1
ATOM 2861 C C . GLU A 1 364 ? -11.473 -15.752 13.098 1.00 95.06 364 GLU A C 1
ATOM 2863 O O . GLU A 1 364 ? -11.124 -16.727 13.757 1.00 95.06 364 GLU A O 1
ATOM 2868 N N . GLU A 1 365 ? -11.559 -15.775 11.771 1.00 96.94 365 GLU A N 1
ATOM 2869 C CA . GLU A 1 365 ? -11.276 -16.917 10.913 1.00 96.94 365 GLU A CA 1
ATOM 2870 C C . GLU A 1 365 ? -10.410 -16.501 9.715 1.00 96.94 365 GLU A C 1
ATOM 2872 O O . GLU A 1 365 ? -10.469 -15.355 9.252 1.00 96.94 365 GLU A O 1
ATOM 2877 N N . ASN A 1 366 ? -9.658 -17.454 9.157 1.00 97.19 366 ASN A N 1
ATOM 2878 C CA . ASN A 1 366 ? -8.939 -17.295 7.890 1.00 97.19 366 ASN A CA 1
ATOM 2879 C C . ASN A 1 366 ? -9.901 -17.499 6.706 1.00 97.19 366 ASN A C 1
ATOM 2881 O O . ASN A 1 366 ? -9.807 -18.476 5.967 1.00 97.19 366 ASN A O 1
ATOM 2885 N N . THR A 1 367 ? -10.875 -16.602 6.571 1.00 97.44 367 THR A N 1
ATOM 2886 C CA . THR A 1 367 ? -11.833 -16.561 5.459 1.00 97.44 367 THR A CA 1
ATOM 2887 C C . THR A 1 367 ? -11.863 -15.154 4.872 1.00 97.44 367 THR A C 1
ATOM 2889 O O . THR A 1 367 ? -11.568 -14.182 5.572 1.00 97.44 367 THR A O 1
ATOM 2892 N N . ARG A 1 368 ? -12.240 -15.015 3.592 1.00 97.12 368 ARG A N 1
ATOM 2893 C CA . ARG A 1 368 ? -12.324 -13.695 2.938 1.00 97.12 368 ARG A CA 1
ATOM 2894 C C . ARG A 1 368 ? -13.185 -12.724 3.722 1.00 97.12 368 ARG A C 1
ATOM 2896 O O . ARG A 1 368 ? -12.730 -11.624 3.994 1.00 97.12 368 ARG A O 1
ATOM 2903 N N . ASP A 1 369 ? -14.381 -13.150 4.115 1.00 97.19 369 ASP A N 1
ATOM 2904 C CA . ASP A 1 369 ? -15.338 -12.285 4.802 1.00 97.19 369 ASP A CA 1
ATOM 2905 C C . ASP A 1 369 ? -14.797 -11.845 6.173 1.00 97.19 369 ASP A C 1
ATOM 2907 O O . ASP A 1 369 ? -14.845 -10.664 6.510 1.00 97.19 369 ASP A O 1
ATOM 2911 N N . SER A 1 370 ? -14.208 -12.765 6.945 1.00 98.06 370 SER A N 1
ATOM 2912 C CA . SER A 1 370 ? -13.625 -12.466 8.260 1.00 98.06 370 SER A CA 1
ATOM 2913 C C . SER A 1 370 ? -12.417 -11.520 8.168 1.00 98.06 370 SER A C 1
ATOM 2915 O O . SER A 1 370 ? -12.332 -10.541 8.919 1.00 98.06 370 SER A O 1
ATOM 2917 N N . ILE A 1 371 ? -11.511 -11.757 7.213 1.00 98.31 371 ILE A N 1
ATOM 2918 C CA . ILE A 1 371 ? -10.336 -10.907 6.958 1.00 98.31 371 ILE A CA 1
ATOM 2919 C C . ILE A 1 371 ? -10.764 -9.540 6.408 1.00 98.31 371 ILE A C 1
ATOM 2921 O O . ILE A 1 371 ? -10.269 -8.507 6.851 1.00 98.31 371 ILE A O 1
ATOM 2925 N N . PHE A 1 372 ? -11.734 -9.500 5.498 1.00 98.31 372 PHE A N 1
ATOM 2926 C CA . PHE A 1 372 ? -12.263 -8.251 4.958 1.00 98.31 372 PHE A CA 1
ATOM 2927 C C . PHE A 1 372 ? -12.961 -7.420 6.041 1.00 98.31 372 PHE A C 1
ATOM 2929 O O . PHE A 1 372 ? -12.770 -6.206 6.130 1.00 98.31 372 PHE A O 1
ATOM 2936 N N . ASN A 1 373 ? -13.708 -8.068 6.938 1.00 98.00 373 ASN A N 1
ATOM 2937 C CA . ASN A 1 373 ? -14.274 -7.409 8.111 1.00 98.00 373 ASN A CA 1
ATOM 2938 C C . ASN A 1 373 ? -13.178 -6.865 9.041 1.00 98.00 373 ASN A C 1
ATOM 2940 O O . ASN A 1 373 ? -13.388 -5.830 9.674 1.00 98.00 373 ASN A O 1
ATOM 2944 N N . ALA A 1 374 ? -12.017 -7.527 9.126 1.00 98.06 374 ALA A N 1
ATOM 2945 C CA . ALA A 1 374 ? -10.857 -7.043 9.880 1.00 98.06 374 ALA A CA 1
ATOM 2946 C C . ALA A 1 374 ? -10.253 -5.783 9.258 1.00 98.06 374 ALA A C 1
ATOM 2948 O O . ALA A 1 374 ? -9.997 -4.810 9.970 1.00 98.06 374 ALA A O 1
ATOM 2949 N N . PHE A 1 375 ? -10.143 -5.752 7.927 1.00 98.25 375 PHE A N 1
ATOM 2950 C CA . PHE A 1 375 ? -9.769 -4.546 7.194 1.00 98.25 375 PHE A CA 1
ATOM 2951 C C . PHE A 1 375 ? -10.728 -3.384 7.474 1.00 98.25 375 PHE A C 1
ATOM 2953 O O . PHE A 1 375 ? -10.291 -2.271 7.754 1.00 98.25 375 PHE A O 1
ATOM 2960 N N . ARG A 1 376 ? -12.044 -3.643 7.469 1.00 97.50 376 ARG A N 1
ATOM 2961 C CA . ARG A 1 376 ? -13.081 -2.633 7.751 1.00 97.50 376 ARG A CA 1
ATOM 2962 C C . ARG A 1 376 ? -12.965 -2.024 9.148 1.00 97.50 376 ARG A C 1
ATOM 2964 O O . ARG A 1 376 ? -13.098 -0.810 9.291 1.00 97.50 376 ARG A O 1
ATOM 2971 N N . ARG A 1 377 ? -12.715 -2.846 10.170 1.00 96.81 377 ARG A N 1
ATOM 2972 C CA . ARG A 1 377 ? -12.522 -2.373 11.554 1.00 96.81 377 ARG A CA 1
ATOM 2973 C C . ARG A 1 377 ? -11.109 -1.856 11.837 1.00 96.81 377 ARG A C 1
ATOM 2975 O O . ARG A 1 377 ? -10.876 -1.370 12.936 1.00 96.81 377 ARG A O 1
ATOM 2982 N N . LYS A 1 378 ? -10.206 -1.912 10.849 1.00 97.88 378 LYS A N 1
ATOM 2983 C CA . LYS A 1 378 ? -8.831 -1.395 10.926 1.00 97.88 378 LYS A CA 1
ATOM 2984 C C . LYS A 1 378 ? -7.977 -2.077 11.999 1.00 97.88 378 LYS A C 1
ATOM 2986 O O . LYS A 1 378 ? -7.020 -1.493 12.496 1.00 97.88 378 LYS A O 1
ATOM 2991 N N . GLU A 1 379 ? -8.309 -3.319 12.349 1.00 97.38 379 GLU A N 1
ATOM 2992 C CA . GLU A 1 379 ? -7.554 -4.101 13.330 1.00 97.38 379 GLU A CA 1
ATOM 2993 C C . GLU A 1 379 ? -6.358 -4.777 12.645 1.00 97.38 379 GLU A C 1
ATOM 2995 O O . GLU A 1 379 ? -6.263 -6.001 12.504 1.00 97.38 379 GLU A O 1
ATOM 3000 N N . THR A 1 380 ? -5.472 -3.923 12.142 1.00 96.75 380 THR A N 1
ATOM 3001 C CA . THR A 1 380 ? -4.330 -4.274 11.307 1.00 96.75 380 THR A CA 1
ATOM 3002 C C . THR A 1 380 ? -3.090 -3.516 11.757 1.00 96.75 380 THR A C 1
ATOM 3004 O O . THR A 1 380 ? -3.184 -2.442 12.355 1.00 96.75 380 THR A O 1
ATOM 3007 N N . TYR A 1 381 ? -1.920 -4.062 11.453 1.00 95.12 381 TYR A N 1
ATOM 3008 C CA . TYR A 1 381 ? -0.667 -3.324 11.553 1.00 95.12 381 TYR A CA 1
ATOM 3009 C C . TYR A 1 381 ? 0.304 -3.753 10.458 1.00 95.12 381 TYR A C 1
ATOM 3011 O O . TYR A 1 381 ? 0.154 -4.801 9.823 1.00 95.12 381 TYR A O 1
ATOM 3019 N N . ALA A 1 382 ? 1.300 -2.904 10.240 1.00 93.00 382 ALA A N 1
ATOM 3020 C CA . ALA A 1 382 ? 2.412 -3.157 9.345 1.00 93.00 382 ALA A CA 1
ATOM 3021 C C . ALA A 1 382 ? 3.633 -3.614 10.148 1.00 93.00 382 ALA A C 1
ATOM 3023 O O . ALA A 1 382 ? 3.848 -3.154 11.271 1.00 93.00 382 ALA A O 1
ATOM 3024 N N . THR A 1 383 ? 4.455 -4.477 9.564 1.00 89.81 383 THR A N 1
ATOM 3025 C CA . THR A 1 383 ? 5.764 -4.828 10.121 1.00 89.81 383 THR A CA 1
ATOM 3026 C C . THR A 1 383 ? 6.801 -4.965 9.009 1.00 89.81 383 THR A C 1
ATOM 3028 O O . THR A 1 383 ? 6.470 -5.412 7.911 1.00 89.81 383 THR A O 1
ATOM 3031 N N . SER A 1 384 ? 8.037 -4.557 9.284 1.00 85.38 384 SER A N 1
ATOM 3032 C CA . SER A 1 384 ? 9.225 -4.892 8.496 1.00 85.38 384 SER A CA 1
ATOM 3033 C C . SER A 1 384 ? 10.114 -5.824 9.325 1.00 85.38 384 SER A C 1
ATOM 3035 O O . SER A 1 384 ? 10.239 -5.672 10.545 1.00 85.38 384 SER A O 1
ATOM 3037 N N . GLY A 1 385 ? 10.669 -6.840 8.671 1.00 79.75 385 GLY A N 1
ATOM 3038 C CA . GLY A 1 385 ? 11.484 -7.882 9.282 1.00 79.75 385 GLY A CA 1
ATOM 3039 C C . GLY A 1 385 ? 10.738 -8.815 10.223 1.00 79.75 385 GLY A C 1
ATOM 3040 O O . GLY A 1 385 ? 10.143 -9.805 9.802 1.00 79.75 385 GLY A O 1
ATOM 3041 N N . THR A 1 386 ? 10.809 -8.541 11.528 1.00 79.75 386 THR A N 1
ATOM 3042 C CA . THR A 1 386 ? 10.370 -9.498 12.559 1.00 79.75 386 THR A CA 1
ATOM 3043 C C . THR A 1 386 ? 8.857 -9.698 12.520 1.00 79.75 386 THR A C 1
ATOM 3045 O O . THR A 1 386 ? 8.103 -8.747 12.718 1.00 79.75 386 THR A O 1
ATOM 3048 N N . ARG A 1 387 ? 8.380 -10.943 12.395 1.00 84.62 387 ARG A N 1
ATOM 3049 C CA . ARG A 1 387 ? 6.942 -11.265 12.325 1.00 84.62 387 ARG A CA 1
ATOM 3050 C C . ARG A 1 387 ? 6.309 -11.321 13.716 1.00 84.62 387 ARG A C 1
ATOM 3052 O O . ARG A 1 387 ? 5.732 -12.324 14.138 1.00 84.62 387 ARG A O 1
ATOM 3059 N N . ILE A 1 388 ? 6.436 -10.217 14.452 1.00 89.06 388 ILE A N 1
ATOM 3060 C CA . ILE A 1 388 ? 5.846 -10.063 15.782 1.00 89.06 388 ILE A CA 1
ATOM 3061 C C . ILE A 1 388 ? 4.336 -10.262 15.708 1.00 89.06 388 ILE A C 1
ATOM 3063 O O . ILE A 1 388 ? 3.691 -9.817 14.758 1.00 89.06 388 ILE A O 1
ATOM 3067 N N . LYS A 1 389 ? 3.758 -10.876 16.741 1.00 90.94 389 LYS A N 1
ATOM 3068 C CA . LYS A 1 389 ? 2.306 -10.880 16.962 1.00 90.94 389 LYS A CA 1
ATOM 3069 C C . LYS A 1 389 ? 1.979 -9.796 17.976 1.00 90.94 389 LYS A C 1
ATOM 3071 O O . LYS A 1 389 ? 2.371 -9.926 19.131 1.00 90.94 389 LYS A O 1
ATOM 3076 N N . LEU A 1 390 ? 1.278 -8.748 17.549 1.00 92.19 390 LEU A N 1
ATOM 3077 C CA . 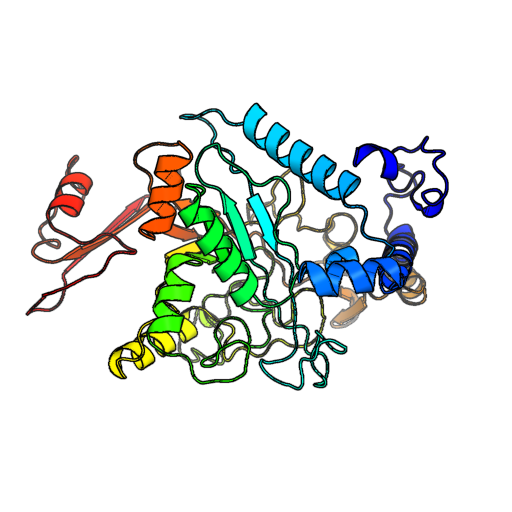LEU A 1 390 ? 0.973 -7.568 18.359 1.00 92.19 390 LEU A CA 1
ATOM 3078 C C . LEU A 1 390 ? -0.533 -7.383 18.540 1.00 92.19 390 LEU A C 1
ATOM 3080 O O . LEU A 1 390 ? -1.283 -7.336 17.569 1.00 92.19 390 LEU A O 1
ATOM 3084 N N . ARG A 1 391 ? -0.969 -7.192 19.781 1.00 92.94 391 ARG A N 1
ATOM 3085 C CA . ARG A 1 391 ? -2.305 -6.714 20.136 1.00 92.94 391 ARG A CA 1
ATOM 3086 C C . ARG A 1 391 ? -2.173 -5.447 20.962 1.00 92.94 391 ARG A C 1
ATOM 3088 O O . ARG A 1 391 ? -1.378 -5.411 21.899 1.00 92.94 391 ARG A O 1
ATOM 3095 N N . PHE A 1 392 ? -2.979 -4.449 20.634 1.00 94.75 392 PHE A N 1
ATOM 3096 C CA . PHE A 1 392 ? -3.021 -3.178 21.342 1.00 94.75 392 PHE A CA 1
ATOM 3097 C C . PHE A 1 392 ? -4.471 -2.823 21.661 1.00 94.75 392 PHE A C 1
ATOM 3099 O O . PHE A 1 392 ? -5.319 -2.833 20.764 1.00 94.75 392 PHE A O 1
ATOM 3106 N N . PHE A 1 393 ? -4.741 -2.521 22.928 1.00 95.62 393 PHE A N 1
ATOM 3107 C CA . PHE A 1 393 ? -6.048 -2.092 23.414 1.00 95.62 393 PHE A CA 1
ATOM 3108 C C . PHE A 1 393 ? -5.913 -0.829 24.260 1.00 95.62 393 PHE A C 1
ATOM 3110 O O . PHE A 1 393 ? -4.938 -0.681 24.996 1.00 95.62 393 PHE A O 1
ATOM 3117 N N . ALA A 1 394 ? -6.928 0.029 24.203 1.00 95.00 394 ALA A N 1
ATOM 3118 C CA . ALA A 1 394 ? -7.065 1.210 25.050 1.00 95.00 394 ALA A CA 1
ATOM 3119 C C . ALA A 1 394 ? -8.407 1.188 25.795 1.00 95.00 394 ALA A C 1
ATOM 3121 O O . ALA A 1 394 ? -9.427 0.815 25.217 1.00 95.00 394 ALA A O 1
ATOM 3122 N N . GLY A 1 395 ? -8.440 1.575 27.068 1.00 92.69 395 GLY A N 1
ATOM 3123 C CA . GLY A 1 395 ? -9.669 1.514 27.865 1.00 92.69 395 GLY A CA 1
ATOM 3124 C C . GLY A 1 395 ? -9.471 1.895 29.327 1.00 92.69 395 GLY A C 1
ATOM 3125 O O . GLY A 1 395 ? -8.487 2.541 29.672 1.00 92.69 395 GLY A O 1
ATOM 3126 N N . LYS A 1 396 ? -10.425 1.499 30.176 1.00 88.19 396 LYS A N 1
ATOM 3127 C CA . LYS A 1 396 ? -10.328 1.605 31.641 1.00 88.19 396 LYS A CA 1
ATOM 3128 C C . LYS A 1 396 ? -9.940 0.253 32.240 1.00 88.19 396 LYS A C 1
ATOM 3130 O O . LYS A 1 396 ? -10.345 -0.782 31.703 1.00 88.19 396 LYS A O 1
ATOM 3135 N N . ASP A 1 397 ? -9.232 0.265 33.368 1.00 85.25 397 ASP A N 1
ATOM 3136 C CA . ASP A 1 397 ? -8.868 -0.927 34.146 1.00 85.25 397 ASP A CA 1
ATOM 3137 C C . ASP A 1 397 ? -8.143 -2.019 33.325 1.00 85.25 397 ASP A C 1
ATOM 3139 O O . ASP A 1 397 ? -8.358 -3.223 33.536 1.00 85.25 397 ASP A O 1
ATOM 3143 N N . LEU A 1 398 ? -7.315 -1.612 32.360 1.00 88.88 398 LEU A N 1
ATOM 3144 C CA . LEU A 1 398 ? -6.503 -2.508 31.539 1.00 88.88 398 LEU A CA 1
ATOM 3145 C C . LEU A 1 398 ? -5.158 -2.834 32.200 1.00 88.88 398 LEU A C 1
ATOM 3147 O O . LEU A 1 398 ? -4.713 -3.978 32.073 1.00 88.88 398 LEU A O 1
ATOM 3151 N N . ASP A 1 399 ? -4.572 -1.913 32.968 1.00 83.81 399 ASP A N 1
ATOM 3152 C CA . ASP A 1 399 ? -3.249 -2.075 33.598 1.00 83.81 399 ASP A CA 1
ATOM 3153 C C . ASP A 1 399 ? -3.233 -3.179 34.669 1.00 83.81 399 ASP A C 1
ATOM 3155 O O . ASP A 1 399 ? -2.207 -3.800 34.944 1.00 83.81 399 ASP A O 1
ATOM 3159 N N . ASN A 1 400 ? -4.400 -3.490 35.240 1.00 81.75 400 ASN A N 1
ATOM 3160 C CA . ASN A 1 400 ? -4.574 -4.573 36.212 1.00 81.75 400 ASN A CA 1
ATOM 3161 C C . ASN A 1 400 ? -4.639 -5.975 35.569 1.00 81.75 400 ASN A C 1
ATOM 3163 O O . ASN A 1 400 ? -4.838 -6.975 36.269 1.00 81.75 400 ASN A O 1
ATOM 3167 N N . SER A 1 401 ? -4.521 -6.078 34.244 1.00 84.44 401 SER A N 1
ATOM 3168 C CA . SER A 1 401 ? -4.594 -7.353 33.529 1.00 84.44 401 SER A CA 1
ATOM 3169 C C . SER A 1 401 ? -3.268 -8.113 33.615 1.00 84.44 401 SER A C 1
ATOM 3171 O O . SER A 1 401 ? -2.217 -7.604 33.238 1.00 84.44 401 SER A O 1
ATOM 3173 N N . SER A 1 402 ? -3.300 -9.370 34.066 1.00 87.06 402 SER A N 1
ATOM 3174 C CA . SER A 1 402 ? -2.095 -10.208 34.093 1.00 87.06 402 SER A CA 1
ATOM 3175 C C . SER A 1 402 ? -1.733 -10.700 32.691 1.00 87.06 402 SER A C 1
ATOM 3177 O O . SER A 1 402 ? -2.536 -11.381 32.056 1.00 87.06 402 SER A O 1
ATOM 3179 N N . LEU A 1 403 ? -0.497 -10.457 32.240 1.00 88.00 403 LEU A N 1
ATOM 3180 C CA . LEU A 1 403 ? -0.004 -10.960 30.947 1.00 88.00 403 LEU A CA 1
ATOM 3181 C C . LEU A 1 403 ? 0.078 -12.497 30.871 1.00 88.00 403 LEU A C 1
ATOM 3183 O O . LEU A 1 403 ? 0.158 -13.050 29.778 1.00 88.00 403 LEU A O 1
ATOM 3187 N N . SER A 1 404 ? 0.056 -13.186 32.016 1.00 87.88 404 SER A N 1
ATOM 3188 C CA . SER A 1 404 ? 0.023 -14.653 32.099 1.00 87.88 404 SER A CA 1
ATOM 3189 C C . SER A 1 404 ? -1.388 -15.253 32.078 1.00 87.88 404 SER A C 1
ATOM 3191 O O . SER A 1 404 ? -1.525 -16.472 32.148 1.00 87.88 404 SER A O 1
ATOM 3193 N N . ASP A 1 405 ? -2.437 -14.429 32.019 1.00 90.00 405 ASP A N 1
ATOM 3194 C CA . ASP A 1 405 ? -3.821 -14.898 31.958 1.00 90.00 405 ASP A CA 1
ATOM 3195 C C . ASP A 1 405 ? -4.146 -15.469 30.571 1.00 90.00 405 ASP A C 1
ATOM 3197 O O . ASP A 1 405 ? -4.110 -14.761 29.566 1.00 90.00 405 ASP A O 1
ATOM 3201 N N . GLU A 1 406 ? -4.533 -16.743 30.512 1.00 89.75 406 GLU A N 1
ATOM 3202 C CA . GLU A 1 406 ? -4.930 -17.408 29.263 1.00 89.75 406 GLU A CA 1
ATOM 3203 C C . GLU A 1 406 ? -6.153 -16.747 28.598 1.00 89.75 406 GLU A C 1
ATOM 3205 O O . GLU A 1 406 ? -6.328 -16.837 27.385 1.00 89.75 406 GLU A O 1
ATOM 3210 N N . ASN A 1 407 ? -6.983 -16.034 29.369 1.00 90.81 407 ASN A N 1
ATOM 3211 C CA . ASN A 1 407 ? -8.154 -15.305 28.877 1.00 90.81 407 ASN A CA 1
ATOM 3212 C C . ASN A 1 407 ? -7.906 -13.801 28.682 1.00 90.81 407 ASN A C 1
ATOM 3214 O O . ASN A 1 407 ? -8.870 -13.052 28.492 1.00 90.81 407 ASN A O 1
ATOM 3218 N N . LEU A 1 408 ? -6.647 -13.346 28.728 1.00 91.81 408 LEU A N 1
ATOM 3219 C CA . LEU A 1 408 ? -6.274 -11.931 28.634 1.00 91.81 408 LEU A CA 1
ATOM 3220 C C . LEU A 1 408 ? -6.951 -11.227 27.454 1.00 91.81 408 LEU A C 1
ATOM 3222 O O . LEU A 1 408 ? -7.587 -10.192 27.631 1.00 91.81 408 LEU A O 1
ATOM 3226 N N . ILE A 1 409 ? -6.852 -11.814 26.259 1.00 91.25 409 ILE A N 1
ATOM 3227 C CA . ILE A 1 409 ? -7.357 -11.204 25.025 1.00 91.25 409 ILE A CA 1
ATOM 3228 C C . ILE A 1 409 ? -8.888 -11.107 25.031 1.00 91.25 409 ILE A C 1
ATOM 3230 O O . ILE A 1 409 ? -9.434 -10.052 24.719 1.00 91.25 409 ILE A O 1
ATOM 3234 N N . ASN A 1 410 ? -9.592 -12.156 25.467 1.00 91.69 410 ASN A N 1
ATOM 3235 C CA . ASN A 1 410 ? -11.054 -12.128 25.589 1.00 91.69 410 ASN A CA 1
ATOM 3236 C C . ASN A 1 410 ? -11.515 -11.043 26.576 1.00 91.69 410 ASN A C 1
ATOM 3238 O O . ASN A 1 410 ? -12.465 -10.308 26.304 1.00 91.69 410 ASN A O 1
ATOM 3242 N N . LYS A 1 411 ? -10.816 -10.902 27.710 1.00 91.50 411 LYS A N 1
ATOM 3243 C CA . LYS A 1 411 ? -11.085 -9.838 28.687 1.00 91.50 411 LYS A CA 1
ATOM 3244 C C . LYS A 1 411 ? -10.806 -8.455 28.101 1.00 91.50 411 LYS A C 1
ATOM 3246 O O . LYS A 1 411 ? -11.620 -7.556 28.307 1.00 91.50 411 LYS A O 1
ATOM 3251 N N . ALA A 1 412 ? -9.719 -8.301 27.348 1.00 92.88 412 ALA A N 1
ATOM 3252 C CA . ALA A 1 412 ? -9.365 -7.051 26.688 1.00 92.88 412 ALA A CA 1
ATOM 3253 C C . ALA A 1 412 ? -10.445 -6.606 25.691 1.00 92.88 412 ALA A C 1
ATOM 3255 O O . ALA A 1 412 ? -10.896 -5.470 25.779 1.00 92.88 412 ALA A O 1
ATOM 3256 N N . TYR A 1 413 ? -10.962 -7.506 24.845 1.00 93.06 413 TYR A N 1
ATOM 3257 C CA . TYR A 1 413 ? -12.093 -7.195 23.957 1.00 93.06 413 TYR A CA 1
ATOM 3258 C C . TYR A 1 413 ? -13.378 -6.826 24.710 1.00 93.06 413 TYR A C 1
ATOM 3260 O O . TYR A 1 413 ? -14.176 -6.041 24.209 1.00 93.06 413 TYR A O 1
ATOM 3268 N N . SER A 1 414 ? -13.600 -7.378 25.908 1.00 91.19 414 SER A N 1
ATOM 3269 C CA . SER A 1 414 ? -14.800 -7.064 26.700 1.00 91.19 414 SER A CA 1
ATOM 3270 C C . SER A 1 414 ? -14.739 -5.717 27.432 1.00 91.19 414 SER A C 1
ATOM 3272 O O . SER A 1 414 ? -15.7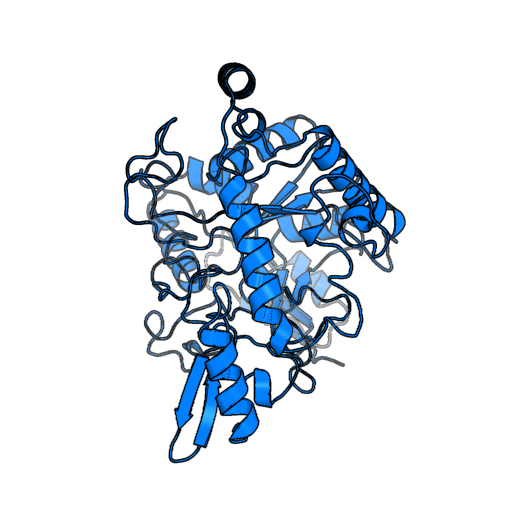80 -5.212 27.849 1.00 91.19 414 SER A O 1
ATOM 3274 N N . LYS A 1 415 ? -13.538 -5.154 27.626 1.00 88.75 415 LYS A N 1
ATOM 3275 C CA . LYS A 1 415 ? -13.308 -3.962 28.464 1.00 88.75 415 LYS A CA 1
ATOM 3276 C C . LYS A 1 415 ? -12.698 -2.775 27.724 1.00 88.75 415 LYS A C 1
ATOM 3278 O O . LYS A 1 415 ? -12.880 -1.638 28.151 1.00 88.75 415 LYS A O 1
ATOM 3283 N N . GLY A 1 416 ? -11.937 -3.037 26.670 1.00 92.25 416 GLY A N 1
ATOM 3284 C CA . GLY A 1 416 ? -11.167 -2.047 25.934 1.00 92.25 416 GLY A CA 1
ATOM 3285 C C . GLY A 1 416 ? -11.551 -1.983 24.463 1.00 92.25 416 GLY A C 1
ATOM 3286 O O . GLY A 1 416 ? -12.285 -2.814 23.931 1.00 92.25 416 GLY A O 1
ATOM 3287 N N . VAL A 1 417 ? -11.007 -0.973 23.802 1.00 95.62 417 VAL A N 1
ATOM 3288 C CA . VAL A 1 417 ? -11.119 -0.741 22.368 1.00 95.62 417 VAL A CA 1
ATOM 3289 C C . VAL A 1 417 ? -9.838 -1.255 21.708 1.00 95.62 417 VAL A C 1
ATOM 3291 O O . VAL A 1 417 ? -8.756 -0.793 22.081 1.00 95.62 417 VAL A O 1
ATOM 3294 N N . PRO A 1 418 ? -9.912 -2.213 20.765 1.00 95.62 418 PRO A N 1
ATOM 3295 C CA . PRO A 1 418 ? -8.737 -2.668 20.030 1.00 95.62 418 PRO A CA 1
ATOM 3296 C C . PRO A 1 418 ? -8.223 -1.573 19.088 1.00 95.62 418 PRO A C 1
ATOM 3298 O O . PRO A 1 418 ? -8.965 -0.667 18.696 1.00 95.62 418 PRO A O 1
ATOM 3301 N N . MET A 1 419 ? -6.958 -1.680 18.677 1.00 94.25 419 MET A N 1
ATOM 3302 C CA . MET A 1 419 ? -6.397 -0.829 17.625 1.00 94.25 419 MET A CA 1
ATOM 3303 C C . MET A 1 419 ? -7.299 -0.784 16.382 1.00 94.25 419 MET A C 1
ATOM 3305 O O . MET A 1 419 ? -7.915 -1.781 16.003 1.00 94.25 419 MET A O 1
ATOM 3309 N N . GLY A 1 420 ? -7.388 0.396 15.768 1.00 94.00 420 GLY A N 1
ATOM 3310 C CA . GLY A 1 420 ? -8.314 0.674 14.668 1.00 94.00 420 GLY A CA 1
ATOM 3311 C C . GLY A 1 420 ? -9.711 1.135 15.103 1.00 94.00 420 GLY A C 1
ATOM 3312 O O . GLY A 1 420 ? -10.435 1.727 14.293 1.00 94.00 420 GLY A O 1
ATOM 3313 N N . GLY A 1 421 ? -10.079 0.912 16.369 1.00 93.81 421 GLY A N 1
ATOM 3314 C CA . GLY A 1 421 ? -11.335 1.366 16.958 1.00 93.81 421 GLY A CA 1
ATOM 3315 C C . GLY A 1 421 ? -11.310 2.807 17.476 1.00 93.81 421 GLY A C 1
ATOM 3316 O O . GLY A 1 421 ? -10.264 3.448 17.578 1.00 93.81 421 GLY A O 1
ATOM 3317 N N . ASP A 1 422 ? -12.496 3.296 17.840 1.00 92.00 422 ASP A N 1
ATOM 3318 C CA . ASP A 1 422 ? -12.704 4.646 18.361 1.00 92.00 422 ASP A CA 1
ATOM 3319 C C . ASP A 1 422 ? -12.885 4.607 19.874 1.00 92.00 422 ASP A C 1
ATOM 3321 O O . ASP A 1 422 ? -13.837 4.017 20.387 1.00 92.00 422 ASP A O 1
ATOM 3325 N N . LEU A 1 423 ? -11.983 5.268 20.592 1.00 90.44 423 LEU A N 1
ATOM 3326 C CA . LEU A 1 423 ? -12.087 5.421 22.034 1.00 90.44 423 LEU A CA 1
ATOM 3327 C C . LEU A 1 423 ? -12.970 6.631 22.359 1.00 90.44 423 LEU A C 1
ATOM 3329 O O . LEU A 1 423 ? -12.566 7.775 22.158 1.00 90.44 423 LEU A O 1
ATOM 3333 N N . ILE A 1 424 ? -14.194 6.375 22.822 1.00 86.81 424 ILE A N 1
ATOM 3334 C CA . ILE A 1 424 ? -15.220 7.400 23.064 1.00 86.81 424 ILE A CA 1
ATOM 3335 C C . ILE A 1 424 ? -15.587 7.424 24.548 1.00 86.81 424 ILE A C 1
ATOM 3337 O O . ILE A 1 424 ? -15.739 6.377 25.173 1.00 86.81 424 ILE A O 1
ATOM 3341 N N . GLY A 1 425 ? -15.796 8.624 25.096 1.00 78.81 425 GLY A N 1
ATOM 3342 C CA . GLY A 1 425 ? -16.424 8.791 26.410 1.00 78.81 425 GLY A CA 1
ATOM 3343 C C . GLY A 1 425 ? -15.519 8.470 27.601 1.00 78.81 425 GLY A C 1
ATOM 3344 O O . GLY A 1 425 ? -16.018 8.086 28.658 1.00 78.81 425 GLY A O 1
ATOM 3345 N N . LEU A 1 426 ? -14.201 8.616 27.447 1.00 80.31 426 LEU A N 1
ATOM 3346 C CA . LEU A 1 426 ? -13.292 8.600 28.588 1.00 80.31 426 LEU A CA 1
ATOM 3347 C C . LEU A 1 426 ? -13.242 9.979 29.254 1.00 80.31 426 LEU A C 1
ATOM 3349 O O . LEU A 1 426 ? -12.948 10.979 28.607 1.00 80.31 426 LEU A O 1
ATOM 3353 N N . GLU A 1 427 ? -13.533 10.007 30.555 1.00 79.69 427 GLU A N 1
ATOM 3354 C CA . GLU A 1 427 ? -13.379 11.191 31.416 1.00 79.69 427 GLU A CA 1
ATOM 3355 C C . GLU A 1 427 ? -11.950 11.322 31.973 1.00 79.69 427 GLU A C 1
ATOM 3357 O O . GLU A 1 427 ? -11.531 12.410 32.359 1.00 79.69 427 GLU A O 1
ATOM 3362 N N . GLU A 1 428 ? -11.201 10.218 31.992 1.00 84.00 428 GLU A N 1
ATOM 3363 C CA . GLU A 1 428 ? -9.828 10.113 32.493 1.00 84.00 428 GLU A CA 1
ATOM 3364 C C . GLU A 1 428 ? -8.885 9.636 31.378 1.00 84.00 428 GLU A C 1
ATOM 3366 O O . GLU A 1 428 ? -9.334 9.177 30.323 1.00 84.00 428 GLU A O 1
ATOM 3371 N N . SER A 1 429 ? -7.573 9.740 31.605 1.00 89.81 429 SER A N 1
ATOM 3372 C CA . SER A 1 429 ? -6.567 9.228 30.670 1.00 89.81 429 SER A CA 1
ATOM 3373 C C . SER A 1 429 ? -6.759 7.726 30.412 1.00 89.81 429 SER A C 1
ATOM 3375 O O . SER A 1 429 ? -7.023 6.985 31.358 1.00 89.81 429 SER A O 1
ATOM 3377 N N . PRO A 1 430 ? -6.615 7.254 29.161 1.00 91.62 430 PRO A N 1
ATOM 3378 C CA . PRO A 1 430 ? -6.723 5.834 28.857 1.00 91.62 430 PRO A CA 1
ATOM 3379 C C . PRO A 1 430 ? -5.561 5.032 29.444 1.00 91.62 430 PRO A C 1
ATOM 3381 O O . PRO A 1 430 ? -4.419 5.490 29.449 1.00 91.62 430 PRO A O 1
ATOM 3384 N N . GLU A 1 431 ? -5.854 3.800 29.845 1.00 93.06 431 GLU A N 1
ATOM 3385 C CA . GLU A 1 431 ? -4.863 2.757 30.108 1.00 93.06 431 GLU A CA 1
ATOM 3386 C C . GLU A 1 431 ? -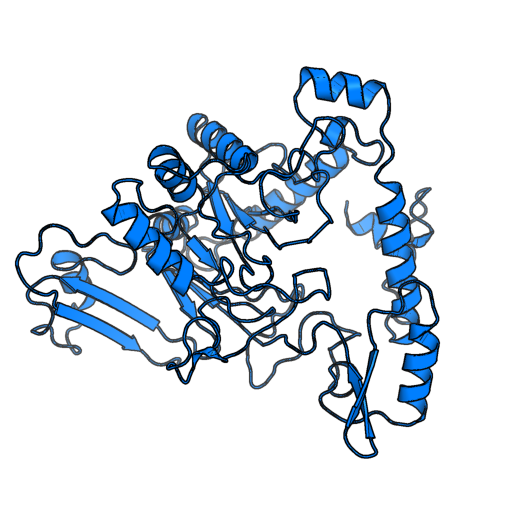4.647 1.922 28.841 1.00 93.06 431 GLU A C 1
ATOM 3388 O O . GLU A 1 431 ? -5.562 1.782 28.017 1.00 93.06 431 GLU A O 1
ATOM 3393 N N . PHE A 1 432 ? -3.449 1.352 28.681 1.00 93.69 432 PHE A N 1
ATOM 3394 C CA . PHE A 1 432 ? -3.078 0.596 27.486 1.00 93.69 432 PHE A CA 1
ATOM 3395 C C . PHE A 1 432 ? -2.653 -0.828 27.826 1.00 93.69 432 PHE A C 1
ATOM 3397 O O . PHE A 1 432 ? -1.731 -1.050 28.603 1.00 93.69 432 PHE A O 1
ATOM 3404 N N . LEU A 1 433 ? -3.253 -1.801 27.140 1.00 94.75 433 LEU A N 1
ATOM 3405 C CA . LEU A 1 433 ? -2.765 -3.175 27.135 1.00 94.75 433 LEU A CA 1
ATOM 3406 C C . LEU A 1 433 ? -2.035 -3.449 25.823 1.00 94.75 433 LEU A C 1
ATOM 3408 O O . LEU A 1 433 ? -2.644 -3.455 24.751 1.00 94.75 433 LEU A O 1
ATOM 3412 N N . VAL A 1 434 ? -0.742 -3.753 25.931 1.00 93.56 434 VAL A N 1
ATOM 3413 C CA . VAL A 1 434 ? 0.091 -4.186 24.807 1.00 93.56 434 VAL A CA 1
ATOM 3414 C C . VAL A 1 434 ? 0.517 -5.628 25.034 1.00 93.56 434 VAL A C 1
ATOM 3416 O O . VAL A 1 434 ? 1.239 -5.935 25.981 1.00 93.56 434 VAL A O 1
ATOM 3419 N N . TRP A 1 435 ? 0.080 -6.520 24.152 1.00 92.12 435 TRP A N 1
ATOM 3420 C CA . TRP A 1 435 ? 0.532 -7.905 24.128 1.00 92.12 435 TRP A CA 1
ATOM 3421 C C . TRP A 1 435 ? 1.350 -8.125 22.862 1.00 92.12 435 TRP A C 1
ATOM 3423 O O . TRP A 1 435 ? 0.831 -8.008 21.753 1.00 92.12 435 TRP A O 1
ATOM 3433 N N . ALA A 1 436 ? 2.635 -8.416 23.035 1.00 91.31 436 ALA A N 1
ATOM 3434 C CA . ALA A 1 436 ? 3.567 -8.648 21.945 1.00 91.31 436 ALA A CA 1
ATOM 3435 C C . ALA A 1 436 ? 4.283 -9.981 22.156 1.00 91.31 436 ALA A C 1
ATOM 3437 O O . ALA A 1 436 ? 4.865 -10.228 23.213 1.00 91.31 436 ALA A O 1
ATOM 3438 N N . VAL A 1 437 ? 4.251 -10.837 21.140 1.00 88.69 437 VAL A N 1
ATOM 3439 C CA . VAL A 1 437 ? 4.985 -12.103 21.128 1.00 88.69 437 VAL A CA 1
ATOM 3440 C C . VAL A 1 437 ? 6.032 -12.040 20.035 1.00 88.69 437 VAL A C 1
ATOM 3442 O O . VAL A 1 437 ? 5.730 -11.668 18.898 1.00 88.69 437 VAL A O 1
ATOM 3445 N N . ARG A 1 438 ? 7.263 -12.399 20.410 1.00 85.25 438 ARG A N 1
ATOM 3446 C CA . ARG A 1 438 ? 8.383 -12.507 19.478 1.00 85.25 438 ARG A CA 1
ATOM 3447 C C . ARG A 1 438 ? 8.050 -13.474 18.346 1.00 85.25 438 ARG A C 1
ATOM 3449 O O . ARG A 1 438 ? 7.329 -14.451 18.558 1.00 85.25 438 ARG A O 1
ATOM 3456 N N . ASP A 1 439 ? 8.629 -13.205 17.189 1.00 76.31 439 ASP A N 1
ATOM 3457 C CA . ASP A 1 439 ? 8.637 -14.154 16.084 1.00 76.31 439 ASP A CA 1
ATOM 3458 C C . ASP A 1 439 ? 9.311 -15.469 16.521 1.00 76.31 439 ASP A C 1
ATOM 3460 O O . ASP A 1 439 ? 10.229 -15.452 17.354 1.00 76.31 439 ASP A O 1
ATOM 3464 N N . SER A 1 440 ? 8.775 -16.600 16.061 1.00 58.84 440 SER A N 1
ATOM 3465 C CA . SER A 1 440 ? 9.105 -17.949 16.554 1.00 58.84 440 SER A CA 1
ATOM 3466 C C . SER A 1 440 ? 10.108 -18.676 15.684 1.00 58.84 440 SER A C 1
ATOM 3468 O O . SER A 1 440 ? 9.857 -18.707 14.460 1.00 58.84 440 SER A O 1
#

Sequence (440 aa):
NLEWWADPNNTTPGTEPFTNLNAPENRTVETIATRGALFASFLSAQNDFYLMGILKYLWTGDQSRALRTFDADKHRSAWKDVIRSAQEHNDPGNFTTFVAYEYTTSMNRSGENVTTFNPRGTGPYEGGNLHRNVIFNGNRFTLEPFSTLKSMNPEDLWTWMDGLREKGVDTIAIPHNSNGSNGQMFELEDWAGYPIGKAYAEFRMRNEPLVEMTQVKGTSETHPLLSPNDEWADFEIMDFRVGNPGWSRPDGSYVRQAYLDGLSLQEEQRGNPYKFGMVGASDTHTGAISDDESNFHSKVGIMDGTPQSRGSVPLTDDEVQQVIDISNIAGGGLIGLKKIGDAYYSNPAFRQWSASGLAVVWAEENTRDSIFNAFRRKETYATSGTRIKLRFFAGKDLDNSSLSDENLINKAYSKGVPMGGDLIGLEESPEFLVWAVRDS

Organism: NCBI:txid408172

Foldseek 3Di:
DVVLLCPLPRPDPPSVLSHCCVPPVNLAPLNQQVVLQSVVVVVVLFPDFDDVQVVVCVVPVFQLSRTPPRDPVVQLVVLVVLLVVQVVPADWQPDHGWSKDKQWAFADAAAAQCDPVRNRHPDDGPRFTFMKIKTKFDNDDDSHQDHCSRPNFVLVNLVVQVVCVVVVIHIAIETEQLLQRLLRNQDQAHNNRHGAFDVLLVSLCRRHQAYEQQEQQFGQAAACVGVVPDPCRDPLHQQHHVVGRDGRHNHNRHLNVLVVVQVVNVVVNRHGNNLHFYWKDYQQCDPDAQQAQVRHQGRDPNQRRDCQSLFVDFDDPVVVVSLVVQCPRRSSVQWDWDDDPNTIGIDGSSNSTGSMWGKDFDFPTRYSNRRVVSNSLSLIHMDGHWPKDKKKWKFPPLVVQDLPDPCNVVVRVVTTDTPSDDDPDDPDGIDMDMDIDTHD